Protein 4ZOS (pdb70)

Sequence (403 aa):
NAMQKIKSEERHIICELRCEPENRERVKELVLKFVEPARLETTGGCLYYDLYQKIDEPDTFYIIDGWVNQEAVTSHAENPHVAEVMSDLQPLLTFGPSISLITRVSDSEERHIICELRCEPENRERVKELVLKFVEPARLETTGCLYYDLYQKIDEPDTFYIIDGWVNQEAVTSHAENPHVAEVMSDLQPLLTFGPSISLITRVSMQKIKSEERHIICELRCEPENRERVKELVLKFVEPARLETGCLYYDLYQKIDEPDTFYIIDGWVNQEAVTSHAENPHVAEVMSDLQPLLTFGPSISLITRVSDSEERHIICELRCEPENRERVKELVLKFVEPARLETGCLYYDLYQKIDEEPDTFYIIDGWVNQEAVTSHAENPHVAEVMSDLQPLLTFGPSISLITRRVSD

InterPro domains:
  IPR007138 Antibiotic biosynthesis monooxygenase domain [PF03992] (14-84)
  IPR007138 Antibiotic biosynthesis monooxygenase domain [PS51725] (12-101)
  IPR011008 Dimeric alpha-beta barrel [SSF54909] (13-104)
  IPR050744 AI-2 Signaling Cycle Isomerase LsrG [PTHR33336] (8-97)

Nearest PDB structures (foldseek):
  4zos-assembly2_B  TM=1.010E+00  e=2.234E-21  Yersinia enterocolitica subsp. enterocolitica 8081
  4zos-assembly1_C  TM=1.005E+00  e=1.214E-19  Yersinia enterocolitica subsp. enterocolitica 8081
  4dpo-assembly1_B  TM=9.412E-01  e=1.265E-08  Methanosarcina mazei Go1
  2omo-assembly4_E  TM=9.179E-01  e=8.164E-08  Nitrosomonas europaea
  2gff-assembly1_A  TM=8.968E-01  e=8.164E-08  Yersinia pestis

Organism: Yersinia enterocolitica serotype O:8 / biotype 1B (strain NCTC 13174 / 8081) (NCBI:txid393305)

Secondary structure (DSSP, 8-state):
-HHHHHHHH-EEEEEEEEE-GGGHHHHHHHHHHHHHHHHHSTTEEEEEEEEESS-TTEEEEEEEESSHHHHHHHHT-HHHHHHHHHHGGGEEEEEEEEEEEE---/---EEEEEEEEE-GGGHHHHHHHHHHHHHHHHHSTTEEEEEEEEESS-TTEEEEEEEESSHHHHHHHHT-HHHHHHHHHHGGGEEEEEEEEEEEE--/-HHHHHH-EEEEEEEEE-GGGHHHHHHHHHHHHHHHHHSTTEEEEEEEEESS-TTEEEEEEEESSHHHHHHHHT-HHHHHHHHHHGGGEEEEEEEEEEEE---/---EEEEEEEEE-GGGHHHHHHHHHHHHHHHHTSTTEEEEEEEEESS-TTEEEEEEEESSHHHHHHHHT-HHHHHHHHHHGGGEEEEEEEEEEEEE--

Structure (mmCIF, N/CA/C/O backbone):
data_4ZOS
#
_entry.id   4ZOS
#
_cell.length_a   35.675
_cell.length_b   37.135
_cell.length_c   82.583
_cell.angle_alpha   87.66
_cell.angle_beta   88.25
_cell.angle_gamma   61.17
#
_symmetry.space_group_name_H-M   'P 1'
#
loop_
_entity.id
_entity.type
_entity.pdbx_description
1 polymer 'protein YE0340 from Yersinia enterocolitica subsp. enterocolitica 8081'
2 non-polymer 'PHOSPHATE ION'
3 water water
#
loop_
_atom_site.group_PDB
_atom_site.id
_atom_site.type_symbol
_atom_site.label_atom_id
_atom_site.label_alt_id
_atom_site.label_comp_id
_atom_site.label_asym_id
_atom_site.label_entity_id
_atom_site.label_seq_id
_atom_site.pdbx_PDB_ins_code
_atom_site.Cartn_x
_atom_site.Cartn_y
_atom_site.Cartn_z
_atom_site.occupancy
_atom_site.B_iso_or_equiv
_atom_site.auth_seq_id
_atom_site.auth_comp_id
_atom_site.auth_asym_id
_atom_site.auth_atom_id
_atom_site.pdbx_PDB_model_num
ATOM 1 N N . ASN A 1 2 ? 10.692 -19.737 67.302 1.00 55.49 -1 ASN A N 1
ATOM 2 C CA . ASN A 1 2 ? 10.266 -20.844 68.188 1.00 61.70 -1 ASN A CA 1
ATOM 3 C C . ASN A 1 2 ? 11.343 -21.129 69.250 1.00 62.14 -1 ASN A C 1
ATOM 4 O O . ASN A 1 2 ? 11.035 -21.252 70.438 1.00 51.95 -1 ASN A O 1
ATOM 9 N N . ALA A 1 3 ? 12.598 -21.220 68.802 1.00 53.39 0 ALA A N 1
ATOM 10 C CA . ALA A 1 3 ? 13.755 -21.451 69.666 1.00 52.57 0 ALA A CA 1
ATOM 11 C C . ALA A 1 3 ? 14.010 -20.280 70.635 1.00 55.29 0 ALA A C 1
ATOM 12 O O . ALA A 1 3 ? 14.239 -20.483 71.823 1.00 43.71 0 ALA A O 1
ATOM 14 N N . MET A 1 4 ? 14.000 -19.055 70.119 1.00 59.50 1 MET A N 1
ATOM 15 C CA . MET A 1 4 ? 14.203 -17.876 70.961 1.00 70.43 1 MET A CA 1
ATOM 16 C C . MET A 1 4 ? 12.982 -17.660 71.863 1.00 69.75 1 MET A C 1
ATOM 17 O O . MET A 1 4 ? 13.077 -16.978 72.864 1.00 79.07 1 MET A O 1
ATOM 22 N N . GLN A 1 5 ? 11.847 -18.258 71.501 1.00 72.86 2 GLN A N 1
ATOM 23 C CA . GLN A 1 5 ? 10.602 -18.166 72.265 1.00 67.94 2 GLN A CA 1
ATOM 24 C C . GLN A 1 5 ? 10.619 -19.193 73.408 1.00 69.98 2 GLN A C 1
ATOM 25 O O . GLN A 1 5 ? 10.068 -18.946 74.493 1.00 56.26 2 GLN A O 1
ATOM 31 N N . LYS A 1 6 ? 11.216 -20.358 73.144 1.00 56.77 3 LYS A N 1
ATOM 32 C CA . LYS A 1 6 ? 11.373 -21.382 74.170 1.00 61.17 3 LYS A CA 1
ATOM 33 C C . LYS A 1 6 ? 12.404 -20.892 75.177 1.00 57.42 3 LYS A C 1
ATOM 34 O O . LYS A 1 6 ? 12.358 -21.268 76.347 1.00 52.27 3 LYS A O 1
ATOM 40 N N . ILE A 1 7 ? 13.350 -20.081 74.703 1.00 42.21 4 ILE A N 1
ATOM 41 C CA . ILE A 1 7 ? 14.358 -19.497 75.565 1.00 51.56 4 ILE A CA 1
ATOM 42 C C . ILE A 1 7 ? 13.666 -18.493 76.481 1.00 53.03 4 ILE A C 1
ATOM 43 O O . ILE A 1 7 ? 13.754 -18.601 77.704 1.00 40.17 4 ILE A O 1
ATOM 48 N N . LYS A 1 8 ? 12.952 -17.544 75.871 1.00 48.08 5 LYS A N 1
ATOM 49 C CA . LYS A 1 8 ? 12.222 -16.509 76.596 1.00 47.90 5 LYS A CA 1
ATOM 50 C C . LYS A 1 8 ? 11.363 -17.124 77.699 1.00 49.33 5 LYS A C 1
ATOM 51 O O . LYS A 1 8 ? 11.580 -16.827 78.869 1.00 54.90 5 LYS A O 1
ATOM 57 N N . SER A 1 9 ? 10.420 -17.996 77.321 1.00 46.39 6 SER A N 1
ATOM 58 C CA . SER A 1 9 ? 9.497 -18.648 78.269 1.00 38.81 6 SER A CA 1
ATOM 59 C C . SER A 1 9 ? 10.200 -19.474 79.333 1.00 49.76 6 SER A C 1
ATOM 60 O O . SER A 1 9 ? 9.619 -19.727 80.394 1.00 44.16 6 SER A O 1
ATOM 63 N N . GLU A 1 10 ? 11.443 -19.879 79.059 1.00 45.14 7 GLU A N 1
ATOM 64 C CA . GLU A 1 10 ? 12.232 -20.637 80.025 1.00 42.13 7 GLU A CA 1
ATOM 65 C C . GLU A 1 10 ? 12.707 -19.755 81.177 1.00 40.08 7 GLU A C 1
ATOM 66 O O . GLU A 1 10 ? 12.760 -20.192 82.324 1.00 33.11 7 GLU A O 1
ATOM 72 N N . GLU A 1 11 ? 13.025 -18.506 80.876 1.00 32.32 8 GLU A N 1
ATOM 73 C CA . GLU A 1 11 ? 13.499 -17.594 81.901 1.00 34.07 8 GLU A CA 1
ATOM 74 C C . GLU A 1 11 ? 12.529 -17.370 83.047 1.00 29.11 8 GLU A C 1
ATOM 75 O O . GLU A 1 11 ? 11.316 -17.493 82.911 1.00 31.98 8 GLU A O 1
ATOM 81 N N . ARG A 1 12 ? 13.095 -17.045 84.195 1.00 25.48 9 ARG A N 1
ATOM 82 C CA . ARG A 1 12 ? 12.303 -16.763 85.381 1.00 22.40 9 ARG A CA 1
ATOM 83 C C . ARG A 1 12 ? 12.927 -15.538 86.000 1.00 19.63 9 ARG A C 1
ATOM 84 O O . ARG A 1 12 ? 14.120 -15.515 86.251 1.00 18.78 9 ARG A O 1
ATOM 92 N N . HIS A 1 13 ? 12.119 -14.525 86.236 1.00 17.88 10 HIS A N 1
ATOM 93 C CA . HIS A 1 13 ? 12.615 -13.331 86.826 1.00 19.58 10 HIS A CA 1
ATOM 94 C C . HIS A 1 13 ? 11.909 -13.157 88.144 1.00 18.69 10 HIS A C 1
ATOM 95 O O . HIS A 1 13 ? 10.831 -13.698 88.361 1.00 21.16 10 HIS A O 1
ATOM 102 N N . ILE A 1 14 ? 12.539 -12.435 89.050 1.00 17.58 11 ILE A N 1
ATOM 103 C CA . ILE A 1 14 ? 11.955 -12.210 90.356 1.00 15.79 11 ILE A CA 1
ATOM 104 C C . ILE A 1 14 ? 12.004 -10.779 90.803 1.00 15.19 11 ILE A C 1
ATOM 105 O O . ILE A 1 14 ? 13.029 -10.130 90.688 1.00 16.27 11 ILE A O 1
ATOM 110 N N . ILE A 1 15 ? 10.872 -10.281 91.268 1.00 20.20 12 ILE A N 1
ATOM 111 C CA . ILE A 1 15 ? 10.809 -8.966 91.885 1.00 21.99 12 ILE A CA 1
ATOM 112 C C . ILE A 1 15 ? 10.570 -9.338 93.338 1.00 24.25 12 ILE A C 1
ATOM 113 O O . ILE A 1 15 ? 9.606 -10.048 93.648 1.00 21.15 12 ILE A O 1
ATOM 118 N N . CYS A 1 16 ? 11.435 -8.846 94.217 1.00 25.04 13 CYS A N 1
ATOM 119 C CA . CYS A 1 16 ? 11.333 -9.111 95.639 1.00 29.59 13 CYS A CA 1
ATOM 120 C C . CYS A 1 16 ? 11.334 -7.782 96.389 1.00 30.89 13 CYS A C 1
ATOM 121 O O . CYS A 1 16 ? 12.339 -7.073 96.374 1.00 32.85 13 CYS A O 1
ATOM 124 N N . GLU A 1 17 ? 10.200 -7.428 97.000 1.00 27.57 14 GLU A N 1
ATOM 125 C CA . GLU A 1 17 ? 10.072 -6.175 97.749 1.00 26.99 14 GLU A CA 1
ATOM 126 C C . GLU A 1 17 ? 10.289 -6.377 99.267 1.00 28.74 14 GLU A C 1
ATOM 127 O O . GLU A 1 17 ? 9.774 -7.316 99.846 1.00 24.62 14 GLU A O 1
ATOM 133 N N . LEU A 1 18 ? 11.081 -5.485 99.865 1.00 35.24 15 LEU A N 1
ATOM 134 C CA . LEU A 1 18 ? 11.451 -5.532 101.281 1.00 36.67 15 LEU A CA 1
ATOM 135 C C . LEU A 1 18 ? 11.299 -4.133 101.859 1.00 36.20 15 LEU A C 1
ATOM 136 O O . LEU A 1 18 ? 11.699 -3.170 101.219 1.00 35.55 15 LEU A O 1
ATOM 141 N N . ARG A 1 19 ? 10.734 -4.024 103.052 1.00 31.60 16 ARG A N 1
ATOM 142 C CA . ARG A 1 19 ? 10.600 -2.734 103.712 1.00 36.88 16 ARG A CA 1
ATOM 143 C C . ARG A 1 19 ? 11.052 -2.874 105.153 1.00 34.49 16 ARG A C 1
ATOM 144 O O . ARG A 1 19 ? 10.899 -3.922 105.754 1.00 36.30 16 ARG A O 1
ATOM 152 N N . CYS A 1 20 ? 11.600 -1.802 105.699 1.00 45.58 17 CYS A N 1
ATOM 153 C CA . CYS A 1 20 ? 12.073 -1.803 107.075 1.00 41.76 17 CYS A CA 1
ATOM 154 C C . CYS A 1 20 ? 11.761 -0.469 107.731 1.00 42.64 17 CYS A C 1
ATOM 155 O O . CYS A 1 20 ? 11.227 0.445 107.087 1.00 30.68 17 CYS A O 1
ATOM 158 N N . GLU A 1 21 ? 12.054 -0.389 109.028 1.00 38.42 18 GLU A N 1
ATOM 159 C CA . GLU A 1 21 ? 11.880 0.834 109.772 1.00 38.63 18 GLU A CA 1
ATOM 160 C C . GLU A 1 21 ? 13.095 1.694 109.453 1.00 48.89 18 GLU A C 1
ATOM 161 O O . GLU A 1 21 ? 14.189 1.166 109.209 1.00 50.07 18 GLU A O 1
ATOM 167 N N . PRO A 1 22 ? 12.909 3.023 109.411 1.00 41.74 19 PRO A N 1
ATOM 168 C CA . PRO A 1 22 ? 13.964 3.979 109.097 1.00 46.75 19 PRO A CA 1
ATOM 169 C C . PRO A 1 22 ? 15.284 3.688 109.794 1.00 45.46 19 PRO A C 1
ATOM 170 O O . PRO A 1 22 ? 16.334 3.733 109.175 1.00 41.94 19 PRO A O 1
ATOM 174 N N . GLU A 1 23 ? 15.198 3.338 111.070 1.00 49.53 20 GLU A N 1
ATOM 175 C CA . GLU A 1 23 ? 16.353 3.048 111.900 1.00 47.16 20 GLU A CA 1
ATOM 176 C C . GLU A 1 23 ? 17.203 1.862 111.452 1.00 52.12 20 GLU A C 1
ATOM 177 O O . GLU A 1 23 ? 18.404 1.809 111.742 1.00 52.70 20 GLU A O 1
ATOM 183 N N . ASN A 1 24 ? 16.597 0.915 110.744 1.00 50.96 21 ASN A N 1
ATOM 184 C CA . ASN A 1 24 ? 17.322 -0.270 110.273 1.00 52.54 21 ASN A CA 1
ATOM 185 C C . ASN A 1 24 ? 17.662 -0.206 108.795 1.00 48.73 21 ASN A C 1
ATOM 186 O O . ASN A 1 24 ? 18.128 -1.191 108.224 1.00 56.08 21 ASN A O 1
ATOM 191 N N . ARG A 1 25 ? 17.447 0.960 108.192 1.00 46.36 22 ARG A N 1
ATOM 192 C CA . ARG A 1 25 ? 17.659 1.159 106.769 1.00 50.98 22 ARG A CA 1
ATOM 193 C C . ARG A 1 25 ? 19.079 0.805 106.357 1.00 65.58 22 ARG A C 1
ATOM 194 O O . ARG A 1 25 ? 19.281 0.085 105.377 1.00 83.18 22 ARG A O 1
ATOM 202 N N . GLU A 1 26 ? 20.068 1.276 107.110 1.00 59.37 23 GLU A N 1
ATOM 203 C CA . GLU A 1 26 ? 21.442 0.999 106.732 1.00 50.42 23 GLU A CA 1
ATOM 204 C C . GLU A 1 26 ? 21.777 -0.464 106.981 1.00 57.91 23 GLU A C 1
ATOM 205 O O . GLU A 1 26 ? 22.432 -1.086 106.161 1.00 58.88 23 GLU A O 1
ATOM 211 N N . ARG A 1 27 ? 21.332 -1.017 108.105 1.00 55.71 24 ARG A N 1
ATOM 212 C CA . ARG A 1 27 ? 21.613 -2.415 108.405 1.00 52.88 24 ARG A CA 1
ATOM 213 C C . ARG A 1 27 ? 20.974 -3.359 107.373 1.00 51.94 24 ARG A C 1
ATOM 214 O O . ARG A 1 27 ? 21.608 -4.302 106.931 1.00 35.67 24 ARG A O 1
ATOM 222 N N . VAL A 1 28 ? 19.729 -3.088 106.990 1.00 55.32 25 VAL A N 1
ATOM 223 C CA . VAL A 1 28 ? 19.037 -3.904 105.994 1.00 47.97 25 VAL A CA 1
ATOM 224 C C . VAL A 1 28 ? 19.748 -3.853 104.656 1.00 40.22 25 VAL A C 1
ATOM 225 O O . VAL A 1 28 ? 19.903 -4.873 103.999 1.00 41.29 25 VAL A O 1
ATOM 229 N N . LYS A 1 29 ? 20.191 -2.668 104.261 1.00 47.36 26 LYS A N 1
ATOM 230 C CA . LYS A 1 29 ? 20.923 -2.478 103.007 1.00 46.56 26 LYS A CA 1
ATOM 231 C C . LYS A 1 29 ? 22.210 -3.318 103.000 1.00 50.91 26 LYS A C 1
ATOM 232 O O . LYS A 1 29 ? 22.549 -3.962 102.001 1.00 48.68 26 LYS A O 1
ATOM 238 N N . GLU A 1 30 ? 22.941 -3.277 104.113 1.00 51.05 27 GLU A N 1
ATOM 239 C CA . GLU A 1 30 ? 24.186 -4.004 104.242 1.00 55.12 27 GLU A CA 1
ATOM 240 C C . GLU A 1 30 ? 23.968 -5.494 104.055 1.00 51.03 27 GLU A C 1
ATOM 241 O O . GLU A 1 30 ? 24.728 -6.127 103.349 1.00 56.72 27 GLU A O 1
ATOM 247 N N . LEU A 1 31 ? 22.970 -6.057 104.733 1.00 39.16 28 LEU A N 1
ATOM 248 C CA . LEU A 1 31 ? 22.694 -7.489 104.625 1.00 45.06 28 LEU A CA 1
ATOM 249 C C . LEU A 1 31 ? 22.292 -7.921 103.226 1.00 46.55 28 LEU A C 1
ATOM 250 O O . LEU A 1 31 ? 22.837 -8.879 102.699 1.00 45.95 28 LEU A O 1
ATOM 255 N N . VAL A 1 32 ? 21.339 -7.210 102.636 1.00 45.86 29 VAL A N 1
ATOM 256 C CA . VAL A 1 32 ? 20.851 -7.558 101.309 1.00 45.12 29 VAL A CA 1
ATOM 257 C C . VAL A 1 32 ? 21.979 -7.536 100.285 1.00 39.22 29 VAL A C 1
ATOM 258 O O . VAL A 1 32 ? 21.999 -8.363 99.387 1.00 42.35 29 VAL A O 1
ATOM 262 N N . LEU A 1 33 ? 22.912 -6.591 100.404 1.00 38.55 30 LEU A N 1
ATOM 263 C CA . LEU A 1 33 ? 24.045 -6.547 99.492 1.00 39.65 30 LEU A CA 1
ATOM 264 C C . LEU A 1 33 ? 24.819 -7.849 99.476 1.00 38.40 30 LEU A C 1
ATOM 265 O O . LEU A 1 33 ? 25.414 -8.201 98.469 1.00 42.82 30 LEU A O 1
ATOM 270 N N . LYS A 1 34 ? 24.797 -8.569 100.590 1.00 45.61 31 LYS A N 1
ATOM 271 C CA . LYS A 1 34 ? 25.510 -9.831 100.692 1.00 39.39 31 LYS A CA 1
ATOM 272 C C . LYS A 1 34 ? 24.971 -10.852 99.719 1.00 34.79 31 LYS A C 1
ATOM 273 O O . LYS A 1 34 ? 25.711 -11.722 99.286 1.00 36.33 31 LYS A O 1
ATOM 279 N N . PHE A 1 35 ? 23.680 -10.790 99.397 1.00 33.21 32 PHE A N 1
ATOM 280 C CA . PHE A 1 35 ? 23.117 -11.723 98.414 1.00 35.99 32 PHE A CA 1
ATOM 281 C C . PHE A 1 35 ? 23.685 -11.470 97.019 1.00 31.52 32 PHE A C 1
ATOM 282 O O . PHE A 1 35 ? 23.706 -12.372 96.211 1.00 34.84 32 PHE A O 1
ATOM 290 N N . VAL A 1 36 ? 24.132 -10.249 96.745 1.00 32.35 33 VAL A N 1
ATOM 291 C CA . VAL A 1 36 ? 24.525 -9.840 95.372 1.00 34.23 33 VAL A CA 1
ATOM 292 C C . VAL A 1 36 ? 25.604 -10.599 94.617 1.00 36.30 33 VAL A C 1
ATOM 293 O O . VAL A 1 36 ? 25.309 -11.259 93.629 1.00 34.92 33 VAL A O 1
ATOM 297 N N . GLU A 1 37 ? 26.850 -10.494 95.048 1.00 33.94 34 GLU A N 1
ATOM 298 C CA . GLU A 1 37 ? 27.932 -11.159 94.345 1.00 36.48 34 GLU A CA 1
ATOM 299 C C . GLU A 1 37 ? 27.804 -12.672 94.330 1.00 32.69 34 GLU A C 1
ATOM 300 O O . GLU A 1 37 ? 28.029 -13.273 93.293 1.00 38.29 34 GLU A O 1
ATOM 306 N N . PRO A 1 38 ? 27.413 -13.293 95.457 1.00 31.79 35 PRO A N 1
ATOM 307 C CA . PRO A 1 38 ? 27.275 -14.747 95.432 1.00 30.20 35 PRO A CA 1
ATOM 308 C C . PRO A 1 38 ? 26.172 -15.199 94.493 1.00 29.56 35 PRO A C 1
ATOM 309 O O . PRO A 1 38 ? 26.303 -16.259 93.882 1.00 28.62 35 PRO A O 1
ATOM 313 N N . ALA A 1 39 ? 25.103 -14.404 94.381 1.00 29.80 36 ALA A N 1
ATOM 314 C CA . ALA A 1 39 ? 23.981 -14.738 93.502 1.00 37.04 36 ALA A CA 1
ATOM 315 C C . ALA A 1 39 ? 24.425 -14.663 92.032 1.00 31.89 36 ALA A C 1
ATOM 316 O O . ALA A 1 39 ? 24.180 -15.584 91.273 1.00 32.18 36 ALA A O 1
ATOM 318 N N . ARG A 1 40 ? 25.139 -13.605 91.678 1.00 25.07 37 ARG A N 1
ATOM 319 C CA . ARG A 1 40 ? 25.645 -13.441 90.321 1.00 35.14 37 ARG A CA 1
ATOM 320 C C . ARG A 1 40 ? 26.598 -14.561 89.895 1.00 42.95 37 ARG A C 1
ATOM 321 O O . ARG A 1 40 ? 26.717 -14.846 88.703 1.00 43.89 37 ARG A O 1
ATOM 329 N N . LEU A 1 41 ? 27.241 -15.208 90.869 1.00 40.51 38 LEU A N 1
ATOM 330 C CA . LEU A 1 41 ? 28.180 -16.274 90.593 1.00 38.62 38 LEU A CA 1
ATOM 331 C C . LEU A 1 41 ? 27.418 -17.598 90.421 1.00 35.89 38 LEU A C 1
ATOM 332 O O . LEU A 1 41 ? 27.956 -18.552 89.873 1.00 44.66 38 LEU A O 1
ATOM 337 N N . GLU A 1 42 ? 26.175 -17.664 90.892 1.00 37.00 39 GLU A N 1
ATOM 338 C CA . GLU A 1 42 ? 25.396 -18.883 90.763 1.00 41.52 39 GLU A CA 1
ATOM 339 C C . GLU A 1 42 ? 25.271 -19.084 89.265 1.00 46.03 39 GLU A C 1
ATOM 340 O O . GLU A 1 42 ? 24.985 -18.163 88.526 1.00 37.10 39 GLU A O 1
ATOM 346 N N A THR A 1 43 ? 25.602 -20.262 88.763 0.50 40.25 40 THR A N 1
ATOM 347 N N B THR A 1 43 ? 25.376 -20.357 88.895 0.50 53.10 40 THR A N 1
ATOM 348 C CA A THR A 1 43 ? 25.712 -20.436 87.270 0.50 36.32 40 THR A CA 1
ATOM 349 C CA B THR A 1 43 ? 25.156 -20.797 87.556 0.50 52.59 40 THR A CA 1
ATOM 350 C C A THR A 1 43 ? 24.588 -19.981 86.254 0.50 27.45 40 THR A C 1
ATOM 351 C C B THR A 1 43 ? 23.653 -20.639 87.261 0.50 40.73 40 THR A C 1
ATOM 352 O O A THR A 1 43 ? 24.929 -19.481 85.177 0.50 18.39 40 THR A O 1
ATOM 353 O O B THR A 1 43 ? 22.732 -20.989 88.045 0.50 32.70 40 THR A O 1
ATOM 360 N N A GLY A 1 44 ? 23.304 -20.187 86.583 0.50 24.34 41 GLY A N 1
ATOM 361 N N B GLY A 1 44 ? 23.420 -20.013 86.133 0.50 30.79 41 GLY A N 1
ATOM 362 C CA A GLY A 1 44 ? 22.127 -19.803 85.758 0.50 24.85 41 GLY A CA 1
ATOM 363 C CA B GLY A 1 44 ? 22.088 -19.774 85.696 0.50 30.41 41 GLY A CA 1
ATOM 364 C C A GLY A 1 44 ? 21.572 -18.409 86.066 0.50 25.22 41 GLY A C 1
ATOM 365 C C B GLY A 1 44 ? 21.566 -18.391 86.042 0.50 28.24 41 GLY A C 1
ATOM 366 O O A GLY A 1 44 ? 20.478 -18.050 85.639 0.50 25.59 41 GLY A O 1
ATOM 367 O O B GLY A 1 44 ? 20.472 -18.041 85.637 0.50 28.52 41 GLY A O 1
ATOM 368 N N . CYS A 1 45 ? 22.313 -17.624 86.827 1.00 25.64 42 CYS A N 1
ATOM 369 C CA . CYS A 1 45 ? 21.908 -16.258 87.142 1.00 26.12 42 CYS A CA 1
ATOM 370 C C . CYS A 1 45 ? 22.166 -15.363 85.930 1.00 22.14 42 CYS A C 1
ATOM 371 O O . CYS A 1 45 ? 23.282 -15.306 85.433 1.00 29.20 42 CYS A O 1
ATOM 374 N N . LEU A 1 46 ? 21.127 -14.696 85.432 1.00 22.59 43 LEU A N 1
ATOM 375 C CA . LEU A 1 46 ? 21.292 -13.767 84.316 1.00 21.72 43 LEU A CA 1
ATOM 376 C C . LEU A 1 46 ? 21.742 -12.421 84.854 1.00 21.31 43 LEU A C 1
ATOM 377 O O . LEU A 1 46 ? 22.639 -11.789 84.300 1.00 23.31 43 LEU A O 1
ATOM 382 N N . TYR A 1 47 ? 21.089 -11.965 85.912 1.00 23.16 44 TYR A N 1
ATOM 383 C CA . TYR A 1 47 ? 21.421 -10.688 86.544 1.00 23.83 44 TYR A CA 1
ATOM 384 C C . TYR A 1 47 ? 20.840 -10.665 87.964 1.00 20.99 44 TYR A C 1
ATOM 385 O O . TYR A 1 47 ? 19.991 -11.480 88.305 1.00 25.98 44 TYR A O 1
ATOM 394 N N . TYR A 1 48 ? 21.315 -9.748 88.793 1.00 24.14 45 TYR A N 1
ATOM 395 C CA . TYR A 1 48 ? 20.852 -9.639 90.188 1.00 23.30 45 TYR A CA 1
ATOM 396 C C . TYR A 1 48 ? 21.282 -8.276 90.710 1.00 23.67 45 TYR A C 1
ATOM 397 O O . TYR A 1 48 ? 22.469 -7.976 90.764 1.00 25.40 45 TYR A O 1
ATOM 406 N N . ASP A 1 49 ? 20.310 -7.448 91.070 1.00 21.73 46 ASP A N 1
ATOM 407 C CA . ASP A 1 49 ? 20.592 -6.109 91.539 1.00 26.00 46 ASP A CA 1
ATOM 408 C C . ASP A 1 49 ? 19.644 -5.694 92.645 1.00 25.31 46 ASP A C 1
ATOM 409 O O . ASP A 1 49 ? 18.483 -6.104 92.673 1.00 28.82 46 ASP A O 1
ATOM 414 N N . LEU A 1 50 ? 20.157 -4.870 93.547 1.00 25.28 47 LEU A N 1
ATOM 415 C CA . LEU A 1 50 ? 19.412 -4.351 94.656 1.00 23.91 47 LEU A CA 1
ATOM 416 C C . LEU A 1 50 ? 19.073 -2.900 94.333 1.00 26.48 47 LEU A C 1
ATOM 417 O O . LEU A 1 50 ? 19.935 -2.139 93.867 1.00 25.70 47 LEU A O 1
ATOM 422 N N . TYR A 1 51 ? 17.839 -2.508 94.619 1.00 21.56 48 TYR A N 1
ATOM 423 C CA . TYR A 1 51 ? 17.410 -1.149 94.394 1.00 27.21 48 TYR A CA 1
ATOM 424 C C . TYR A 1 51 ? 16.760 -0.607 95.649 1.00 29.48 48 TYR A C 1
ATOM 425 O O . TYR A 1 51 ? 16.336 -1.357 96.527 1.00 24.09 48 TYR A O 1
ATOM 434 N N . GLN A 1 52 ? 16.649 0.718 95.689 1.00 34.48 49 GLN A N 1
ATOM 435 C CA . GLN A 1 52 ? 16.029 1.432 96.781 1.00 37.61 49 GLN A CA 1
ATOM 436 C C . GLN A 1 52 ? 15.014 2.400 96.168 1.00 32.78 49 GLN A C 1
ATOM 437 O O . GLN A 1 52 ? 15.292 3.044 95.163 1.00 23.66 49 GLN A O 1
ATOM 443 N N . LYS A 1 53 ? 13.832 2.492 96.754 1.00 31.33 50 LYS A N 1
ATOM 444 C CA . LYS A 1 53 ? 12.831 3.400 96.221 1.00 34.08 50 LYS A CA 1
ATOM 445 C C . LYS A 1 53 ? 13.235 4.846 96.584 1.00 34.56 50 LYS A C 1
ATOM 446 O O . LYS A 1 53 ? 13.468 5.168 97.757 1.00 38.41 50 LYS A O 1
ATOM 452 N N . ILE A 1 54 ? 13.340 5.698 95.568 1.00 35.39 51 ILE A N 1
ATOM 453 C CA . ILE A 1 54 ? 13.790 7.084 95.748 1.00 38.18 51 ILE A CA 1
ATOM 454 C C . ILE A 1 54 ? 12.998 7.928 96.740 1.00 38.73 51 ILE A C 1
ATOM 455 O O . ILE A 1 54 ? 13.603 8.569 97.593 1.00 50.77 51 ILE A O 1
ATOM 460 N N . ASP A 1 55 ? 11.669 7.910 96.656 1.00 45.76 52 ASP A N 1
ATOM 461 C CA . ASP A 1 55 ? 10.834 8.688 97.590 1.00 58.75 52 ASP A CA 1
ATOM 462 C C . ASP A 1 55 ? 10.522 7.969 98.913 1.00 56.69 52 ASP A C 1
ATOM 463 O O . ASP A 1 55 ? 9.941 8.569 99.811 1.00 48.98 52 ASP A O 1
ATOM 468 N N . GLU A 1 56 ? 10.837 6.675 99.000 1.00 50.91 53 GLU A N 1
ATOM 469 C CA . GLU A 1 56 ? 10.623 5.896 100.214 1.00 37.90 53 GLU A CA 1
ATOM 470 C C . GLU A 1 56 ? 11.843 5.023 100.447 1.00 41.47 53 GLU A C 1
ATOM 471 O O . GLU A 1 56 ? 11.796 3.820 100.263 1.00 38.92 53 GLU A O 1
ATOM 477 N N . PRO A 1 57 ? 12.945 5.629 100.885 1.00 43.93 54 PRO A N 1
ATOM 478 C CA . PRO A 1 57 ? 14.175 4.881 101.112 1.00 37.00 54 PRO A CA 1
ATOM 479 C C . PRO A 1 57 ? 14.093 3.673 102.074 1.00 38.51 54 PRO A C 1
ATOM 480 O O . PRO A 1 57 ? 15.059 2.918 102.190 1.00 34.46 54 PRO A O 1
ATOM 484 N N . ASP A 1 58 ? 12.967 3.485 102.757 1.00 42.61 55 ASP A N 1
ATOM 485 C CA . ASP A 1 58 ? 12.784 2.313 103.629 1.00 42.97 55 ASP A CA 1
ATOM 486 C C . ASP A 1 58 ? 12.293 1.097 102.844 1.00 39.81 55 ASP A C 1
ATOM 487 O O . ASP A 1 58 ? 12.022 0.046 103.437 1.00 26.48 55 ASP A O 1
ATOM 492 N N . THR A 1 59 ? 12.179 1.258 101.522 1.00 35.67 56 THR A N 1
ATOM 493 C CA . THR A 1 59 ? 11.689 0.208 100.635 1.00 31.09 56 THR A CA 1
ATOM 494 C C . THR A 1 59 ? 12.756 -0.196 99.649 1.00 28.49 56 THR A C 1
ATOM 495 O O . THR A 1 59 ? 13.317 0.641 98.936 1.00 32.51 56 THR A O 1
ATOM 499 N N . PHE A 1 60 ? 13.035 -1.494 99.622 1.00 26.73 57 PHE A N 1
ATOM 500 C CA . PHE A 1 60 ? 14.022 -2.045 98.732 1.00 26.14 57 PHE A CA 1
ATOM 501 C C . PHE A 1 60 ? 13.380 -3.053 97.797 1.00 25.04 57 PHE A C 1
ATOM 502 O O . PHE A 1 60 ? 12.307 -3.607 98.064 1.00 24.38 57 PHE A O 1
ATOM 510 N N . TYR A 1 61 ? 14.018 -3.218 96.656 1.00 25.79 58 TYR A N 1
ATOM 511 C CA . TYR A 1 61 ? 13.588 -4.174 95.668 1.00 23.47 58 TYR A CA 1
ATOM 512 C C . TYR A 1 61 ? 14.788 -4.868 95.177 1.00 22.57 58 TYR A C 1
ATOM 513 O O . TYR A 1 61 ? 15.814 -4.237 94.973 1.00 21.47 58 TYR A O 1
ATOM 522 N N . ILE A 1 62 ? 14.658 -6.182 95.027 1.00 27.07 59 ILE A N 1
ATOM 523 C CA . ILE A 1 62 ? 15.694 -7.008 94.454 1.00 25.94 59 ILE A CA 1
ATOM 524 C C . ILE A 1 62 ? 15.068 -7.471 93.159 1.00 25.04 59 ILE A C 1
ATOM 525 O O . ILE A 1 62 ? 13.941 -7.971 93.150 1.00 25.64 59 ILE A O 1
ATOM 530 N N . ILE A 1 63 ? 15.771 -7.259 92.061 1.00 25.02 60 ILE A N 1
ATOM 531 C CA . ILE A 1 63 ? 15.307 -7.697 90.760 1.00 24.03 60 ILE A CA 1
ATOM 532 C C . ILE A 1 63 ? 16.403 -8.590 90.232 1.00 22.05 60 ILE A C 1
ATOM 533 O O . ILE A 1 63 ? 17.551 -8.172 90.101 1.00 26.41 60 ILE A O 1
ATOM 538 N N . ASP A 1 64 ? 16.059 -9.842 89.967 1.00 24.91 61 ASP A N 1
ATOM 539 C CA . ASP A 1 64 ? 17.029 -10.828 89.455 1.00 26.44 61 ASP A CA 1
ATOM 540 C C . ASP A 1 64 ? 16.416 -11.765 88.408 1.00 21.61 61 ASP A C 1
ATOM 541 O O . ASP A 1 64 ? 15.225 -12.055 88.450 1.00 22.68 61 ASP A O 1
ATOM 546 N N . GLY A 1 65 ? 17.235 -12.228 87.469 1.00 18.67 62 GLY A N 1
ATOM 547 C CA . GLY A 1 65 ? 16.753 -13.108 86.402 1.00 18.30 62 GLY A CA 1
ATOM 548 C C . GLY A 1 65 ? 17.525 -14.400 86.308 1.00 19.75 62 GLY A C 1
ATOM 549 O O . GLY A 1 65 ? 18.725 -14.436 86.556 1.00 23.26 62 GLY A O 1
ATOM 550 N N . TRP A 1 66 ? 16.827 -15.475 85.970 1.00 18.29 63 TRP A N 1
ATOM 551 C CA . TRP A 1 66 ? 17.437 -16.798 85.956 1.00 23.09 63 TRP A CA 1
ATOM 552 C C . TRP A 1 66 ? 17.178 -17.544 84.645 1.00 20.21 63 TRP A C 1
ATOM 553 O O . TRP A 1 66 ? 16.131 -17.386 84.042 1.00 23.31 63 TRP A O 1
ATOM 564 N N . VAL A 1 67 ? 18.123 -18.365 84.216 1.00 26.45 64 VAL A N 1
ATOM 565 C CA . VAL A 1 67 ? 17.978 -19.097 82.940 1.00 30.93 64 VAL A CA 1
ATOM 566 C C . VAL A 1 67 ? 16.763 -20.011 82.924 1.00 28.93 64 VAL A C 1
ATOM 567 O O . VAL A 1 67 ? 16.155 -20.203 81.878 1.00 26.25 64 VAL A O 1
ATOM 571 N N . ASN A 1 68 ? 16.407 -20.567 84.081 1.00 28.36 65 ASN A N 1
ATOM 572 C CA . ASN A 1 68 ? 15.264 -21.472 84.168 1.00 29.42 65 ASN A CA 1
ATOM 573 C C . ASN A 1 68 ? 14.815 -21.731 85.592 1.00 30.38 65 ASN A C 1
ATOM 574 O O . ASN A 1 68 ? 15.456 -21.268 86.531 1.00 34.28 65 ASN A O 1
ATOM 579 N N . GLN A 1 69 ? 13.687 -22.445 85.712 1.00 35.24 66 GLN A N 1
ATOM 580 C CA . GLN A 1 69 ? 13.071 -22.808 86.982 1.00 41.27 66 GLN A CA 1
ATOM 581 C C . GLN A 1 69 ? 14.042 -23.476 87.943 1.00 45.90 66 GLN A C 1
ATOM 582 O O . GLN A 1 69 ? 14.011 -23.250 89.144 1.00 50.64 66 GLN A O 1
ATOM 588 N N . GLU A 1 70 ? 14.883 -24.336 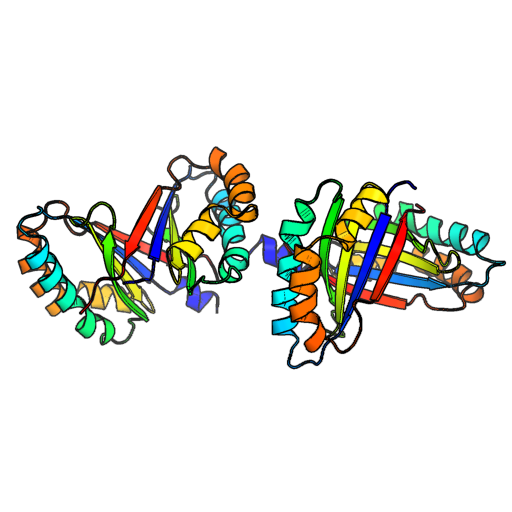87.397 1.00 46.90 67 GLU A N 1
ATOM 589 C CA . GLU A 1 70 ? 15.827 -25.107 88.183 1.00 40.11 67 GLU A CA 1
ATOM 590 C C . GLU A 1 70 ? 16.885 -24.176 88.803 1.00 36.65 67 GLU A C 1
ATOM 591 O O . GLU A 1 70 ? 17.228 -24.314 89.965 1.00 25.35 67 GLU A O 1
ATOM 597 N N . ALA A 1 71 ? 17.351 -23.193 88.044 1.00 30.53 68 ALA A N 1
ATOM 598 C CA . ALA A 1 71 ? 18.333 -22.238 88.552 1.00 34.23 68 ALA A CA 1
ATOM 599 C C . ALA A 1 71 ? 17.742 -21.365 89.656 1.00 40.16 68 ALA A C 1
ATOM 600 O O . ALA A 1 71 ? 18.396 -21.118 90.667 1.00 30.34 68 ALA A O 1
ATOM 602 N N . VAL A 1 72 ? 16.522 -20.882 89.465 1.00 41.26 69 VAL A N 1
ATOM 603 C CA . VAL A 1 72 ? 15.912 -20.045 90.491 1.00 52.48 69 VAL A CA 1
ATOM 604 C C . VAL A 1 72 ? 15.549 -20.891 91.729 1.00 50.05 69 VAL A C 1
ATOM 605 O O . VAL A 1 72 ? 15.639 -20.415 92.856 1.00 47.06 69 VAL A O 1
ATOM 609 N N . THR A 1 73 ? 15.129 -22.138 91.521 1.00 52.23 70 THR A N 1
ATOM 610 C CA . THR A 1 73 ? 14.802 -23.037 92.645 1.00 64.80 70 THR A CA 1
ATOM 611 C C . THR A 1 73 ? 16.070 -23.393 93.425 1.00 57.26 70 THR A C 1
ATOM 612 O O . THR A 1 73 ? 16.095 -23.305 94.646 1.00 50.96 70 THR A O 1
ATOM 616 N N . SER A 1 74 ? 17.136 -23.738 92.710 1.00 59.01 71 SER A N 1
ATOM 617 C CA . SER A 1 74 ? 18.417 -24.038 93.327 1.00 50.78 71 SER A CA 1
ATOM 618 C C . SER A 1 74 ? 18.897 -22.817 94.101 1.00 54.05 71 SER A C 1
ATOM 619 O O . SER A 1 74 ? 19.557 -22.964 95.130 1.00 42.25 71 SER A O 1
ATOM 622 N N . HIS A 1 75 ? 18.562 -21.622 93.597 1.00 48.50 72 HIS A N 1
ATOM 623 C CA . HIS A 1 75 ? 18.912 -20.378 94.251 1.00 43.64 72 HIS A CA 1
ATOM 624 C C . HIS A 1 75 ? 18.129 -20.213 95.534 1.00 50.93 72 HIS A C 1
ATOM 625 O O . HIS A 1 75 ? 18.687 -19.816 96.525 1.00 45.64 72 HIS A O 1
ATOM 632 N N . ALA A 1 76 ? 16.824 -20.464 95.503 1.00 61.07 73 ALA A N 1
ATOM 633 C CA . ALA A 1 76 ? 15.995 -20.316 96.695 1.00 64.46 73 ALA A CA 1
ATOM 634 C C . ALA A 1 76 ? 16.432 -21.287 97.793 1.00 61.84 73 ALA A C 1
ATOM 635 O O . ALA A 1 76 ? 16.327 -20.977 98.974 1.00 63.27 73 ALA A O 1
ATOM 637 N N . GLU A 1 77 ? 16.946 -22.446 97.394 1.00 65.85 74 GLU A N 1
ATOM 638 C CA . GLU A 1 77 ? 17.391 -23.470 98.342 1.00 61.24 74 GLU A CA 1
ATOM 639 C C . GLU A 1 77 ? 18.845 -23.305 98.795 1.00 60.15 74 GLU A C 1
ATOM 640 O O . GLU A 1 77 ? 19.323 -24.072 99.628 1.00 47.19 74 GLU A O 1
ATOM 646 N N . ASN A 1 78 ? 19.545 -22.309 98.255 1.00 68.60 75 ASN A N 1
ATOM 647 C CA . ASN A 1 78 ? 20.950 -22.069 98.595 1.00 62.64 75 ASN A CA 1
ATOM 648 C C . ASN A 1 78 ? 21.124 -21.737 100.098 1.00 58.75 75 ASN A C 1
ATOM 649 O O . ASN A 1 78 ? 20.368 -20.934 100.642 1.00 43.28 75 ASN A O 1
ATOM 654 N N . PRO A 1 79 ? 22.099 -22.377 100.772 1.00 52.38 76 PRO A N 1
ATOM 655 C CA . PRO A 1 79 ? 22.357 -22.133 102.194 1.00 57.87 76 PRO A CA 1
ATOM 656 C C . PRO A 1 79 ? 22.754 -20.693 102.507 1.00 61.51 76 PRO A C 1
ATOM 657 O O . PRO A 1 79 ? 22.375 -20.154 103.543 1.00 56.74 76 PRO A O 1
ATOM 661 N N . HIS A 1 80 ? 23.529 -20.074 101.628 1.00 66.83 77 HIS A N 1
ATOM 662 C CA . HIS A 1 80 ? 23.917 -18.694 101.846 1.00 67.48 77 HIS A CA 1
ATOM 663 C C . HIS A 1 80 ? 22.668 -17.818 101.820 1.00 67.30 77 HIS A C 1
ATOM 664 O O . HIS A 1 80 ? 22.536 -16.897 102.621 1.00 77.69 77 HIS A O 1
ATOM 671 N N . VAL A 1 81 ? 21.752 -18.097 100.899 1.00 54.89 78 VAL A N 1
ATOM 672 C CA . VAL A 1 81 ? 20.535 -17.295 100.801 1.00 60.19 78 VAL A CA 1
ATOM 673 C C . VAL A 1 81 ? 19.732 -17.424 102.090 1.00 59.46 78 VAL A C 1
ATOM 674 O O . VAL A 1 81 ? 19.274 -16.426 102.646 1.00 54.07 78 VAL A O 1
ATOM 678 N N . ALA A 1 82 ? 19.577 -18.655 102.565 1.00 67.70 79 ALA A N 1
ATOM 679 C CA . ALA A 1 82 ? 18.823 -18.914 103.788 1.00 77.31 79 ALA A CA 1
ATOM 680 C C . ALA A 1 82 ? 19.474 -18.262 105.008 1.00 74.55 79 ALA A C 1
ATOM 681 O O . ALA A 1 82 ? 18.781 -17.712 105.855 1.00 70.07 79 ALA A O 1
ATOM 683 N N . GLU A 1 83 ? 20.803 -18.292 105.061 1.00 63.95 80 GLU A N 1
ATOM 684 C CA . GLU A 1 83 ? 21.570 -17.716 106.159 1.00 63.68 80 GLU A CA 1
ATOM 685 C C . GLU A 1 83 ? 21.351 -16.195 106.260 1.00 53.65 80 GLU A C 1
ATOM 686 O O . GLU A 1 83 ? 21.087 -15.669 107.339 1.00 47.29 80 GLU A O 1
ATOM 692 N N . VAL A 1 84 ? 21.443 -15.500 105.130 1.00 56.92 81 VAL A N 1
ATOM 693 C CA . VAL A 1 84 ? 21.214 -14.051 105.071 1.00 53.26 81 VAL A CA 1
ATOM 694 C C . VAL A 1 84 ? 19.735 -13.756 105.348 1.00 59.25 81 VAL A C 1
ATOM 695 O O . VAL A 1 84 ? 19.395 -12.769 106.003 1.00 71.86 81 VAL A O 1
ATOM 699 N N . MET A 1 85 ? 18.851 -14.621 104.859 1.00 60.82 82 MET A N 1
ATOM 700 C CA . MET A 1 85 ? 17.422 -14.428 105.059 1.00 60.35 82 MET A CA 1
ATOM 701 C C . MET A 1 85 ? 17.079 -14.507 106.539 1.00 64.95 82 MET A C 1
ATOM 702 O O . MET A 1 85 ? 16.207 -13.786 107.019 1.00 75.09 82 MET A O 1
ATOM 707 N N . SER A 1 86 ? 17.799 -15.358 107.265 1.00 66.39 83 SER A N 1
ATOM 708 C CA . SER A 1 86 ? 17.576 -15.531 108.694 1.00 68.85 83 SER A CA 1
ATOM 709 C C . SER A 1 86 ? 17.862 -14.252 109.471 1.00 69.12 83 SER A C 1
ATOM 710 O O . SER A 1 86 ? 17.123 -13.898 110.393 1.00 77.06 83 SER A O 1
ATOM 713 N N . ASP A 1 87 ? 18.939 -13.567 109.098 1.00 70.61 84 ASP A N 1
ATOM 714 C CA . ASP A 1 87 ? 19.339 -12.325 109.760 1.00 73.50 84 ASP A CA 1
ATOM 715 C C . ASP A 1 87 ? 18.418 -11.166 109.389 1.00 72.27 84 ASP A C 1
ATOM 716 O O . ASP A 1 87 ? 18.140 -10.303 110.220 1.00 74.52 84 ASP A O 1
ATOM 721 N N . LEU A 1 88 ? 17.975 -11.156 108.132 1.00 58.80 85 LEU A N 1
ATOM 722 C CA . LEU A 1 88 ? 17.082 -10.123 107.600 1.00 57.04 85 LEU A CA 1
ATOM 723 C C . LEU A 1 88 ? 15.660 -10.082 108.188 1.00 61.39 85 LEU A C 1
ATOM 724 O O . LEU A 1 88 ? 15.171 -9.015 108.598 1.00 86.44 85 LEU A O 1
ATOM 729 N N . GLN A 1 89 ? 15.020 -11.245 108.267 1.00 46.04 86 GLN A N 1
ATOM 730 C CA . GLN A 1 89 ? 13.644 -11.350 108.765 1.00 51.16 86 GLN A CA 1
ATOM 731 C C . GLN A 1 89 ? 13.254 -10.471 109.960 1.00 48.80 86 GLN A C 1
ATOM 732 O O . GLN A 1 89 ? 12.209 -9.834 109.925 1.00 59.67 86 GLN A O 1
ATOM 738 N N . PRO A 1 90 ? 14.071 -10.455 111.027 1.00 47.96 87 PRO A N 1
ATOM 739 C CA . PRO A 1 90 ? 13.727 -9.621 112.184 1.00 53.10 87 PRO A CA 1
ATOM 740 C C . PRO A 1 90 ? 13.824 -8.109 111.943 1.00 49.47 87 PRO A C 1
ATOM 741 O O . PRO A 1 90 ? 13.298 -7.333 112.728 1.00 48.37 87 PRO A O 1
ATOM 745 N N . LEU A 1 91 ? 14.519 -7.694 110.894 1.00 47.81 88 LEU A N 1
ATOM 746 C CA . LEU A 1 91 ? 14.655 -6.279 110.608 1.00 47.00 88 LEU A CA 1
ATOM 747 C C . LEU A 1 91 ? 13.555 -5.773 109.688 1.00 42.69 88 LEU A C 1
ATOM 748 O O . LEU A 1 91 ? 13.380 -4.578 109.533 1.00 37.53 88 LEU A O 1
ATOM 753 N N . LEU A 1 92 ? 12.787 -6.683 109.117 1.00 39.40 89 LEU A N 1
ATOM 754 C CA . LEU A 1 92 ? 11.770 -6.312 108.124 1.00 47.73 89 LEU A CA 1
ATOM 755 C C . LEU A 1 92 ? 10.365 -6.112 108.654 1.00 40.33 89 LEU A C 1
ATOM 756 O O . LEU A 1 92 ? 9.915 -6.852 109.524 1.00 42.29 89 LEU A O 1
ATOM 761 N N . THR A 1 93 ? 9.692 -5.107 108.104 1.00 39.35 90 THR A N 1
ATOM 762 C CA . THR A 1 93 ? 8.290 -4.808 108.422 1.00 43.36 90 THR A CA 1
ATOM 763 C C . THR A 1 93 ? 7.363 -5.298 107.291 1.00 37.63 90 THR A C 1
ATOM 764 O O . THR A 1 93 ? 6.152 -5.402 107.476 1.00 38.74 90 THR A O 1
ATOM 768 N N . PHE A 1 94 ? 7.947 -5.582 106.126 1.00 45.48 91 PHE A N 1
ATOM 769 C CA . PHE A 1 94 ? 7.201 -6.082 104.957 1.00 37.51 91 PHE A CA 1
ATOM 770 C C . PHE A 1 94 ? 8.064 -6.995 104.113 1.00 30.58 91 PHE A C 1
ATOM 771 O O . PHE A 1 94 ? 9.249 -6.737 103.921 1.00 27.13 91 PHE A O 1
ATOM 779 N N . GLY A 1 95 ? 7.482 -8.101 103.663 1.00 32.84 92 GLY A N 1
ATOM 780 C CA . GLY A 1 95 ? 8.194 -9.056 102.806 1.00 36.85 92 GLY A CA 1
ATOM 781 C C . GLY A 1 95 ? 9.252 -9.907 103.490 1.00 38.27 92 GLY A C 1
ATOM 782 O O . GLY A 1 95 ? 9.331 -9.922 104.717 1.00 38.91 92 GLY A O 1
ATOM 783 N N . PRO A 1 96 ? 10.181 -10.491 102.709 1.00 38.37 93 PRO A N 1
ATOM 784 C CA . PRO A 1 96 ? 10.362 -10.389 101.244 1.00 43.65 93 PRO A CA 1
ATOM 785 C C . PRO A 1 96 ? 9.153 -10.836 100.468 1.00 37.01 93 PRO A C 1
ATOM 786 O O . PRO A 1 96 ? 8.747 -11.993 100.596 1.00 30.16 93 PRO A O 1
ATOM 790 N N . SER A 1 97 ? 8.544 -9.888 99.746 1.00 32.78 94 SER A N 1
ATOM 791 C CA . SER A 1 97 ? 7.365 -10.164 98.933 1.00 35.91 94 SER A CA 1
ATOM 792 C C . SER A 1 97 ? 7.907 -10.483 97.552 1.00 32.69 94 SER A C 1
ATOM 793 O O . SER A 1 97 ? 8.371 -9.588 96.853 1.00 25.99 94 SER A O 1
ATOM 796 N N . ILE A 1 98 ? 7.801 -11.748 97.170 1.00 25.31 95 ILE A N 1
ATOM 797 C CA . ILE A 1 98 ? 8.337 -12.248 95.916 1.00 34.49 95 ILE A CA 1
ATOM 798 C C . ILE A 1 98 ? 7.307 -12.441 94.825 1.00 36.19 95 ILE A C 1
ATOM 799 O O . ILE A 1 98 ? 6.266 -13.056 95.054 1.00 40.86 95 ILE A O 1
ATOM 804 N N . SER A 1 99 ? 7.613 -11.915 93.644 1.00 23.86 96 SER A N 1
ATOM 805 C CA . SER A 1 99 ? 6.774 -12.125 92.476 1.00 28.84 96 SER A CA 1
ATOM 806 C C . SER A 1 99 ? 7.621 -12.853 91.438 1.00 26.61 96 SER A C 1
ATOM 807 O O . SER A 1 99 ? 8.647 -12.321 90.987 1.00 25.59 96 SER A O 1
ATOM 810 N N . LEU A 1 100 ? 7.237 -14.084 91.115 1.00 25.78 97 LEU A N 1
ATOM 811 C CA . LEU A 1 100 ? 7.957 -14.857 90.122 1.00 27.63 97 LEU A CA 1
ATOM 812 C C . LEU A 1 100 ? 7.254 -14.542 88.809 1.00 27.56 97 LEU A C 1
ATOM 813 O O . LEU A 1 100 ? 6.052 -14.744 88.682 1.00 25.98 97 LEU A O 1
ATOM 818 N N . ILE A 1 101 ? 8.012 -14.053 87.836 1.00 25.06 98 ILE A N 1
ATOM 819 C CA . ILE A 1 101 ? 7.447 -13.637 86.579 1.00 24.16 98 ILE A CA 1
ATOM 820 C C . ILE A 1 101 ? 8.199 -14.154 85.390 1.00 23.60 98 ILE A C 1
ATOM 821 O O . ILE A 1 101 ? 9.351 -14.558 85.488 1.00 28.08 98 ILE A O 1
ATOM 826 N N . THR A 1 102 ? 7.538 -14.095 84.240 1.00 24.11 99 THR A N 1
ATOM 827 C CA . THR A 1 102 ? 8.120 -14.533 82.990 1.00 22.23 99 THR A CA 1
ATOM 828 C C . THR A 1 102 ? 8.050 -13.403 81.999 1.00 23.65 99 THR A C 1
ATOM 829 O O . THR A 1 102 ? 7.102 -12.617 82.021 1.00 25.92 99 THR A O 1
ATOM 833 N N . ARG A 1 103 ? 9.041 -13.330 81.123 1.00 24.25 100 ARG A N 1
ATOM 834 C CA . ARG A 1 103 ? 9.103 -12.268 80.128 1.00 33.45 100 ARG A CA 1
ATOM 835 C C . ARG A 1 103 ? 8.166 -12.533 78.953 1.00 33.13 100 ARG A C 1
ATOM 836 O O . ARG A 1 103 ? 8.245 -13.583 78.309 1.00 27.72 100 ARG A O 1
ATOM 844 N N . VAL A 1 104 ? 7.239 -11.596 78.752 1.00 31.13 101 VAL A N 1
ATOM 845 C CA . VAL A 1 104 ? 6.272 -11.649 77.665 1.00 33.14 101 VAL A CA 1
ATOM 846 C C . VAL A 1 104 ? 6.902 -11.067 76.399 1.00 31.44 101 VAL A C 1
ATOM 847 O O . VAL A 1 104 ? 6.733 -11.624 75.312 1.00 35.14 101 VAL A O 1
ATOM 851 N N . SER A 1 105 ? 7.652 -9.970 76.554 1.00 34.74 102 SER A N 1
ATOM 852 C CA . SER A 1 105 ? 8.307 -9.291 75.432 1.00 35.57 102 SER A CA 1
ATOM 853 C C . SER A 1 105 ? 9.598 -9.950 74.930 1.00 37.43 102 SER A C 1
ATOM 854 O O . SER A 1 105 ? 10.298 -10.626 75.674 1.00 40.57 102 SER A O 1
ATOM 857 N N . ASP A 1 106 ? 9.927 -9.705 73.665 1.00 43.41 103 ASP A N 1
ATOM 858 C CA . ASP A 1 106 ? 11.139 -10.261 73.043 1.00 51.19 103 ASP A CA 1
ATOM 859 C C . ASP A 1 106 ? 12.266 -9.218 72.943 1.00 47.71 103 ASP A C 1
ATOM 860 O O . ASP A 1 106 ? 12.033 -8.003 72.879 1.00 40.73 103 ASP A O 1
ATOM 866 N N . SER B 1 9 ? 24.011 5.447 90.510 1.00 44.67 6 SER B N 1
ATOM 867 C CA . SER B 1 9 ? 23.076 6.426 91.156 1.00 52.82 6 SER B CA 1
ATOM 868 C C . SER B 1 9 ? 22.355 7.420 90.220 1.00 44.77 6 SER B C 1
ATOM 869 O O . SER B 1 9 ? 21.323 7.976 90.614 1.00 41.21 6 SER B O 1
ATOM 872 N N . GLU B 1 10 ? 22.898 7.707 89.033 1.00 40.16 7 GLU B N 1
ATOM 873 C CA . GLU B 1 10 ? 22.216 8.625 88.097 1.00 45.25 7 GLU B CA 1
ATOM 874 C C . GLU B 1 10 ? 21.040 7.944 87.406 1.00 40.01 7 GLU B C 1
ATOM 875 O O . GLU B 1 10 ? 20.042 8.573 87.023 1.00 39.43 7 GLU B O 1
ATOM 881 N N . GLU B 1 11 ? 21.187 6.650 87.213 1.00 34.84 8 GLU B N 1
ATOM 882 C CA . GLU B 1 11 ? 20.150 5.858 86.596 1.00 31.92 8 GLU B CA 1
ATOM 883 C C . GLU B 1 11 ? 18.849 5.925 87.348 1.00 28.32 8 GLU B C 1
ATOM 884 O O . GLU B 1 11 ? 18.803 6.166 88.554 1.00 30.70 8 GLU B O 1
ATOM 890 N N . ARG B 1 12 ? 17.777 5.677 86.616 1.00 26.32 9 ARG B N 1
ATOM 891 C CA . ARG B 1 12 ? 16.453 5.653 87.193 1.00 23.73 9 ARG B CA 1
ATOM 892 C C . ARG B 1 12 ? 15.757 4.450 86.612 1.00 22.32 9 ARG B C 1
ATOM 893 O O . ARG B 1 12 ? 15.678 4.303 85.399 1.00 23.96 9 ARG B O 1
ATOM 901 N N . HIS B 1 13 ? 15.278 3.572 87.465 1.00 19.21 10 HIS B N 1
ATOM 902 C CA . HIS B 1 13 ? 14.597 2.372 86.982 1.00 23.05 10 HIS B CA 1
ATOM 903 C C . HIS B 1 13 ? 13.173 2.445 87.428 1.00 21.00 10 HIS B C 1
ATOM 904 O O . HIS B 1 13 ? 12.848 3.140 88.384 1.00 25.66 10 HIS B O 1
ATOM 911 N N . ILE B 1 14 ? 12.301 1.741 86.732 1.00 24.78 11 ILE B N 1
ATOM 912 C CA . ILE B 1 14 ? 10.899 1.756 87.079 1.00 22.16 11 ILE B CA 1
ATOM 913 C C . ILE B 1 14 ? 10.273 0.398 87.082 1.00 21.77 11 ILE B C 1
ATOM 914 O O . ILE B 1 14 ? 10.452 -0.377 86.154 1.00 26.49 11 ILE B O 1
ATOM 919 N N . ILE B 1 15 ? 9.525 0.124 88.134 1.00 22.92 12 ILE B N 1
ATOM 920 C CA . ILE B 1 15 ? 8.715 -1.078 88.204 1.00 22.67 12 ILE B CA 1
ATOM 921 C C . ILE B 1 15 ? 7.309 -0.510 88.112 1.00 21.96 12 ILE B C 1
ATOM 922 O O . ILE B 1 15 ? 6.925 0.376 88.891 1.00 29.37 12 ILE B O 1
ATOM 927 N N . CYS B 1 16 ? 6.560 -0.967 87.127 1.00 26.57 13 CYS B N 1
ATOM 928 C CA . CYS B 1 16 ? 5.200 -0.536 86.915 1.00 26.80 13 CYS B CA 1
ATOM 929 C C . CYS B 1 16 ? 4.298 -1.755 86.929 1.00 24.54 13 CYS B C 1
ATOM 930 O O . CYS B 1 16 ? 4.399 -2.624 86.056 1.00 22.95 13 CYS B O 1
ATOM 933 N N . GLU B 1 17 ? 3.411 -1.822 87.910 1.00 29.32 14 GLU B N 1
ATOM 934 C CA . GLU B 1 17 ? 2.478 -2.947 88.041 1.00 35.62 14 GLU B CA 1
ATOM 935 C C . GLU B 1 17 ? 1.090 -2.627 87.465 1.00 32.63 14 GLU B C 1
ATOM 936 O O . GLU B 1 17 ? 0.527 -1.568 87.757 1.00 28.29 14 GLU B O 1
ATOM 942 N N . LEU B 1 18 ? 0.518 -3.603 86.754 1.00 25.32 15 LEU B N 1
ATOM 943 C CA . LEU B 1 18 ? -0.784 -3.484 86.134 1.00 24.02 15 LEU B CA 1
ATOM 944 C C . LEU B 1 18 ? -1.558 -4.751 86.392 1.00 23.11 15 LEU B C 1
ATOM 945 O O . LEU B 1 18 ? -1.000 -5.832 86.233 1.00 22.47 15 LEU B O 1
ATOM 950 N N . ARG B 1 19 ? -2.850 -4.633 86.698 1.00 21.20 16 ARG B N 1
ATOM 951 C CA . ARG B 1 19 ? -3.696 -5.798 86.920 1.00 27.30 16 ARG B CA 1
ATOM 952 C C . ARG B 1 19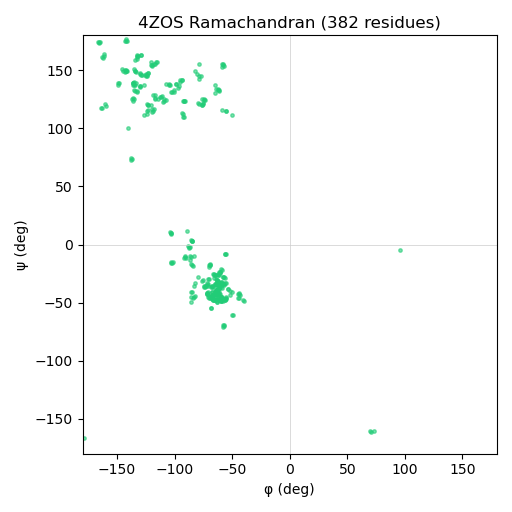 ? -4.999 -5.601 86.174 1.00 23.29 16 ARG B C 1
ATOM 953 O O . ARG B 1 19 ? -5.466 -4.487 86.007 1.00 22.23 16 ARG B O 1
ATOM 961 N N . CYS B 1 20 ? -5.593 -6.699 85.737 1.00 24.78 17 CYS B N 1
ATOM 962 C CA . CYS B 1 20 ? -6.825 -6.636 84.996 1.00 27.89 17 CYS B CA 1
ATOM 963 C C . CYS B 1 20 ? -7.719 -7.786 85.405 1.00 31.13 17 CYS B C 1
ATOM 964 O O . CYS B 1 20 ? -7.339 -8.633 86.193 1.00 30.54 17 CYS B O 1
ATOM 967 N N . GLU B 1 21 ? -8.925 -7.790 84.869 1.00 30.54 18 GLU B N 1
ATOM 968 C CA . GLU B 1 21 ? -9.822 -8.880 85.085 1.00 30.82 18 GLU B CA 1
ATOM 969 C C . GLU B 1 21 ? -9.321 -10.000 84.169 1.00 27.53 18 GLU B C 1
ATOM 970 O O . GLU B 1 21 ? -8.884 -9.737 83.041 1.00 24.62 18 GLU B O 1
ATOM 976 N N . PRO B 1 22 ? -9.443 -11.253 84.626 1.00 27.48 19 PRO B N 1
ATOM 977 C CA . PRO B 1 22 ? -9.055 -12.404 83.825 1.00 26.79 19 PRO B CA 1
ATOM 978 C C . PRO B 1 22 ? -9.488 -12.319 82.352 1.00 26.20 19 PRO B C 1
ATOM 979 O O . PRO B 1 22 ? -8.726 -12.641 81.471 1.00 28.87 19 PRO B O 1
ATOM 983 N N . GLU B 1 23 ? -10.709 -11.881 82.112 1.00 29.35 20 GLU B N 1
ATOM 984 C CA . GLU B 1 23 ? -11.278 -11.798 80.763 1.00 35.72 20 GLU B CA 1
ATOM 985 C C . GLU B 1 23 ? -10.546 -10.875 79.808 1.00 33.65 20 GLU B C 1
ATOM 986 O O . GLU B 1 23 ? -10.660 -11.039 78.605 1.00 41.65 20 GLU B O 1
ATOM 992 N N . ASN B 1 24 ? -9.866 -9.866 80.340 1.00 38.86 21 ASN B N 1
ATOM 993 C CA . ASN B 1 24 ? -9.152 -8.884 79.524 1.00 30.18 21 ASN B CA 1
ATOM 994 C C . ASN B 1 24 ? -7.667 -9.119 79.504 1.00 37.89 21 ASN B C 1
ATOM 995 O O . ASN B 1 24 ? -6.894 -8.285 78.988 1.00 32.90 21 ASN B O 1
ATOM 1000 N N . ARG B 1 25 ? -7.267 -10.267 80.043 1.00 32.12 22 ARG B N 1
ATOM 1001 C CA . ARG B 1 25 ? -5.871 -10.617 80.129 1.00 27.93 22 ARG B CA 1
ATOM 1002 C C . ARG B 1 25 ? -5.171 -10.576 78.769 1.00 29.60 22 ARG B C 1
ATOM 1003 O O . ARG B 1 25 ? -4.072 -10.010 78.634 1.00 23.91 22 ARG B O 1
ATOM 1011 N N . GLU B 1 26 ? -5.801 -11.142 77.740 1.00 23.70 23 GLU B N 1
ATOM 1012 C CA . GLU B 1 26 ? -5.151 -11.152 76.430 1.00 29.05 23 GLU B CA 1
ATOM 1013 C C . GLU B 1 26 ? -5.122 -9.760 75.808 1.00 27.33 23 GLU B C 1
ATOM 1014 O O . GLU B 1 26 ? -4.105 -9.327 75.249 1.00 28.54 23 GLU B O 1
ATOM 1020 N N . ARG B 1 27 ? -6.215 -9.028 75.938 1.00 24.80 24 ARG B N 1
ATOM 1021 C CA . ARG B 1 27 ? -6.274 -7.689 75.376 1.00 29.61 24 ARG B CA 1
ATOM 1022 C C . ARG B 1 27 ? -5.263 -6.743 76.043 1.00 24.52 24 ARG B C 1
ATOM 1023 O O . ARG B 1 27 ? -4.602 -5.960 75.367 1.00 26.76 24 ARG B O 1
ATOM 1031 N N . VAL B 1 28 ? -5.131 -6.842 77.364 1.00 28.01 25 VAL B N 1
ATOM 1032 C CA . VAL B 1 28 ? -4.192 -5.999 78.109 1.00 23.37 25 VAL B CA 1
ATOM 1033 C C . VAL B 1 28 ? -2.768 -6.281 77.701 1.00 19.24 25 VAL B C 1
ATOM 1034 O O . VAL B 1 28 ? -1.980 -5.361 77.502 1.00 17.02 25 VAL B O 1
ATOM 1038 N N . LYS B 1 29 ? -2.451 -7.553 77.525 1.00 22.76 26 LYS B N 1
ATOM 1039 C CA . LYS B 1 29 ? -1.122 -7.960 77.067 1.00 24.71 26 LYS B CA 1
ATOM 1040 C C . LYS B 1 29 ? -0.777 -7.336 75.669 1.00 34.04 26 LYS B C 1
ATOM 1041 O O . LYS B 1 29 ? 0.336 -6.815 75.443 1.00 27.51 26 LYS B O 1
ATOM 1047 N N . GLU B 1 30 ? -1.726 -7.395 74.744 1.00 29.21 27 GLU B N 1
ATOM 1048 C CA . GLU B 1 30 ? -1.525 -6.822 73.402 1.00 39.49 27 GLU B CA 1
ATOM 1049 C C . GLU B 1 30 ? -1.235 -5.326 73.439 1.00 31.97 27 GLU B C 1
ATOM 1050 O O . GLU B 1 30 ? -0.313 -4.859 72.778 1.00 38.37 27 GLU B O 1
ATOM 1056 N N . LEU B 1 31 ? -1.997 -4.578 74.227 1.00 28.06 28 LEU B N 1
ATOM 1057 C CA . LEU B 1 31 ? -1.766 -3.131 74.316 1.00 31.76 28 LEU B CA 1
ATOM 1058 C C . LEU B 1 31 ? -0.441 -2.757 74.921 1.00 33.43 28 LEU B C 1
ATOM 1059 O O . LEU B 1 31 ? 0.279 -1.900 74.383 1.00 38.45 28 LEU B O 1
ATOM 1064 N N . VAL B 1 32 ? -0.116 -3.383 76.050 1.00 39.19 29 VAL B N 1
ATOM 1065 C CA . VAL B 1 32 ? 1.125 -3.052 76.758 1.00 43.88 29 VAL B CA 1
ATOM 1066 C C . VAL B 1 32 ? 2.335 -3.316 75.874 1.00 43.44 29 VAL B C 1
ATOM 1067 O O . VAL B 1 32 ? 3.311 -2.568 75.924 1.00 56.99 29 VAL B O 1
ATOM 1071 N N . LEU B 1 33 ? 2.271 -4.354 75.048 1.00 43.95 30 LEU B N 1
ATOM 1072 C CA . LEU B 1 33 ? 3.376 -4.632 74.134 1.00 40.57 30 LEU B CA 1
ATOM 1073 C C . LEU B 1 33 ? 3.679 -3.442 73.235 1.00 51.65 30 LEU B C 1
ATOM 1074 O O . LEU B 1 33 ? 4.809 -3.270 72.795 1.00 59.22 30 LEU B O 1
ATOM 1079 N N . LYS B 1 34 ? 2.670 -2.621 72.964 1.00 57.67 31 LYS B N 1
ATOM 1080 C CA . LYS B 1 34 ? 2.848 -1.455 72.097 1.00 50.31 31 LYS B CA 1
ATOM 1081 C C . LYS B 1 34 ? 3.812 -0.441 72.698 1.00 49.56 31 LYS B C 1
ATOM 1082 O O . LYS B 1 34 ? 4.463 0.288 71.966 1.00 51.24 31 LYS B O 1
ATOM 1088 N N . PHE B 1 35 ? 3.890 -0.370 74.026 1.00 53.77 32 PHE B N 1
ATOM 1089 C CA . PHE B 1 35 ? 4.846 0.534 74.662 1.00 53.64 32 PHE B CA 1
ATOM 1090 C C . PHE B 1 35 ? 6.274 0.116 74.389 1.00 44.37 32 PHE B C 1
ATOM 1091 O O . PHE B 1 35 ? 7.169 0.951 74.433 1.00 52.68 32 PHE B O 1
ATOM 1099 N N . VAL B 1 36 ? 6.483 -1.175 74.124 1.00 45.37 33 VAL B N 1
ATOM 1100 C CA . VAL B 1 36 ? 7.838 -1.737 74.048 1.00 33.93 33 VAL B CA 1
ATOM 1101 C C . VAL B 1 36 ? 8.833 -1.143 73.058 1.00 32.24 33 VAL B C 1
ATOM 1102 O O . VAL B 1 36 ? 9.815 -0.543 73.468 1.00 38.04 33 VAL B O 1
ATOM 1106 N N . GLU B 1 37 ? 8.610 -1.333 71.766 1.00 42.15 34 GLU B N 1
ATOM 1107 C CA . GLU B 1 37 ? 9.560 -0.824 70.780 1.00 41.84 34 GLU B CA 1
ATOM 1108 C C . GLU B 1 37 ? 9.742 0.672 70.805 1.00 34.88 34 GLU B C 1
ATOM 1109 O O . GLU B 1 37 ? 10.851 1.137 70.688 1.00 31.59 34 GLU B O 1
ATOM 1115 N N . PRO B 1 38 ? 8.643 1.425 70.840 1.00 39.10 35 PRO B N 1
ATOM 1116 C CA . PRO B 1 38 ? 8.776 2.876 70.872 1.00 34.44 35 PRO B CA 1
ATOM 1117 C C . PRO B 1 38 ? 9.540 3.366 72.105 1.00 35.84 35 PRO B C 1
ATOM 1118 O O . PRO B 1 38 ? 10.274 4.346 72.011 1.00 37.91 35 PRO B O 1
ATOM 1122 N N . ALA B 1 39 ? 9.392 2.677 73.239 1.00 34.80 36 ALA B N 1
ATOM 1123 C CA . ALA B 1 39 ? 10.100 3.064 74.461 1.00 37.70 36 ALA B CA 1
ATOM 1124 C C . ALA B 1 39 ? 11.591 2.816 74.284 1.00 34.08 36 ALA B C 1
ATOM 1125 O O . ALA B 1 39 ? 12.426 3.668 74.625 1.00 29.38 36 ALA B O 1
ATOM 1127 N N . ARG B 1 40 ? 11.936 1.655 73.730 1.00 33.23 37 ARG B N 1
ATOM 1128 C CA . ARG B 1 40 ? 13.344 1.322 73.525 1.00 28.00 37 ARG B CA 1
ATOM 1129 C C . ARG B 1 40 ? 14.045 2.297 72.598 1.00 32.51 37 ARG B C 1
ATOM 1130 O O . ARG B 1 40 ? 15.268 2.445 72.668 1.00 31.00 37 ARG B O 1
ATOM 1138 N N . LEU B 1 41 ? 13.283 2.980 71.741 1.00 33.27 38 LEU B N 1
ATOM 1139 C CA . LEU B 1 41 ? 13.875 3.935 70.810 1.00 34.18 38 LEU B CA 1
ATOM 1140 C C . LEU B 1 41 ? 14.039 5.281 71.454 1.00 31.63 38 LEU B C 1
ATOM 1141 O O . LEU B 1 41 ? 14.762 6.131 70.940 1.00 35.30 38 LEU B O 1
ATOM 1146 N N . GLU B 1 42 ? 13.353 5.503 72.568 1.00 41.09 39 GLU B N 1
ATOM 1147 C CA . GLU B 1 42 ? 13.478 6.778 73.249 1.00 39.41 39 GLU B CA 1
ATOM 1148 C C . GLU B 1 42 ? 14.907 6.935 73.684 1.00 35.87 39 GLU B C 1
ATOM 1149 O O . GLU B 1 42 ? 15.561 5.954 74.084 1.00 33.59 39 GLU B O 1
ATOM 1155 N N A THR B 1 43 ? 15.430 8.142 73.509 0.50 37.33 40 THR B N 1
ATOM 1156 N N B THR B 1 43 ? 15.433 8.143 73.505 0.50 40.60 40 THR B N 1
ATOM 1157 C CA A THR B 1 43 ? 16.773 8.473 73.921 0.50 35.50 40 THR B CA 1
ATOM 1158 C CA B THR B 1 43 ? 16.786 8.467 73.915 0.50 41.44 40 THR B CA 1
ATOM 1159 C C A THR B 1 43 ? 16.894 8.334 75.424 0.50 34.97 40 THR B C 1
ATOM 1160 C C B THR B 1 43 ? 16.901 8.343 75.428 0.50 37.84 40 THR B C 1
ATOM 1161 O O A THR B 1 43 ? 16.065 8.839 76.163 0.50 32.20 40 THR B O 1
ATOM 1162 O O B THR B 1 43 ? 16.066 8.840 76.175 0.50 34.40 40 THR B O 1
ATOM 1169 N N . GLY B 1 44 ? 17.920 7.620 75.859 1.00 31.56 41 GLY B N 1
ATOM 1170 C CA . GLY B 1 44 ? 18.180 7.420 77.258 1.00 35.68 41 GLY B CA 1
ATOM 1171 C C . GLY B 1 44 ? 17.591 6.143 77.831 1.00 31.77 41 GLY B C 1
ATOM 1172 O O . GLY B 1 44 ? 17.754 5.893 79.009 1.00 22.76 41 GLY B O 1
ATOM 1173 N N . CYS B 1 45 ? 16.834 5.391 77.032 1.00 26.58 42 CYS B N 1
ATOM 1174 C CA . CYS B 1 45 ? 16.271 4.139 77.503 1.00 28.64 42 CYS B CA 1
ATOM 1175 C C . CYS B 1 45 ? 17.360 3.071 77.561 1.00 31.99 42 CYS B C 1
ATOM 1176 O O . CYS B 1 45 ? 18.011 2.804 76.560 1.00 35.92 42 CYS B O 1
ATOM 1179 N N . LEU B 1 46 ? 17.593 2.503 78.740 1.00 28.84 43 LEU B N 1
ATOM 1180 C CA . LEU B 1 46 ? 18.583 1.428 78.901 1.00 28.94 43 LEU B CA 1
ATOM 1181 C C . LEU B 1 46 ? 17.958 0.089 78.512 1.00 24.00 43 LEU B C 1
ATOM 1182 O O . LEU B 1 46 ? 18.588 -0.724 77.852 1.00 27.62 43 LEU B O 1
ATOM 1187 N N . TYR B 1 47 ? 16.736 -0.142 78.970 1.00 27.19 44 TYR B N 1
ATOM 1188 C CA . TYR B 1 47 ? 16.019 -1.372 78.661 1.00 27.13 44 TYR B CA 1
ATOM 1189 C C . TYR B 1 47 ? 14.543 -1.150 78.961 1.00 26.93 44 TYR B C 1
ATOM 1190 O O . TYR B 1 47 ? 14.171 -0.205 79.675 1.00 23.31 44 TYR B O 1
ATOM 1199 N N . TYR B 1 48 ? 13.692 -2.000 78.403 1.00 22.15 45 TYR B N 1
ATOM 1200 C CA . TYR B 1 48 ? 12.259 -1.909 78.638 1.00 24.68 45 TYR B CA 1
ATOM 1201 C C . TYR B 1 48 ? 11.652 -3.268 78.287 1.00 28.68 45 TYR B C 1
ATOM 1202 O O . TYR B 1 48 ? 11.760 -3.709 77.135 1.00 26.31 45 TYR B O 1
ATOM 1211 N N . ASP B 1 49 ? 10.987 -3.906 79.252 1.00 22.21 46 ASP B N 1
ATOM 1212 C CA . ASP B 1 49 ? 10.400 -5.230 79.033 1.00 20.39 46 ASP B CA 1
ATOM 1213 C C . ASP B 1 49 ? 9.113 -5.419 79.793 1.00 19.34 46 ASP B C 1
ATOM 1214 O O . ASP B 1 49 ? 8.942 -4.874 80.886 1.00 21.86 46 ASP B O 1
ATOM 1219 N N . LEU B 1 50 ? 8.243 -6.257 79.246 1.00 18.16 47 LEU B N 1
ATOM 1220 C CA . LEU B 1 50 ? 6.977 -6.596 79.844 1.00 19.98 47 LEU B CA 1
ATOM 1221 C C . LEU B 1 50 ? 7.028 -8.026 80.395 1.00 20.13 47 LEU B C 1
ATOM 1222 O O . LEU B 1 50 ? 7.560 -8.913 79.747 1.00 18.72 47 LEU B O 1
ATOM 1227 N N . TYR B 1 51 ? 6.459 -8.224 81.591 1.00 23.05 48 TYR B N 1
ATOM 1228 C CA . TYR B 1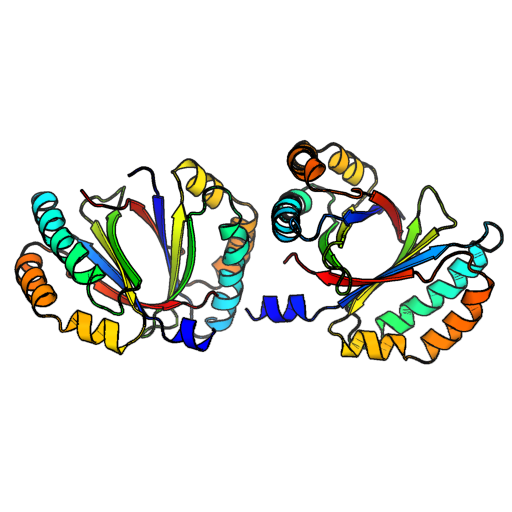 51 ? 6.419 -9.514 82.258 1.00 17.41 48 TYR B CA 1
ATOM 1229 C C . TYR B 1 51 ? 5.005 -9.806 82.753 1.00 17.28 48 TYR B C 1
ATOM 1230 O O . TYR B 1 51 ? 4.193 -8.890 82.906 1.00 17.26 48 TYR B O 1
ATOM 1239 N N . GLN B 1 52 ? 4.743 -11.080 83.041 1.00 17.67 49 GLN B N 1
ATOM 1240 C CA . GLN B 1 52 ? 3.449 -11.554 83.539 1.00 16.49 49 GLN B CA 1
ATOM 1241 C C . GLN B 1 52 ? 3.714 -12.407 84.773 1.00 16.18 49 GLN B C 1
ATOM 1242 O O . GLN B 1 52 ? 4.685 -13.147 84.793 1.00 13.07 49 GLN B O 1
ATOM 1248 N N . LYS B 1 53 ? 2.933 -12.218 85.841 1.00 15.90 50 LYS B N 1
ATOM 1249 C CA . LYS B 1 53 ? 3.183 -12.967 87.074 1.00 17.97 50 LYS B CA 1
ATOM 1250 C C . LYS B 1 53 ? 2.686 -14.409 86.854 1.00 23.70 50 LYS B C 1
ATOM 1251 O O . LYS B 1 53 ? 1.533 -14.624 86.490 1.00 24.30 50 LYS B O 1
ATOM 1257 N N . ILE B 1 54 ? 3.589 -15.370 87.008 1.00 20.26 51 ILE B N 1
ATOM 1258 C CA . ILE B 1 54 ? 3.286 -16.755 86.714 1.00 22.84 51 ILE B CA 1
ATOM 1259 C C . ILE B 1 54 ? 2.098 -17.337 87.467 1.00 24.84 51 ILE B C 1
ATOM 1260 O O . ILE B 1 54 ? 1.246 -17.969 86.833 1.00 21.71 51 ILE B O 1
ATOM 1265 N N . ASP B 1 55 ? 2.029 -17.133 88.795 1.00 21.60 52 ASP B N 1
ATOM 1266 C CA . ASP B 1 55 ? 0.891 -17.646 89.590 1.00 23.32 52 ASP B CA 1
ATOM 1267 C C . ASP B 1 55 ? -0.351 -16.760 89.591 1.00 23.42 52 ASP B C 1
ATOM 1268 O O . ASP B 1 55 ? -1.392 -17.164 90.101 1.00 21.28 52 ASP B O 1
ATOM 1273 N N . GLU B 1 56 ? -0.242 -15.538 89.066 1.00 28.56 53 GLU B N 1
ATOM 1274 C CA . GLU B 1 56 ? -1.380 -14.617 88.952 1.00 29.38 53 GLU B CA 1
ATOM 1275 C C . GLU B 1 56 ? -1.323 -13.946 87.596 1.00 24.82 53 GLU B C 1
ATOM 1276 O O . GLU B 1 56 ? -0.991 -12.790 87.476 1.00 27.67 53 GLU B O 1
ATOM 1282 N N . PRO B 1 57 ? -1.642 -14.688 86.555 1.00 30.85 54 PRO B N 1
ATOM 1283 C CA . PRO B 1 57 ? -1.547 -14.150 85.194 1.00 24.51 54 PRO B CA 1
ATOM 1284 C C . PRO B 1 57 ? -2.329 -12.857 84.906 1.00 22.86 54 PRO B C 1
ATOM 1285 O O . PRO B 1 57 ? -2.186 -12.301 83.803 1.00 22.70 54 PRO B O 1
ATOM 1289 N N . ASP B 1 58 ? -3.158 -12.403 85.847 1.00 20.58 55 ASP B N 1
ATOM 1290 C CA . ASP B 1 58 ? -3.923 -11.169 85.668 1.00 22.81 55 ASP B CA 1
ATOM 1291 C C . ASP B 1 58 ? -3.099 -9.962 86.081 1.00 23.74 55 ASP B C 1
ATOM 1292 O O . ASP B 1 58 ? -3.576 -8.818 86.009 1.00 26.29 55 ASP B O 1
ATOM 1297 N N . THR B 1 59 ? -1.833 -10.219 86.438 1.00 22.36 56 THR B N 1
ATOM 1298 C CA . THR B 1 59 ? -0.909 -9.208 86.880 1.00 21.79 56 THR B CA 1
ATOM 1299 C C . THR B 1 59 ? 0.290 -9.109 85.971 1.00 22.62 56 THR B C 1
ATOM 1300 O O . THR B 1 59 ? 0.959 -10.101 85.691 1.00 19.84 56 THR B O 1
ATOM 1304 N N . PHE B 1 60 ? 0.578 -7.898 85.539 1.00 17.97 57 PHE B N 1
ATOM 1305 C CA . PHE B 1 60 ? 1.713 -7.641 84.699 1.00 20.17 57 PHE B CA 1
ATOM 1306 C C . PHE B 1 60 ? 2.658 -6.655 85.355 1.00 20.19 57 PHE B C 1
ATOM 1307 O O . PHE B 1 60 ? 2.259 -5.854 86.204 1.00 26.68 57 PHE B O 1
ATOM 1315 N N . TYR B 1 61 ? 3.907 -6.710 84.918 1.00 21.83 58 TYR B N 1
ATOM 1316 C CA . TYR B 1 61 ? 4.896 -5.768 85.339 1.00 20.17 58 TYR B CA 1
ATOM 1317 C C . TYR B 1 61 ? 5.667 -5.326 84.157 1.00 21.74 58 TYR B C 1
ATOM 1318 O O . TYR B 1 61 ? 5.991 -6.127 83.296 1.00 26.68 58 TYR B O 1
ATOM 1327 N N . ILE B 1 62 ? 5.969 -4.039 84.138 1.00 25.72 59 ILE B N 1
ATOM 1328 C CA . ILE B 1 62 ? 6.838 -3.437 83.157 1.00 23.15 59 ILE B CA 1
ATOM 1329 C C . ILE B 1 62 ? 8.061 -3.030 83.966 1.00 23.02 59 ILE B C 1
ATOM 1330 O O . ILE B 1 62 ? 7.941 -2.355 85.001 1.00 27.40 59 ILE B O 1
ATOM 1335 N N . ILE B 1 63 ? 9.231 -3.454 83.520 1.00 25.03 60 ILE B N 1
ATOM 1336 C CA . ILE B 1 63 ? 10.490 -3.089 84.173 1.00 27.02 60 ILE B CA 1
ATOM 1337 C C . ILE B 1 63 ? 11.337 -2.414 83.105 1.00 26.24 60 ILE B C 1
ATOM 1338 O O . ILE B 1 63 ? 11.584 -2.985 82.046 1.00 23.48 60 ILE B O 1
ATOM 1343 N N . ASP B 1 64 ? 11.692 -1.159 83.359 1.00 35.62 61 ASP B N 1
ATOM 1344 C CA . ASP B 1 64 ? 12.466 -0.354 82.420 1.00 34.53 61 ASP B CA 1
ATOM 1345 C C . ASP B 1 64 ? 13.479 0.535 83.123 1.00 34.69 61 ASP B C 1
ATOM 1346 O O . ASP B 1 64 ? 13.272 0.962 84.252 1.00 42.89 61 ASP B O 1
ATOM 1351 N N . GLY B 1 65 ? 14.589 0.798 82.451 1.00 31.39 62 GLY B N 1
ATOM 1352 C CA . GLY B 1 65 ? 15.648 1.611 83.015 1.00 35.98 62 GLY B CA 1
ATOM 1353 C C . GLY B 1 65 ? 15.991 2.797 82.147 1.00 30.46 62 GLY B C 1
ATOM 1354 O O . GLY B 1 65 ? 16.020 2.689 80.919 1.00 31.06 62 GLY B O 1
ATOM 1355 N N . TRP B 1 66 ? 16.346 3.912 82.785 1.00 28.26 63 TRP B N 1
ATOM 1356 C CA . TRP B 1 66 ? 16.686 5.124 82.067 1.00 22.89 63 TRP B CA 1
ATOM 1357 C C . TRP B 1 66 ? 18.052 5.717 82.502 1.00 24.52 63 TRP B C 1
ATOM 1358 O O . TRP B 1 66 ? 18.456 5.611 83.668 1.00 28.02 63 TRP B O 1
ATOM 1369 N N . VAL B 1 67 ? 18.779 6.322 81.569 1.00 23.27 64 VAL B N 1
ATOM 1370 C CA . VAL B 1 67 ? 20.105 6.899 81.878 1.00 30.44 64 VAL B CA 1
ATOM 1371 C C . VAL B 1 67 ? 20.071 7.940 82.998 1.00 38.32 64 VAL B C 1
ATOM 1372 O O . VAL B 1 67 ? 21.025 8.065 83.768 1.00 36.53 64 VAL B O 1
ATOM 1376 N N . ASN B 1 68 ? 18.985 8.707 83.065 1.00 39.48 65 ASN B N 1
ATOM 1377 C CA . ASN B 1 68 ? 18.859 9.739 84.079 1.00 36.21 65 ASN B CA 1
ATOM 1378 C C . ASN B 1 68 ? 17.436 10.241 84.217 1.00 34.39 65 ASN B C 1
ATOM 1379 O O . ASN B 1 68 ? 16.542 9.840 83.460 1.00 30.01 65 ASN B O 1
ATOM 1384 N N . GLN B 1 69 ? 17.245 11.095 85.216 1.00 36.40 66 GLN B N 1
ATOM 1385 C CA . GLN B 1 69 ? 15.943 11.672 85.535 1.00 33.72 66 GLN B CA 1
ATOM 1386 C C . GLN B 1 69 ? 15.274 12.355 84.340 1.00 24.98 66 GLN B C 1
ATOM 1387 O O . GLN B 1 69 ? 14.063 12.292 84.197 1.00 25.90 66 GLN B O 1
ATOM 1393 N N . GLU B 1 70 ? 16.065 13.034 83.521 1.00 26.71 67 GLU B N 1
ATOM 1394 C CA . GLU B 1 70 ? 15.526 13.734 82.354 1.00 29.75 67 GLU B CA 1
ATOM 1395 C C . GLU B 1 70 ? 14.920 12.759 81.365 1.00 24.52 67 GLU B C 1
ATOM 1396 O O . GLU B 1 70 ? 13.868 13.020 80.786 1.00 30.52 67 GLU B O 1
ATOM 1402 N N . ALA B 1 71 ? 15.618 11.659 81.127 1.00 26.37 68 ALA B N 1
ATOM 1403 C CA . ALA B 1 71 ? 15.143 10.644 80.180 1.00 23.40 68 ALA B CA 1
ATOM 1404 C C . ALA B 1 71 ? 13.863 9.991 80.642 1.00 25.06 68 ALA B C 1
ATOM 1405 O O . ALA B 1 71 ? 12.934 9.788 79.860 1.00 23.39 68 ALA B O 1
ATOM 1407 N N . VAL B 1 72 ? 13.794 9.656 81.924 1.00 26.58 69 VAL B N 1
ATOM 1408 C CA . VAL B 1 72 ? 12.579 9.019 82.422 1.00 25.47 69 VAL B CA 1
ATOM 1409 C C . VAL B 1 72 ? 11.423 10.024 82.480 1.00 22.73 69 VAL B C 1
ATOM 1410 O O . VAL B 1 72 ? 10.246 9.674 82.244 1.00 20.00 69 VAL B O 1
ATOM 1414 N N . THR B 1 73 ? 11.736 11.273 82.775 1.00 17.11 70 THR B N 1
ATOM 1415 C CA . THR B 1 73 ? 10.683 12.285 82.797 1.00 19.46 70 THR B CA 1
ATOM 1416 C C . THR B 1 73 ? 10.131 12.508 81.412 1.00 18.37 70 THR B C 1
ATOM 1417 O O . THR B 1 73 ? 8.918 12.610 81.234 1.00 18.96 70 THR B O 1
ATOM 1421 N N . SER B 1 74 ? 11.036 12.681 80.452 1.00 23.41 71 SER B N 1
ATOM 1422 C CA . SER B 1 74 ? 10.661 12.865 79.069 1.00 27.59 71 SER B CA 1
ATOM 1423 C C . SER B 1 74 ? 9.793 11.682 78.644 1.00 31.98 71 SER B C 1
ATOM 1424 O O . SER B 1 74 ? 8.889 11.836 77.817 1.00 30.90 71 SER B O 1
ATOM 1427 N N . HIS B 1 75 ? 10.086 10.505 79.208 1.00 26.92 72 HIS B N 1
ATOM 1428 C CA . HIS B 1 75 ? 9.319 9.296 78.903 1.00 25.78 72 HIS B CA 1
ATOM 1429 C C . HIS B 1 75 ? 7.933 9.329 79.469 1.00 20.86 72 HIS B C 1
ATOM 1430 O O . HIS B 1 75 ? 6.971 8.926 78.794 1.00 23.50 72 HIS B O 1
ATOM 1437 N N . ALA B 1 76 ? 7.819 9.762 80.726 1.00 18.85 73 ALA B N 1
ATOM 1438 C CA . ALA B 1 76 ? 6.527 9.824 81.361 1.00 17.66 73 ALA B CA 1
ATOM 1439 C C . ALA B 1 76 ? 5.614 10.805 80.623 1.00 20.50 73 ALA B C 1
ATOM 1440 O O . ALA B 1 76 ? 4.400 10.614 80.589 1.00 21.68 73 ALA B O 1
ATOM 1442 N N . GLU B 1 77 ? 6.207 11.856 80.055 1.00 23.87 74 GLU B N 1
ATOM 1443 C CA . GLU B 1 77 ? 5.453 12.890 79.334 1.00 31.20 74 GLU B CA 1
ATOM 1444 C C . GLU B 1 77 ? 5.198 12.569 77.849 1.00 29.92 74 GLU B C 1
ATOM 1445 O O . GLU B 1 77 ? 4.532 13.336 77.148 1.00 31.35 74 GLU B O 1
ATOM 1451 N N . ASN B 1 78 ? 5.711 11.440 77.371 1.00 38.81 75 ASN B N 1
ATOM 1452 C CA . ASN B 1 78 ? 5.597 11.062 75.948 1.00 39.16 75 ASN B CA 1
ATOM 1453 C C . ASN B 1 78 ? 4.158 10.851 75.452 1.00 33.19 75 ASN B C 1
ATOM 1454 O O . ASN B 1 78 ? 3.360 10.213 76.130 1.00 32.23 75 ASN B O 1
ATOM 1459 N N . PRO B 1 79 ? 3.820 11.411 74.276 1.00 32.83 76 PRO B N 1
ATOM 1460 C CA . PRO B 1 79 ? 2.477 11.282 73.709 1.00 36.27 76 PRO B CA 1
ATOM 1461 C C . PRO B 1 79 ? 2.101 9.845 73.386 1.00 32.89 76 PRO B C 1
ATOM 1462 O O . PRO B 1 79 ? 0.943 9.461 73.525 1.00 33.63 76 PRO B O 1
ATOM 1466 N N . HIS B 1 80 ? 3.059 9.060 72.925 1.00 35.21 77 HIS B N 1
ATOM 1467 C CA . HIS B 1 80 ? 2.767 7.669 72.612 1.00 40.33 77 HIS B CA 1
ATOM 1468 C C . HIS B 1 80 ? 2.382 6.928 73.887 1.00 37.55 77 HIS B C 1
ATOM 1469 O O . HIS B 1 80 ? 1.447 6.121 73.886 1.00 32.71 77 HIS B O 1
ATOM 1476 N N . VAL B 1 81 ? 3.084 7.238 74.978 1.00 39.44 78 VAL B N 1
ATOM 1477 C CA . VAL B 1 81 ? 2.804 6.602 76.262 1.00 35.53 78 VAL B CA 1
ATOM 1478 C C . VAL B 1 81 ? 1.394 6.954 76.705 1.00 36.31 78 VAL B C 1
ATOM 1479 O O . VAL B 1 81 ? 0.612 6.084 77.059 1.00 34.28 78 VAL B O 1
ATOM 1483 N N . ALA B 1 82 ? 1.049 8.233 76.617 1.00 43.87 79 ALA B N 1
ATOM 1484 C CA . ALA B 1 82 ? -0.295 8.682 76.987 1.00 38.34 79 ALA B CA 1
ATOM 1485 C C . ALA B 1 82 ? -1.398 8.066 76.103 1.00 33.37 79 ALA B C 1
ATOM 1486 O O . ALA B 1 82 ? -2.465 7.708 76.601 1.00 43.69 79 ALA B O 1
ATOM 1488 N N . GLU B 1 83 ? -1.134 7.926 74.809 1.00 29.30 80 GLU B N 1
ATOM 1489 C CA . GLU B 1 83 ? -2.124 7.348 73.884 1.00 39.13 80 GLU B CA 1
ATOM 1490 C C . GLU B 1 83 ? -2.465 5.903 74.237 1.00 42.86 80 GLU B C 1
ATOM 1491 O O . GLU B 1 83 ? -3.628 5.501 74.216 1.00 49.35 80 GLU B O 1
ATOM 1497 N N . VAL B 1 84 ? -1.428 5.107 74.473 1.00 51.27 81 VAL B N 1
ATOM 1498 C CA . VAL B 1 84 ? -1.616 3.707 74.837 1.00 51.27 81 VAL B CA 1
ATOM 1499 C C . VAL B 1 84 ? -2.255 3.638 76.215 1.00 52.72 81 VAL B C 1
ATOM 1500 O O . VAL B 1 84 ? -3.093 2.777 76.479 1.00 52.65 81 VAL B O 1
ATOM 1504 N N . MET B 1 85 ? -1.879 4.567 77.086 1.00 44.20 82 MET B N 1
ATOM 1505 C CA . MET B 1 85 ? -2.423 4.574 78.428 1.00 39.36 82 MET B CA 1
ATOM 1506 C C . MET B 1 85 ? -3.917 4.842 78.383 1.00 37.21 82 MET B C 1
ATOM 1507 O O . MET B 1 85 ? -4.672 4.312 79.176 1.00 39.04 82 MET B O 1
ATOM 1512 N N . SER B 1 86 ? -4.341 5.656 77.428 1.00 44.20 83 SER B N 1
ATOM 1513 C CA . SER B 1 86 ? -5.752 5.979 77.257 1.00 44.07 83 SER B CA 1
ATOM 1514 C C . SER B 1 86 ? -6.592 4.726 76.934 1.00 41.65 83 SER B C 1
ATOM 1515 O O . SER B 1 86 ? -7.708 4.581 77.428 1.00 46.33 83 SER B O 1
ATOM 1518 N N . ASP B 1 87 ? -6.065 3.846 76.089 1.00 38.38 84 ASP B N 1
ATOM 1519 C CA . ASP B 1 87 ? -6.777 2.617 75.705 1.00 38.89 84 ASP B CA 1
ATOM 1520 C C . ASP B 1 87 ? -6.766 1.594 76.818 1.00 36.02 84 ASP B C 1
ATOM 1521 O O . ASP B 1 87 ? -7.727 0.852 77.038 1.00 39.82 84 ASP B O 1
ATOM 1526 N N . LEU B 1 88 ? -5.655 1.568 77.529 1.00 34.04 85 LEU B N 1
ATOM 1527 C CA . LEU B 1 88 ? -5.444 0.627 78.613 1.00 36.92 85 LEU B CA 1
ATOM 1528 C C . LEU B 1 88 ? -6.243 0.879 79.873 1.00 33.17 85 LEU B C 1
ATOM 1529 O O . LEU B 1 88 ? -6.809 -0.048 80.448 1.00 41.00 85 LEU B O 1
ATOM 1534 N N . GLN B 1 89 ? -6.339 2.139 80.265 1.00 41.67 86 GLN B N 1
ATOM 1535 C CA . GLN B 1 89 ? -7.001 2.544 81.495 1.00 37.61 86 GLN B CA 1
ATOM 1536 C C . GLN B 1 89 ? -8.340 1.872 81.763 1.00 37.46 86 GLN B C 1
ATOM 1537 O O . GLN B 1 89 ? -8.566 1.427 82.880 1.00 40.87 86 GLN B O 1
ATOM 1543 N N . PRO B 1 90 ? -9.235 1.796 80.759 1.00 32.34 87 PRO B N 1
ATOM 1544 C CA . PRO B 1 90 ? -10.523 1.133 81.003 1.00 37.65 87 PRO B CA 1
ATOM 1545 C C . PRO B 1 90 ? -10.443 -0.391 81.204 1.00 40.86 87 PRO B C 1
ATOM 1546 O O . PRO B 1 90 ? -11.401 -0.991 81.691 1.00 42.15 87 PRO B O 1
ATOM 1550 N N . LEU B 1 91 ? -9.336 -1.012 80.812 1.00 30.71 88 LEU B N 1
ATOM 1551 C CA . LEU B 1 91 ? -9.197 -2.459 80.979 1.00 35.45 88 LEU B CA 1
ATOM 1552 C C . LEU B 1 91 ? -8.541 -2.823 82.307 1.00 31.61 88 LEU B C 1
ATOM 1553 O O . LEU B 1 91 ? -8.596 -3.961 82.720 1.00 31.55 88 LEU B O 1
ATOM 1558 N N . LEU B 1 92 ? -7.990 -1.839 83.003 1.00 29.92 89 LEU B N 1
ATOM 1559 C CA . LEU B 1 92 ? -7.275 -2.096 84.249 1.00 31.42 89 LEU B CA 1
ATOM 1560 C C . LEU B 1 92 ? -8.094 -1.967 85.513 1.00 31.15 89 LEU B C 1
ATOM 1561 O O . LEU B 1 92 ? -8.934 -1.076 85.636 1.00 37.75 89 LEU B O 1
ATOM 1566 N N . THR B 1 93 ? -7.830 -2.866 86.455 1.00 36.32 90 THR B N 1
ATOM 1567 C CA . THR B 1 93 ? -8.459 -2.840 87.790 1.00 34.94 90 THR B CA 1
ATOM 1568 C C . THR B 1 93 ? -7.486 -2.286 88.828 1.00 38.48 90 THR B C 1
ATOM 1569 O O . THR B 1 93 ? -7.884 -1.931 89.943 1.00 31.14 90 THR B O 1
ATOM 1573 N N . PHE B 1 94 ? -6.199 -2.243 88.466 1.00 39.64 91 PHE B N 1
ATOM 1574 C CA . PHE B 1 94 ? -5.146 -1.730 89.342 1.00 37.42 91 PHE B CA 1
ATOM 1575 C C . PHE B 1 94 ? -4.036 -1.095 88.535 1.00 36.84 91 PHE B C 1
ATOM 1576 O O . PHE B 1 94 ? -3.615 -1.634 87.510 1.00 31.41 91 PHE B O 1
ATOM 1584 N N . GLY B 1 95 ? -3.546 0.033 89.024 1.00 31.50 92 GLY B N 1
ATOM 1585 C CA . GLY B 1 95 ? -2.444 0.721 88.395 1.00 37.61 92 GLY B CA 1
ATOM 1586 C C . GLY B 1 95 ? -2.789 1.363 87.074 1.00 41.31 92 GLY B C 1
ATOM 1587 O O . GLY B 1 95 ? -3.962 1.521 86.740 1.00 46.92 92 GLY B O 1
ATOM 1588 N N . PRO B 1 96 ? -1.761 1.668 86.269 1.00 48.22 93 PRO B N 1
ATOM 1589 C CA . PRO B 1 96 ? -0.318 1.444 86.472 1.00 48.14 93 PRO B CA 1
ATOM 1590 C C . PRO B 1 96 ? 0.258 2.024 87.757 1.00 44.36 93 PRO B C 1
ATOM 1591 O O . PRO B 1 96 ? 0.263 3.236 87.941 1.00 44.63 93 PRO B O 1
ATOM 1595 N N . SER B 1 97 ? 0.712 1.139 88.639 1.00 40.21 94 SER B N 1
ATOM 1596 C CA . SER B 1 97 ? 1.323 1.528 89.890 1.00 35.42 94 SER B CA 1
ATOM 1597 C C . SER B 1 97 ? 2.811 1.596 89.611 1.00 36.90 94 SER B C 1
ATOM 1598 O O . SER B 1 97 ? 3.455 0.573 89.409 1.00 34.20 94 SER B O 1
ATOM 1601 N N . ILE B 1 98 ? 3.362 2.806 89.657 1.00 32.70 95 ILE B N 1
ATOM 1602 C CA . ILE B 1 98 ? 4.770 3.047 89.351 1.00 31.67 95 ILE B CA 1
ATOM 1603 C C . ILE B 1 98 ? 5.668 3.274 90.559 1.00 31.62 95 ILE B C 1
ATOM 1604 O O . ILE B 1 98 ? 5.335 4.048 91.440 1.00 29.34 95 ILE B O 1
ATOM 1609 N N . SER B 1 99 ? 6.790 2.559 90.586 1.00 30.12 96 SER B N 1
ATOM 1610 C CA . SER B 1 99 ? 7.804 2.728 91.609 1.00 25.70 96 SER B CA 1
ATOM 1611 C C . SER B 1 99 ? 9.075 3.179 90.912 1.00 25.95 96 SER B C 1
ATOM 1612 O O . SER B 1 99 ? 9.659 2.435 90.114 1.00 32.15 96 SER B O 1
ATOM 1615 N N . LEU B 1 100 ? 9.521 4.386 91.228 1.00 27.90 97 LEU B N 1
ATOM 1616 C CA . LEU B 1 100 ? 10.758 4.908 90.673 1.00 24.81 97 LEU B CA 1
ATOM 1617 C C . LEU B 1 100 ? 11.863 4.527 91.652 1.00 27.04 97 LEU B C 1
ATOM 1618 O O . LEU B 1 100 ? 11.780 4.853 92.832 1.00 29.90 97 LEU B O 1
ATOM 1623 N N . ILE B 1 101 ? 12.885 3.812 91.166 1.00 23.47 98 ILE B N 1
ATOM 1624 C CA . ILE B 1 101 ? 13.936 3.314 92.023 1.00 20.76 98 ILE B CA 1
ATOM 1625 C C . ILE B 1 101 ? 15.329 3.570 91.473 1.00 21.85 98 ILE B C 1
ATOM 1626 O O . ILE B 1 101 ? 15.519 3.837 90.289 1.00 26.04 98 ILE B 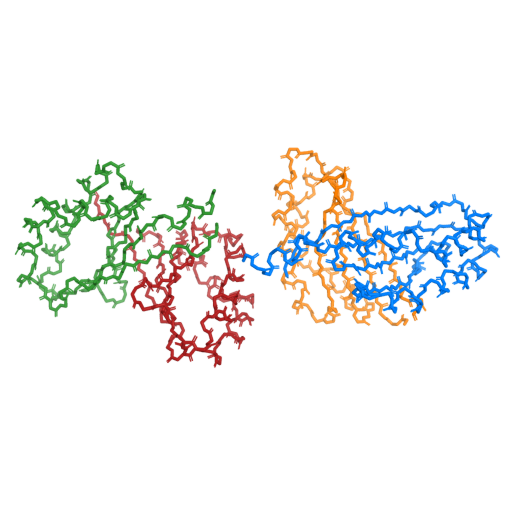O 1
ATOM 1631 N N . THR B 1 102 ? 16.301 3.496 92.353 1.00 23.54 99 THR B N 1
ATOM 1632 C CA . THR B 1 102 ? 17.702 3.701 91.972 1.00 32.81 99 THR B CA 1
ATOM 1633 C C . THR B 1 102 ? 18.491 2.466 92.362 1.00 26.28 99 THR B C 1
ATOM 1634 O O . THR B 1 102 ? 18.162 1.814 93.345 1.00 29.97 99 THR B O 1
ATOM 1638 N N . ARG B 1 103 ? 19.519 2.152 91.581 1.00 35.89 100 ARG B N 1
ATOM 1639 C CA . ARG B 1 103 ? 20.356 0.982 91.836 1.00 39.04 100 ARG B CA 1
ATOM 1640 C C . ARG B 1 103 ? 21.338 1.209 92.993 1.00 40.99 100 ARG B C 1
ATOM 1641 O O . ARG B 1 103 ? 22.152 2.139 92.944 1.00 43.76 100 ARG B O 1
ATOM 1649 N N . VAL B 1 104 ? 21.215 0.380 94.031 1.00 38.30 101 VAL B N 1
ATOM 1650 C CA . VAL B 1 104 ? 22.060 0.438 95.235 1.00 41.42 101 VAL B CA 1
ATOM 1651 C C . VAL B 1 104 ? 23.335 -0.353 95.041 1.00 40.44 101 VAL B C 1
ATOM 1652 O O . VAL B 1 104 ? 24.432 0.128 95.344 1.00 52.34 101 VAL B O 1
ATOM 1656 N N . SER B 1 105 ? 23.187 -1.588 94.571 1.00 52.98 102 SER B N 1
ATOM 1657 C CA . SER B 1 105 ? 24.334 -2.466 94.320 1.00 52.29 102 SER B CA 1
ATOM 1658 C C . SER B 1 105 ? 25.073 -2.021 93.056 1.00 57.16 102 SER B C 1
ATOM 1659 O O . SER B 1 105 ? 26.122 -1.379 93.127 1.00 49.39 102 SER B O 1
ATOM 1662 N N . MET C 1 4 ? 0.238 -30.079 67.213 1.00 39.06 1 MET C N 1
ATOM 1663 C CA . MET C 1 4 ? 0.056 -28.710 66.626 1.00 49.71 1 MET C CA 1
ATOM 1664 C C . MET C 1 4 ? 1.251 -28.368 65.713 1.00 51.12 1 MET C C 1
ATOM 1665 O O . MET C 1 4 ? 1.117 -27.644 64.706 1.00 49.85 1 MET C O 1
ATOM 1670 N N . GLN C 1 5 ? 2.416 -28.896 66.076 1.00 49.48 2 GLN C N 1
ATOM 1671 C CA . GLN C 1 5 ? 3.639 -28.739 65.290 1.00 54.37 2 GLN C CA 1
ATOM 1672 C C . GLN C 1 5 ? 3.634 -29.786 64.177 1.00 58.51 2 GLN C C 1
ATOM 1673 O O . GLN C 1 5 ? 4.172 -29.547 63.090 1.00 51.43 2 GLN C O 1
ATOM 1679 N N . LYS C 1 6 ? 3.050 -30.956 64.454 1.00 59.33 3 LYS C N 1
ATOM 1680 C CA . LYS C 1 6 ? 2.909 -31.996 63.428 1.00 63.06 3 LYS C CA 1
ATOM 1681 C C . LYS C 1 6 ? 1.862 -31.533 62.411 1.00 42.70 3 LYS C C 1
ATOM 1682 O O . LYS C 1 6 ? 1.915 -31.911 61.252 1.00 39.75 3 LYS C O 1
ATOM 1688 N N . ILE C 1 7 ? 0.905 -30.737 62.873 1.00 40.09 4 ILE C N 1
ATOM 1689 C CA . ILE C 1 7 ? -0.120 -30.157 61.994 1.00 43.22 4 ILE C CA 1
ATOM 1690 C C . ILE C 1 7 ? 0.557 -29.138 61.064 1.00 47.46 4 ILE C C 1
ATOM 1691 O O . ILE C 1 7 ? 0.460 -29.248 59.832 1.00 40.21 4 ILE C O 1
ATOM 1696 N N . LYS C 1 8 ? 1.263 -28.181 61.667 1.00 38.02 5 LYS C N 1
ATOM 1697 C CA . LYS C 1 8 ? 1.986 -27.166 60.916 1.00 45.40 5 LYS C CA 1
ATOM 1698 C C . LYS C 1 8 ? 2.857 -27.780 59.829 1.00 48.21 5 LYS C C 1
ATOM 1699 O O . LYS C 1 8 ? 2.650 -27.533 58.640 1.00 41.69 5 LYS C O 1
ATOM 1705 N N . SER C 1 9 ? 3.810 -28.612 60.244 1.00 55.64 6 SER C N 1
ATOM 1706 C CA . SER C 1 9 ? 4.765 -29.226 59.321 1.00 56.24 6 SER C CA 1
ATOM 1707 C C . SER C 1 9 ? 4.111 -30.066 58.236 1.00 48.32 6 SER C C 1
ATOM 1708 O O . SER C 1 9 ? 4.742 -30.293 57.194 1.00 41.97 6 SER C O 1
ATOM 1711 N N . GLU C 1 10 ? 2.871 -30.527 58.459 1.00 46.30 7 GLU C N 1
ATOM 1712 C CA . GLU C 1 10 ? 2.220 -31.372 57.459 1.00 47.01 7 GLU C CA 1
ATOM 1713 C C . GLU C 1 10 ? 1.654 -30.509 56.335 1.00 42.10 7 GLU C C 1
ATOM 1714 O O . GLU C 1 10 ? 1.552 -30.973 55.212 1.00 32.25 7 GLU C O 1
ATOM 1720 N N . GLU C 1 11 ? 1.302 -29.258 56.628 1.00 38.87 8 GLU C N 1
ATOM 1721 C CA . GLU C 1 11 ? 0.790 -28.379 55.587 1.00 39.67 8 GLU C CA 1
ATOM 1722 C C . GLU C 1 11 ? 1.758 -28.185 54.428 1.00 31.61 8 GLU C C 1
ATOM 1723 O O . GLU C 1 11 ? 2.971 -28.300 54.566 1.00 37.56 8 GLU C O 1
ATOM 1729 N N . ARG C 1 12 ? 1.193 -27.877 53.277 1.00 28.58 9 ARG C N 1
ATOM 1730 C CA . ARG C 1 12 ? 1.972 -27.621 52.069 1.00 24.39 9 ARG C CA 1
ATOM 1731 C C . ARG C 1 12 ? 1.357 -26.428 51.403 1.00 18.05 9 ARG C C 1
ATOM 1732 O O . ARG C 1 12 ? 0.162 -26.404 51.174 1.00 15.48 9 ARG C O 1
ATOM 1740 N N . HIS C 1 13 ? 2.166 -25.413 51.140 1.00 16.40 10 HIS C N 1
ATOM 1741 C CA . HIS C 1 13 ? 1.651 -24.207 50.519 1.00 16.34 10 HIS C CA 1
ATOM 1742 C C . HIS C 1 13 ? 2.331 -24.065 49.197 1.00 17.62 10 HIS C C 1
ATOM 1743 O O . HIS C 1 13 ? 3.396 -24.607 48.9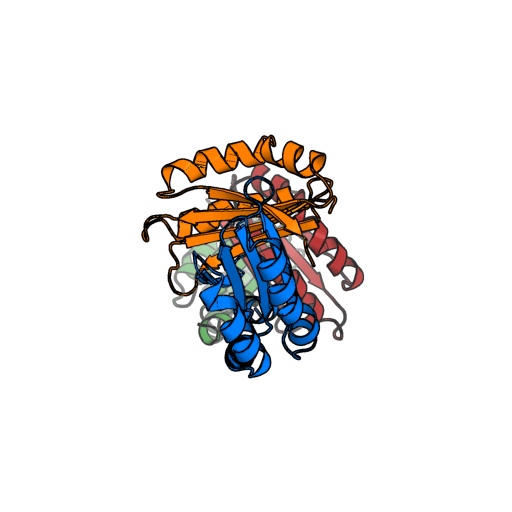85 1.00 27.33 10 HIS C O 1
ATOM 1750 N N . ILE C 1 14 ? 1.695 -23.368 48.278 1.00 19.72 11 ILE C N 1
ATOM 1751 C CA . ILE C 1 14 ? 2.265 -23.168 46.979 1.00 19.29 11 ILE C CA 1
ATOM 1752 C C . ILE C 1 14 ? 2.209 -21.734 46.492 1.00 21.77 11 ILE C C 1
ATOM 1753 O O . ILE C 1 14 ? 1.171 -21.099 46.573 1.00 16.51 11 ILE C O 1
ATOM 1758 N N . ILE C 1 15 ? 3.346 -21.242 46.002 1.00 19.74 12 ILE C N 1
ATOM 1759 C CA . ILE C 1 15 ? 3.388 -19.974 45.322 1.00 22.24 12 ILE C CA 1
ATOM 1760 C C . ILE C 1 15 ? 3.585 -20.398 43.847 1.00 27.21 12 ILE C C 1
ATOM 1761 O O . ILE C 1 15 ? 4.539 -21.096 43.525 1.00 30.52 12 ILE C O 1
ATOM 1766 N N . CYS C 1 16 ? 2.693 -19.946 42.977 1.00 24.17 13 CYS C N 1
ATOM 1767 C CA . CYS C 1 16 ? 2.775 -20.220 41.548 1.00 25.52 13 CYS C CA 1
ATOM 1768 C C . CYS C 1 16 ? 2.770 -18.889 40.766 1.00 24.67 13 CYS C C 1
ATOM 1769 O O . CYS C 1 16 ? 1.781 -18.171 40.792 1.00 25.88 13 CYS C O 1
ATOM 1772 N N . GLU C 1 17 ? 3.893 -18.546 40.123 1.00 23.21 14 GLU C N 1
ATOM 1773 C CA . GLU C 1 17 ? 4.004 -17.315 39.341 1.00 26.98 14 GLU C CA 1
ATOM 1774 C C . GLU C 1 17 ? 3.738 -17.542 37.837 1.00 27.84 14 GLU C C 1
ATOM 1775 O O . GLU C 1 17 ? 4.258 -18.489 37.244 1.00 20.03 14 GLU C O 1
ATOM 1781 N N . LEU C 1 18 ? 2.967 -16.630 37.244 1.00 29.83 15 LEU C N 1
ATOM 1782 C CA . LEU C 1 18 ? 2.572 -16.685 35.832 1.00 31.31 15 LEU C CA 1
ATOM 1783 C C . LEU C 1 18 ? 2.722 -15.290 35.232 1.00 32.52 15 LEU C C 1
ATOM 1784 O O . LEU C 1 18 ? 2.315 -14.310 35.858 1.00 29.21 15 LEU C O 1
ATOM 1789 N N . ARG C 1 19 ? 3.236 -15.198 34.012 1.00 31.92 16 ARG C N 1
ATOM 1790 C CA . ARG C 1 19 ? 3.346 -13.912 33.330 1.00 34.35 16 ARG C CA 1
ATOM 1791 C C . ARG C 1 19 ? 2.855 -14.069 31.902 1.00 33.09 16 ARG C C 1
ATOM 1792 O O . ARG C 1 19 ? 2.990 -15.125 31.315 1.00 33.19 16 ARG C O 1
ATOM 1800 N N . CYS C 1 20 ? 2.304 -12.999 31.352 1.00 40.51 17 CYS C N 1
ATOM 1801 C CA . CYS C 1 20 ? 1.787 -13.014 29.999 1.00 39.83 17 CYS C CA 1
ATOM 1802 C C . CYS C 1 20 ? 2.058 -11.686 29.334 1.00 40.94 17 CYS C C 1
ATOM 1803 O O . CYS C 1 20 ? 2.621 -10.769 29.935 1.00 37.42 17 CYS C O 1
ATOM 1806 N N . GLU C 1 21 ? 1.714 -11.614 28.056 1.00 38.48 18 GLU C N 1
ATOM 1807 C CA . GLU C 1 21 ? 1.862 -10.385 27.310 1.00 32.75 18 GLU C CA 1
ATOM 1808 C C . GLU C 1 21 ? 0.661 -9.529 27.604 1.00 30.93 18 GLU C C 1
ATOM 1809 O O . GLU C 1 21 ? -0.400 -10.064 27.868 1.00 27.55 18 GLU C O 1
ATOM 1815 N N . PRO C 1 22 ? 0.830 -8.202 27.568 1.00 30.83 19 PRO C N 1
ATOM 1816 C CA . PRO C 1 22 ? -0.208 -7.245 27.857 1.00 41.97 19 PRO C CA 1
ATOM 1817 C C . PRO C 1 22 ? -1.530 -7.568 27.194 1.00 51.67 19 PRO C C 1
ATOM 1818 O O . PRO C 1 22 ? -2.568 -7.514 27.846 1.00 72.49 19 PRO C O 1
ATOM 1822 N N . GLU C 1 23 ? -1.464 -7.976 25.933 1.00 56.38 20 GLU C N 1
ATOM 1823 C CA . GLU C 1 23 ? -2.648 -8.286 25.142 1.00 55.40 20 GLU C CA 1
ATOM 1824 C C . GLU C 1 23 ? -3.470 -9.451 25.651 1.00 53.82 20 GLU C C 1
ATOM 1825 O O . GLU C 1 23 ? -4.662 -9.522 25.381 1.00 44.62 20 GLU C O 1
ATOM 1831 N N . ASN C 1 24 ? -2.833 -10.376 26.357 1.00 55.87 21 ASN C N 1
ATOM 1832 C CA . ASN C 1 24 ? -3.530 -11.539 26.876 1.00 51.73 21 ASN C CA 1
ATOM 1833 C C . ASN C 1 24 ? -3.831 -11.440 28.361 1.00 50.15 21 ASN C C 1
ATOM 1834 O O . ASN C 1 24 ? -4.286 -12.411 28.963 1.00 57.31 21 ASN C O 1
ATOM 1839 N N . ARG C 1 25 ? -3.592 -10.266 28.941 1.00 52.38 22 ARG C N 1
ATOM 1840 C CA . ARG C 1 25 ? -3.773 -10.043 30.373 1.00 51.61 22 ARG C CA 1
ATOM 1841 C C . ARG C 1 25 ? -5.189 -10.399 30.815 1.00 61.02 22 ARG C C 1
ATOM 1842 O O . ARG C 1 25 ? -5.366 -11.083 31.817 1.00 70.33 22 ARG C O 1
ATOM 1850 N N . GLU C 1 26 ? -6.192 -9.950 30.066 1.00 50.06 23 GLU C N 1
ATOM 1851 C CA . GLU C 1 26 ? -7.572 -10.195 30.452 1.00 46.69 23 GLU C CA 1
ATOM 1852 C C . GLU C 1 26 ? -7.936 -11.657 30.245 1.00 47.73 23 GLU C C 1
ATOM 1853 O O . GLU C 1 26 ? -8.535 -12.279 31.120 1.00 44.37 23 GLU C O 1
ATOM 1859 N N . ARG C 1 27 ? -7.512 -12.231 29.129 1.00 43.11 24 ARG C N 1
ATOM 1860 C CA . ARG C 1 27 ? -7.795 -13.626 28.868 1.00 42.23 24 ARG C CA 1
ATOM 1861 C C . ARG C 1 27 ? -7.127 -14.550 29.901 1.00 44.38 24 ARG C C 1
ATOM 1862 O O . ARG C 1 27 ? -7.749 -15.500 30.375 1.00 41.79 24 ARG C O 1
ATOM 1870 N N . VAL C 1 28 ? -5.877 -14.267 30.261 1.00 40.06 25 VAL C N 1
ATOM 1871 C CA . VAL C 1 28 ? -5.163 -15.073 31.260 1.00 41.79 25 VAL C CA 1
ATOM 1872 C C . VAL C 1 28 ? -5.852 -15.007 32.614 1.00 37.06 25 VAL C C 1
ATOM 1873 O O . VAL C 1 28 ? -5.972 -16.008 33.290 1.00 36.49 25 VAL C O 1
ATOM 1877 N N . LYS C 1 29 ? -6.283 -13.817 33.001 1.00 38.11 26 LYS C N 1
ATOM 1878 C CA . LYS C 1 29 ? -6.972 -13.598 34.266 1.00 37.85 26 LYS C CA 1
ATOM 1879 C C . LYS C 1 29 ? -8.259 -14.433 34.321 1.00 37.83 26 LYS C C 1
ATOM 1880 O O . LYS C 1 29 ? -8.571 -15.053 35.332 1.00 31.13 26 LYS C O 1
ATOM 1886 N N . GLU C 1 30 ? -9.015 -14.407 33.233 1.00 35.20 27 GLU C N 1
ATOM 1887 C CA . GLU C 1 30 ? -10.265 -15.126 33.150 1.00 40.34 27 GLU C CA 1
ATOM 1888 C C . GLU C 1 30 ? -10.042 -16.607 33.355 1.00 38.44 27 GLU C C 1
ATOM 1889 O O . GLU C 1 30 ? -10.788 -17.226 34.080 1.00 46.71 27 GLU C O 1
ATOM 1895 N N . LEU C 1 31 ? -9.064 -17.187 32.661 1.00 37.47 28 LEU C N 1
ATOM 1896 C CA . LEU C 1 31 ? -8.796 -18.614 32.780 1.00 36.65 28 LEU C CA 1
ATOM 1897 C C . LEU C 1 31 ? -8.365 -19.014 34.179 1.00 41.22 28 LEU C C 1
ATOM 1898 O O . LEU C 1 31 ? -8.895 -19.970 34.732 1.00 28.08 28 LEU C O 1
ATOM 1903 N N . VAL C 1 32 ? -7.393 -18.294 34.733 1.00 40.21 29 VAL C N 1
ATOM 1904 C CA . VAL C 1 32 ? -6.867 -18.624 36.052 1.00 43.50 29 VAL C CA 1
ATOM 1905 C C . VAL C 1 32 ? -7.973 -18.575 37.109 1.00 42.21 29 VAL C C 1
ATOM 1906 O O . VAL C 1 32 ? -7.981 -19.389 38.017 1.00 41.30 29 VAL C O 1
ATOM 1910 N N . LEU C 1 33 ? -8.910 -17.638 36.986 1.00 41.90 30 LEU C N 1
ATOM 1911 C CA . LEU C 1 33 ? -10.021 -17.568 37.932 1.00 40.01 30 LEU C CA 1
ATOM 1912 C C . LEU C 1 33 ? -10.812 -18.864 37.976 1.00 48.13 30 LEU C C 1
ATOM 1913 O O . LEU C 1 33 ? -11.389 -19.196 39.002 1.00 55.59 30 LEU C O 1
ATOM 1918 N N . LYS C 1 34 ? -10.822 -19.600 36.871 1.00 47.75 31 LYS C N 1
ATOM 1919 C CA . LYS C 1 34 ? -11.539 -20.859 36.805 1.00 45.82 31 LYS C CA 1
ATOM 1920 C C . LYS C 1 34 ? -10.982 -21.859 37.791 1.00 36.74 31 LYS C C 1
ATOM 1921 O O . LYS C 1 34 ? -11.715 -22.717 38.251 1.00 51.05 31 LYS C O 1
ATOM 1927 N N . PHE C 1 35 ? -9.681 -21.810 38.067 1.00 40.10 32 PHE C N 1
ATOM 1928 C CA . PHE C 1 35 ? -9.096 -22.727 39.044 1.00 41.91 32 PHE C CA 1
ATOM 1929 C C . PHE C 1 35 ? -9.639 -22.475 40.443 1.00 39.73 32 PHE C C 1
ATOM 1930 O O . PHE C 1 35 ? -9.634 -23.372 41.254 1.00 41.06 32 PHE C O 1
ATOM 1938 N N . VAL C 1 36 ? -10.086 -21.250 40.716 1.00 32.77 33 VAL C N 1
ATOM 1939 C CA . VAL C 1 36 ? -10.442 -20.835 42.077 1.00 30.48 33 VAL C CA 1
ATOM 1940 C C . VAL C 1 36 ? -11.511 -21.588 42.863 1.00 27.85 33 VAL C C 1
ATOM 1941 O O . VAL C 1 36 ? -11.178 -22.251 43.835 1.00 29.02 33 VAL C O 1
ATOM 1945 N N . GLU C 1 37 ? -12.777 -21.466 42.484 1.00 29.25 34 GLU C N 1
ATOM 1946 C CA . GLU C 1 37 ? -13.825 -22.150 43.216 1.00 32.52 34 GLU C CA 1
ATOM 1947 C C . GLU C 1 37 ? -13.688 -23.665 43.228 1.00 32.72 34 GLU C C 1
ATOM 1948 O O . GLU C 1 37 ? -13.858 -24.270 44.281 1.00 42.12 34 GLU C O 1
ATOM 1954 N N . PRO C 1 38 ? -13.342 -24.288 42.088 1.00 34.28 35 PRO C N 1
ATOM 1955 C CA . PRO C 1 38 ? -13.169 -25.748 42.113 1.00 31.33 35 PRO C CA 1
ATOM 1956 C C . PRO C 1 38 ? -12.030 -26.200 43.029 1.00 30.70 35 PRO C C 1
ATOM 1957 O O . PRO C 1 38 ? -12.127 -27.262 43.649 1.00 31.56 35 PRO C O 1
ATOM 1961 N N . ALA C 1 39 ? -10.971 -25.397 43.119 1.00 28.60 36 ALA C N 1
ATOM 1962 C CA . ALA C 1 39 ? -9.821 -25.721 43.980 1.00 32.80 36 ALA C CA 1
ATOM 1963 C C . ALA C 1 39 ? -10.232 -25.632 45.443 1.00 30.60 36 ALA C C 1
ATOM 1964 O O . ALA C 1 39 ? -9.948 -26.533 46.231 1.00 24.65 36 ALA C O 1
ATOM 1966 N N . ARG C 1 40 ? -10.946 -24.566 45.797 1.00 28.67 37 ARG C N 1
ATOM 1967 C CA . ARG C 1 40 ? -11.422 -24.408 47.171 1.00 32.81 37 ARG C CA 1
ATOM 1968 C C . ARG C 1 40 ? -12.356 -25.545 47.611 1.00 36.04 37 ARG C C 1
ATOM 1969 O O . ARG C 1 40 ? -12.485 -25.809 48.808 1.00 36.74 37 ARG C O 1
ATOM 1977 N N . LEU C 1 41 ? -12.990 -26.212 46.648 1.00 32.71 38 LEU C N 1
ATOM 1978 C CA . LEU C 1 41 ? -13.935 -27.279 46.940 1.00 38.35 38 LEU C CA 1
ATOM 1979 C C . LEU C 1 41 ? -13.171 -28.589 47.126 1.00 38.23 38 LEU C C 1
ATOM 1980 O O . LEU C 1 41 ? -13.705 -29.539 47.688 1.00 60.72 38 LEU C O 1
ATOM 1985 N N . GLU C 1 42 ? -11.924 -28.643 46.663 1.00 35.74 39 GLU C N 1
ATOM 1986 C CA . GLU C 1 42 ? -11.135 -29.849 46.840 1.00 37.42 39 GLU C CA 1
ATOM 1987 C C . GLU C 1 42 ? -11.045 -29.990 48.358 1.00 40.43 39 GLU C C 1
ATOM 1988 O O . GLU C 1 42 ? -10.764 -29.043 49.055 1.00 51.51 39 GLU C O 1
ATOM 1994 N N . THR C 1 43 ? -11.290 -31.178 48.880 1.00 46.82 40 THR C N 1
ATOM 1995 C CA . THR C 1 43 ? -11.389 -31.343 50.370 1.00 47.82 40 THR C CA 1
ATOM 1996 C C . THR C 1 43 ? -10.311 -30.852 51.378 1.00 32.35 40 THR C C 1
ATOM 1997 O O . THR C 1 43 ? -10.679 -30.322 52.433 1.00 33.31 40 THR C O 1
ATOM 2001 N N . GLY C 1 44 ? -9.032 -31.085 51.073 1.00 30.56 41 GLY C N 1
ATOM 2002 C CA . GLY C 1 44 ? -7.864 -30.673 51.884 1.00 28.42 41 GLY C CA 1
ATOM 2003 C C . GLY C 1 44 ? -7.333 -29.285 51.548 1.00 31.17 41 GLY C C 1
ATOM 2004 O O . GLY C 1 44 ? -6.210 -28.924 51.931 1.00 32.25 41 GLY C O 1
ATOM 2005 N N . CYS C 1 45 ? -8.090 -28.519 50.774 1.00 26.74 42 CYS C N 1
ATOM 2006 C CA . CYS C 1 45 ? -7.682 -27.172 50.437 1.00 30.78 42 CYS C CA 1
ATOM 2007 C C . CYS C 1 45 ? -7.926 -26.260 51.624 1.00 22.41 42 CYS C C 1
ATOM 2008 O O . CYS C 1 45 ? -9.029 -26.209 52.135 1.00 27.95 42 CYS C O 1
ATOM 2011 N N . LEU C 1 46 ? -6.884 -25.558 52.071 1.00 23.62 43 LEU C N 1
ATOM 2012 C CA . LEU C 1 46 ? -7.019 -24.604 53.168 1.00 22.97 43 LEU C CA 1
ATOM 2013 C C . LEU C 1 46 ? -7.462 -23.256 52.597 1.00 26.72 43 LEU C C 1
ATOM 2014 O O . LEU C 1 46 ? -8.354 -22.602 53.140 1.00 26.10 43 LEU C O 1
ATOM 2019 N N . TYR C 1 47 ? -6.821 -22.840 51.511 1.00 25.44 44 TYR C N 1
ATOM 2020 C CA . TYR C 1 47 ? -7.144 -21.572 50.859 1.00 27.31 44 TYR C CA 1
ATOM 2021 C C . TYR C 1 47 ? -6.589 -21.581 49.429 1.00 24.29 44 TYR C C 1
ATOM 2022 O O . TYR C 1 47 ? -5.755 -22.415 49.096 1.00 28.50 44 TYR C O 1
ATOM 2031 N N . TYR C 1 48 ? -7.084 -20.681 48.580 1.00 26.63 45 TYR C N 1
ATOM 2032 C CA . TYR C 1 48 ? -6.643 -20.597 47.191 1.00 18.39 45 TYR C CA 1
ATOM 2033 C C . TYR C 1 48 ? -7.070 -19.241 46.651 1.00 23.09 45 TYR C C 1
ATOM 2034 O O . TYR C 1 48 ? -8.269 -18.940 46.592 1.00 21.51 45 TYR C O 1
ATOM 2043 N N . ASP C 1 49 ? -6.103 -18.417 46.265 1.00 25.05 46 ASP C N 1
ATOM 2044 C CA . ASP C 1 49 ? -6.383 -17.080 45.759 1.00 27.45 46 ASP C CA 1
ATOM 2045 C C . ASP C 1 49 ? -5.453 -16.686 44.624 1.00 26.91 46 ASP C C 1
ATOM 2046 O O . ASP C 1 49 ? -4.302 -17.100 44.580 1.00 32.25 46 ASP C O 1
ATOM 2051 N N . LEU C 1 50 ? -5.970 -15.850 43.732 1.00 23.80 47 LEU C N 1
ATOM 2052 C CA . LEU C 1 50 ? -5.237 -15.342 42.609 1.00 22.76 47 LEU C CA 1
ATOM 2053 C C . LEU C 1 50 ? -4.875 -13.894 42.903 1.00 22.21 47 LEU C C 1
ATOM 2054 O O . LEU C 1 50 ? -5.716 -13.132 43.381 1.00 18.61 47 LEU C O 1
ATOM 2059 N N . TYR C 1 51 ? -3.634 -13.514 42.587 1.00 18.05 48 TYR C N 1
ATOM 2060 C CA . TYR C 1 51 ? -3.192 -12.164 42.784 1.00 21.59 48 TYR C CA 1
ATOM 2061 C C . TYR C 1 51 ? -2.548 -11.630 41.510 1.00 23.06 48 TYR C C 1
ATOM 2062 O O . TYR C 1 51 ? -2.171 -12.389 40.620 1.00 23.95 48 TYR C O 1
ATOM 2071 N N . GLN C 1 52 ? -2.431 -10.311 41.459 1.00 27.07 49 GLN C N 1
ATOM 2072 C CA . GLN C 1 52 ? -1.844 -9.611 40.351 1.00 31.73 49 GLN C CA 1
ATOM 2073 C C . GLN C 1 52 ? -0.809 -8.642 40.933 1.00 26.67 49 GLN C C 1
ATOM 2074 O O . GLN C 1 52 ? -1.063 -7.965 41.916 1.00 21.71 49 GLN C O 1
ATOM 2080 N N . LYS C 1 53 ? 0.354 -8.570 40.316 1.00 27.00 50 LYS C N 1
ATOM 2081 C CA . LYS C 1 53 ? 1.369 -7.667 40.798 1.00 31.00 50 LYS C CA 1
ATOM 2082 C C . LYS C 1 53 ? 0.974 -6.224 40.431 1.00 29.54 50 LYS C C 1
ATOM 2083 O O . LYS C 1 53 ? 0.708 -5.901 39.262 1.00 31.06 50 LYS C O 1
ATOM 2089 N N . ILE C 1 54 ? 0.900 -5.374 41.444 1.00 32.22 51 ILE C N 1
ATOM 2090 C CA . ILE C 1 54 ? 0.470 -3.974 41.267 1.00 42.05 51 ILE C CA 1
ATOM 2091 C C . ILE C 1 54 ? 1.249 -3.151 40.239 1.00 31.55 51 ILE C C 1
ATOM 2092 O O . ILE C 1 54 ? 0.631 -2.510 39.407 1.00 32.73 51 ILE C O 1
ATOM 2097 N N . ASP C 1 55 ? 2.583 -3.199 40.270 1.00 36.21 52 ASP C N 1
ATOM 2098 C CA . ASP C 1 55 ? 3.396 -2.438 39.311 1.00 44.38 52 ASP C CA 1
ATOM 2099 C C . ASP C 1 55 ? 3.660 -3.170 37.986 1.00 51.61 52 ASP C C 1
ATOM 2100 O O . ASP C 1 55 ? 4.214 -2.582 37.060 1.00 44.40 52 ASP C O 1
ATOM 2105 N N . GLU C 1 56 ? 3.323 -4.454 37.919 1.00 53.37 53 GLU C N 1
ATOM 2106 C CA . GLU C 1 56 ? 3.492 -5.243 36.703 1.00 42.23 53 GLU C CA 1
ATOM 2107 C C . GLU C 1 56 ? 2.253 -6.109 36.511 1.00 40.19 53 GLU C C 1
ATOM 2108 O O . GLU C 1 56 ? 2.293 -7.304 36.728 1.00 32.17 53 GLU C O 1
ATOM 2114 N N . PRO C 1 57 ? 1.144 -5.501 36.090 1.00 40.75 54 PRO C N 1
ATOM 2115 C CA . PRO C 1 57 ? -0.096 -6.232 35.908 1.00 32.47 54 PRO C CA 1
ATOM 2116 C C . PRO C 1 57 ? -0.050 -7.442 34.956 1.00 32.54 54 PRO C C 1
ATOM 2117 O O . PRO C 1 57 ? -1.029 -8.200 34.872 1.00 34.30 54 PRO C O 1
ATOM 2121 N N . ASP C 1 58 ? 1.048 -7.639 34.242 1.00 30.38 55 ASP C N 1
ATOM 2122 C CA . ASP C 1 58 ? 1.182 -8.820 33.387 1.00 35.78 55 ASP C CA 1
ATOM 2123 C C . ASP C 1 58 ? 1.688 -10.034 34.193 1.00 34.74 55 ASP C C 1
ATOM 2124 O O . ASP C 1 58 ? 1.936 -11.105 33.607 1.00 26.74 55 ASP C O 1
ATOM 2129 N N . THR C 1 59 ? 1.853 -9.853 35.513 1.00 27.59 56 THR C N 1
ATOM 2130 C CA . THR C 1 59 ? 2.370 -10.900 36.405 1.00 28.62 56 THR C CA 1
ATOM 2131 C C . THR C 1 59 ? 1.346 -11.299 37.445 1.00 24.82 56 THR C C 1
ATOM 2132 O O . THR C 1 59 ? 0.798 -10.459 38.149 1.00 22.48 56 THR C O 1
ATOM 2136 N N . PHE C 1 60 ? 1.063 -12.595 37.492 1.00 24.10 57 PHE C N 1
ATOM 2137 C CA . PHE C 1 60 ? 0.096 -13.128 38.401 1.00 23.03 57 PHE C CA 1
ATOM 2138 C C . PHE C 1 60 ? 0.746 -14.133 39.335 1.00 21.41 57 PHE C C 1
ATOM 2139 O O . PHE C 1 60 ? 1.794 -14.700 39.043 1.00 17.95 57 PHE C O 1
ATOM 2147 N N . TYR C 1 61 ? 0.138 -14.265 40.502 1.00 22.05 58 TYR C N 1
ATOM 2148 C CA . TYR C 1 61 ? 0.574 -15.223 41.479 1.00 24.84 58 TYR C CA 1
ATOM 2149 C C . TYR C 1 61 ? -0.634 -15.908 42.000 1.00 19.39 58 TYR C C 1
ATOM 2150 O O . TYR C 1 61 ? -1.649 -15.272 42.200 1.00 18.28 58 TYR C O 1
ATOM 2159 N N . ILE C 1 62 ? -0.518 -17.221 42.143 1.00 21.60 59 ILE C N 1
ATOM 2160 C CA . ILE C 1 62 ? -1.547 -18.027 42.761 1.00 24.96 59 ILE C CA 1
ATOM 2161 C C . ILE C 1 62 ? -0.906 -18.478 44.069 1.00 28.75 59 ILE C C 1
ATOM 2162 O O . ILE C 1 62 ? 0.217 -18.997 44.072 1.00 32.12 59 ILE C O 1
ATOM 2167 N N . ILE C 1 63 ? -1.598 -18.254 45.174 1.00 30.93 60 ILE C N 1
ATOM 2168 C CA . ILE C 1 63 ? -1.106 -18.671 46.482 1.00 29.08 60 ILE C CA 1
ATOM 2169 C C . ILE C 1 63 ? -2.193 -19.547 47.059 1.00 28.02 60 ILE C C 1
ATOM 2170 O O . ILE C 1 63 ? -3.343 -19.119 47.185 1.00 27.06 60 ILE C O 1
ATOM 2175 N N . ASP C 1 64 ? -1.842 -20.794 47.360 1.00 25.01 61 ASP C N 1
ATOM 2176 C CA . ASP C 1 64 ? -2.807 -21.761 47.896 1.00 25.01 61 ASP C CA 1
ATOM 2177 C C . ASP C 1 64 ? -2.186 -22.676 48.941 1.00 28.19 61 ASP C C 1
ATOM 2178 O O . ASP C 1 64 ? -0.980 -22.946 48.900 1.00 28.94 61 ASP C O 1
ATOM 2183 N N . GLY C 1 65 ? -2.997 -23.140 49.894 1.00 28.32 62 GLY C N 1
ATOM 2184 C CA . GLY C 1 65 ? -2.496 -24.007 50.980 1.00 26.53 62 GLY C CA 1
ATOM 2185 C C . GLY C 1 65 ? -3.262 -25.304 51.104 1.00 23.83 62 GLY C C 1
ATOM 2186 O O . GLY C 1 65 ? -4.465 -25.340 50.921 1.00 21.04 62 GLY C O 1
ATOM 2187 N N . TRP C 1 66 ? -2.563 -26.364 51.478 1.00 26.03 63 TRP C N 1
ATOM 2188 C CA . TRP C 1 66 ? -3.170 -27.680 51.551 1.00 26.09 63 TRP C CA 1
ATOM 2189 C C . TRP C 1 66 ? -2.893 -28.397 52.892 1.00 26.33 63 TRP C C 1
ATOM 2190 O O . TRP C 1 66 ? -1.838 -28.222 53.470 1.00 22.81 63 TRP C O 1
ATOM 2201 N N . VAL C 1 67 ? -3.845 -29.198 53.372 1.00 26.93 64 VAL C N 1
ATOM 2202 C CA . VAL C 1 67 ? -3.686 -29.905 54.645 1.00 27.11 64 VAL C CA 1
ATOM 2203 C C . VAL C 1 67 ? -2.463 -30.828 54.669 1.00 28.06 64 VAL C C 1
ATOM 2204 O O . VAL C 1 67 ? -1.837 -30.986 55.705 1.00 28.41 64 VAL C O 1
ATOM 2208 N N . ASN C 1 68 ? -2.114 -31.406 53.526 1.00 23.06 65 ASN C N 1
ATOM 2209 C CA . ASN C 1 68 ? -0.970 -32.306 53.444 1.00 31.79 65 ASN C CA 1
ATOM 2210 C C . ASN C 1 68 ? -0.540 -32.602 52.018 1.00 31.55 65 ASN C C 1
ATOM 2211 O O . ASN C 1 68 ? -1.188 -32.151 51.070 1.00 29.23 65 ASN C O 1
ATOM 2216 N N . GLN C 1 69 ? 0.583 -33.320 51.900 1.00 39.41 66 GLN C N 1
ATOM 2217 C CA . GLN C 1 69 ? 1.168 -33.731 50.618 1.00 48.72 66 GLN C CA 1
ATOM 2218 C C . GLN C 1 69 ? 0.184 -34.393 49.683 1.00 47.78 66 GLN C C 1
ATOM 2219 O O . GLN C 1 69 ? 0.212 -34.186 48.483 1.00 41.14 66 GLN C O 1
ATOM 2225 N N . GLU C 1 70 ? -0.664 -35.230 50.256 1.00 59.27 67 GLU C N 1
ATOM 2226 C CA . GLU C 1 70 ? -1.625 -36.008 49.493 1.00 53.12 67 GLU C CA 1
ATOM 2227 C C . GLU C 1 70 ? -2.667 -35.105 48.870 1.00 51.06 67 GLU C C 1
ATOM 2228 O O . GLU C 1 70 ? -3.010 -35.262 47.701 1.00 53.65 67 GLU C O 1
ATOM 2234 N N . ALA C 1 71 ? -3.118 -34.107 49.622 1.00 46.58 68 ALA C N 1
ATOM 2235 C CA . ALA C 1 71 ? -4.097 -33.160 49.103 1.00 36.82 68 ALA C CA 1
ATOM 2236 C C . ALA C 1 71 ? -3.512 -32.307 47.970 1.00 37.84 68 ALA C C 1
ATOM 2237 O O . ALA C 1 71 ? -4.175 -32.067 46.966 1.00 29.38 68 ALA C O 1
ATOM 2239 N N . VAL C 1 72 ? -2.277 -31.834 48.134 1.00 40.58 69 VAL C N 1
ATOM 2240 C CA . VAL C 1 72 ? -1.675 -31.004 47.093 1.00 51.33 69 VAL C CA 1
ATOM 2241 C C . VAL C 1 72 ? -1.323 -31.855 45.861 1.00 47.05 69 VAL C C 1
ATOM 2242 O O . VAL C 1 72 ? -1.439 -31.393 44.723 1.00 38.29 69 VAL C O 1
ATOM 2246 N N . THR C 1 73 ? -0.908 -33.101 46.091 1.00 55.59 70 THR C N 1
ATOM 2247 C CA . THR C 1 73 ? -0.605 -34.013 44.981 1.00 69.43 70 THR C CA 1
ATOM 2248 C C . THR C 1 73 ? -1.895 -34.349 44.220 1.00 68.49 70 THR C C 1
ATOM 2249 O O . THR C 1 73 ? -1.925 -34.286 42.992 1.00 69.79 70 THR C O 1
ATOM 2253 N N . SER C 1 74 ? -2.959 -34.682 44.953 1.00 65.97 71 SER C N 1
ATOM 2254 C CA . SER C 1 74 ? -4.266 -34.967 44.358 1.00 64.76 71 SER C CA 1
ATOM 2255 C C . SER C 1 74 ? -4.719 -33.757 43.560 1.00 58.32 71 SER C C 1
ATOM 2256 O O . SER C 1 74 ? -5.390 -33.908 42.542 1.00 42.93 71 SER C O 1
ATOM 2259 N N . HIS C 1 75 ? -4.356 -32.560 44.039 1.00 52.85 72 HIS C N 1
ATOM 2260 C CA . HIS C 1 75 ? -4.698 -31.315 43.362 1.00 48.73 72 HIS C CA 1
ATOM 2261 C C . HIS C 1 75 ? -3.928 -31.150 42.062 1.00 51.76 72 HIS C C 1
ATOM 2262 O O . HIS C 1 75 ? -4.506 -30.778 41.065 1.00 44.02 72 HIS C O 1
ATOM 2269 N N . ALA C 1 76 ? -2.627 -31.407 42.086 1.00 48.71 73 ALA C N 1
ATOM 2270 C CA . ALA C 1 76 ? -1.816 -31.293 40.883 1.00 59.30 73 ALA C CA 1
ATOM 2271 C C . ALA C 1 76 ? -2.280 -32.286 39.810 1.00 61.70 73 ALA C C 1
ATOM 2272 O O . ALA C 1 76 ? -2.196 -31.996 38.614 1.00 42.63 73 ALA C O 1
ATOM 2274 N N . GLU C 1 77 ? -2.798 -33.440 40.239 1.00 70.53 74 GLU C N 1
ATOM 2275 C CA . GLU C 1 77 ? -3.272 -34.478 39.313 1.00 64.20 74 GLU C CA 1
ATOM 2276 C C . GLU C 1 77 ? -4.731 -34.311 38.882 1.00 65.37 74 GLU C C 1
ATOM 2277 O O . GLU C 1 77 ? -5.224 -35.081 38.062 1.00 62.80 74 GLU C O 1
ATOM 2283 N N . ASN C 1 78 ? -5.417 -33.307 39.420 1.00 71.33 75 ASN C N 1
ATOM 2284 C CA . ASN C 1 78 ? -6.821 -33.073 39.101 1.00 64.24 75 ASN C CA 1
ATOM 2285 C C . ASN C 1 78 ? -7.028 -32.769 37.607 1.00 70.32 75 ASN C C 1
ATOM 2286 O O . ASN C 1 78 ? -6.291 -31.972 37.028 1.00 72.80 75 ASN C O 1
ATOM 2291 N N . PRO C 1 79 ? -8.012 -33.435 36.971 1.00 69.48 76 PRO C N 1
ATOM 2292 C CA . PRO C 1 79 ? -8.298 -33.224 35.551 1.00 68.46 76 PRO C CA 1
ATOM 2293 C C . PRO C 1 79 ? -8.711 -31.801 35.204 1.00 63.12 76 PRO C C 1
ATOM 2294 O O . PRO C 1 79 ? -8.341 -31.290 34.150 1.00 61.69 76 PRO C O 1
ATOM 2298 N N . HIS C 1 80 ? -9.488 -31.167 36.069 1.00 62.79 77 HIS C N 1
ATOM 2299 C CA . HIS C 1 80 ? -9.920 -29.809 35.783 1.00 67.90 77 HIS C CA 1
ATOM 2300 C C . HIS C 1 80 ? -8.674 -28.884 35.828 1.00 61.82 77 HIS C C 1
ATOM 2301 O O . HIS C 1 80 ? -8.534 -28.003 34.985 1.00 63.08 77 HIS C O 1
ATOM 2308 N N . VAL C 1 81 ? -7.717 -29.156 36.717 1.00 52.79 78 VAL C N 1
ATOM 2309 C CA . VAL C 1 81 ? -6.491 -28.340 36.784 1.00 62.27 78 VAL C CA 1
ATOM 2310 C C . VAL C 1 81 ? -5.703 -28.489 35.498 1.00 62.88 78 VAL C C 1
ATOM 2311 O O . VAL C 1 81 ? -5.271 -27.504 34.901 1.00 60.08 78 VAL C O 1
ATOM 2315 N N . ALA C 1 82 ? -5.540 -29.729 35.058 1.00 65.82 79 ALA C N 1
ATOM 2316 C CA . ALA C 1 82 ? -4.804 -30.001 33.836 1.00 58.06 79 ALA C CA 1
ATOM 2317 C C . ALA C 1 82 ? -5.487 -29.381 32.620 1.00 44.89 79 ALA C C 1
ATOM 2318 O O . ALA C 1 82 ? -4.827 -28.871 31.726 1.00 49.16 79 ALA C O 1
ATOM 2320 N N . GLU C 1 83 ? -6.813 -29.433 32.588 1.00 48.88 80 GLU C N 1
ATOM 2321 C CA . GLU C 1 83 ? -7.612 -28.903 31.477 1.00 40.78 80 GLU C CA 1
ATOM 2322 C C . GLU C 1 83 ? -7.415 -27.380 31.329 1.00 59.06 80 GLU C C 1
ATOM 2323 O O . GLU C 1 83 ? -7.191 -26.880 30.227 1.00 61.24 80 GLU C O 1
ATOM 2329 N N . VAL C 1 84 ? -7.492 -26.656 32.444 1.00 61.82 81 VAL C N 1
ATOM 2330 C CA . VAL C 1 84 ? -7.285 -25.205 32.464 1.00 62.93 81 VAL C CA 1
ATOM 2331 C C . VAL C 1 84 ? -5.814 -24.896 32.158 1.00 61.56 81 VAL C C 1
ATOM 2332 O O . VAL C 1 84 ? -5.500 -23.931 31.454 1.00 45.73 81 VAL C O 1
ATOM 2336 N N . MET C 1 85 ? -4.916 -25.744 32.648 1.00 73.85 82 MET C N 1
ATOM 2337 C CA . MET C 1 85 ? -3.493 -25.556 32.401 1.00 79.99 82 MET C CA 1
ATOM 2338 C C . MET C 1 85 ? -3.185 -25.671 30.909 1.00 78.18 82 MET C C 1
ATOM 2339 O O . MET C 1 85 ? -2.332 -24.961 30.385 1.00 81.38 82 MET C O 1
ATOM 2344 N N . SER C 1 86 ? -3.916 -26.543 30.226 1.00 88.66 83 SER C N 1
ATOM 2345 C CA . SER C 1 86 ? -3.730 -26.749 28.797 1.00 100.32 83 SER C CA 1
ATOM 2346 C C . SER C 1 86 ? -4.050 -25.490 27.991 1.00 89.53 83 SER C C 1
ATOM 2347 O O . SER C 1 86 ? -3.347 -25.165 27.029 1.00 111.26 83 SER C O 1
ATOM 2350 N N . ASP C 1 87 ? -5.117 -24.796 28.377 1.00 80.91 84 ASP C N 1
ATOM 2351 C CA . ASP C 1 87 ? -5.537 -23.576 27.687 1.00 72.21 84 ASP C CA 1
ATOM 2352 C C . ASP C 1 87 ? -4.610 -22.410 27.996 1.00 60.28 84 ASP C C 1
ATOM 2353 O O . ASP C 1 87 ? -4.362 -21.562 27.143 1.00 56.22 84 ASP C O 1
ATOM 2358 N N . LEU C 1 88 ? -4.128 -22.376 29.235 1.00 58.21 85 LEU C N 1
ATOM 2359 C CA . LEU C 1 88 ? -3.227 -21.329 29.722 1.00 48.34 85 LEU C CA 1
ATOM 2360 C C . LEU C 1 88 ? -1.827 -21.301 29.100 1.00 48.72 85 LEU C C 1
ATOM 2361 O O . LEU C 1 88 ? -1.349 -20.244 28.659 1.00 47.52 85 LEU C O 1
ATOM 2366 N N . GLN C 1 89 ? -1.199 -22.467 29.021 1.00 45.39 86 GLN C N 1
ATOM 2367 C CA . GLN C 1 89 ? 0.170 -22.590 28.494 1.00 49.21 86 GLN C CA 1
ATOM 2368 C C . GLN C 1 89 ? 0.527 -21.745 27.269 1.00 48.87 86 GLN C C 1
ATOM 2369 O O . GLN C 1 89 ? 1.573 -21.106 27.263 1.00 44.68 86 GLN C O 1
ATOM 2375 N N . PRO C 1 90 ? -0.327 -21.747 26.231 1.00 53.54 87 PRO C N 1
ATOM 2376 C CA . PRO C 1 90 ? -0.008 -20.948 25.046 1.00 51.84 87 PRO C CA 1
ATOM 2377 C C . PRO C 1 90 ? -0.092 -19.432 25.258 1.00 50.04 87 PRO C C 1
ATOM 2378 O O . PRO C 1 90 ? 0.423 -18.673 24.435 1.00 36.45 87 PRO C O 1
ATOM 2382 N N . LEU C 1 91 ? -0.764 -18.993 26.320 1.00 43.44 88 LEU C N 1
ATOM 2383 C CA . LEU C 1 91 ? -0.887 -17.568 26.597 1.00 45.11 88 LEU C CA 1
ATOM 2384 C C . LEU C 1 91 ? 0.226 -17.048 27.489 1.00 36.55 88 LEU C C 1
ATOM 2385 O O . LEU C 1 91 ? 0.409 -15.841 27.612 1.00 47.25 88 LEU C O 1
ATOM 2390 N N . LEU C 1 92 ? 1.018 -17.949 28.054 1.00 36.67 89 LEU C N 1
ATOM 2391 C CA . LEU C 1 92 ? 2.054 -17.560 28.999 1.00 34.38 89 LEU C CA 1
ATOM 2392 C C . LEU C 1 92 ? 3.440 -17.371 28.428 1.00 36.61 89 LEU C C 1
ATOM 2393 O O . LEU C 1 92 ? 3.871 -18.138 27.568 1.00 30.44 89 LEU C O 1
ATOM 2398 N N . THR C 1 93 ? 4.127 -16.330 28.920 1.00 36.02 90 THR C N 1
ATOM 2399 C CA . THR C 1 93 ? 5.516 -16.019 28.545 1.00 34.14 90 THR C CA 1
ATOM 2400 C C . THR C 1 93 ? 6.482 -16.484 29.647 1.00 33.34 90 THR C C 1
ATOM 2401 O O . THR C 1 93 ? 7.689 -16.580 29.436 1.00 35.29 90 THR C O 1
ATOM 2405 N N . PHE C 1 94 ? 5.932 -16.774 30.821 1.00 31.67 91 PHE C N 1
ATOM 2406 C CA . PHE C 1 94 ? 6.692 -17.314 31.945 1.00 34.12 91 PHE C CA 1
ATOM 2407 C C . PHE C 1 94 ? 5.705 -18.340 32.533 1.00 35.24 91 PHE C C 1
ATOM 2408 O O . PHE C 1 94 ? 4.693 -17.952 33.130 1.00 42.81 91 PHE C O 1
ATOM 2416 N N . GLY C 1 95 ? 5.936 -19.624 32.188 1.00 49.44 92 GLY C N 1
ATOM 2417 C CA . GLY C 1 95 ? 5.086 -20.795 32.544 1.00 47.40 92 GLY C CA 1
ATOM 2418 C C . GLY C 1 95 ? 4.907 -20.947 34.031 1.00 48.11 92 GLY C C 1
ATOM 2419 O O . GLY C 1 95 ? 5.800 -20.547 34.776 1.00 44.94 92 GLY C O 1
ATOM 2420 N N . PRO C 1 96 ? 3.783 -21.564 34.477 1.00 44.61 93 PRO C N 1
ATOM 2421 C CA . PRO C 1 96 ? 3.651 -21.531 35.941 1.00 43.30 93 PRO C CA 1
ATOM 2422 C C . PRO C 1 96 ? 4.887 -21.990 36.686 1.00 39.63 93 PRO C C 1
ATOM 2423 O O . PRO C 1 96 ? 5.256 -23.153 36.609 1.00 43.06 93 PRO C O 1
ATOM 2427 N N . SER C 1 97 ? 5.531 -21.047 37.364 1.00 34.77 94 SER C N 1
ATOM 2428 C CA . SER C 1 97 ? 6.720 -21.326 38.159 1.00 37.96 94 SER C CA 1
ATOM 2429 C C . SER C 1 97 ? 6.224 -21.627 39.564 1.00 33.99 94 SER C C 1
ATOM 2430 O O . SER C 1 97 ? 5.756 -20.726 40.261 1.00 29.03 94 SER C O 1
ATOM 2433 N N . ILE C 1 98 ? 6.329 -22.890 39.964 1.00 32.51 95 ILE C N 1
ATOM 2434 C CA . ILE C 1 98 ? 5.796 -23.369 41.241 1.00 35.41 95 ILE C CA 1
ATOM 2435 C C . ILE C 1 98 ? 6.825 -23.516 42.359 1.00 31.79 95 ILE C C 1
ATOM 2436 O O . ILE C 1 98 ? 7.865 -24.135 42.163 1.00 32.73 95 ILE C O 1
ATOM 2441 N N . SER C 1 99 ? 6.518 -22.974 43.534 1.00 28.07 96 SER C N 1
ATOM 2442 C CA . SER C 1 99 ? 7.368 -23.162 44.719 1.00 29.73 96 SER C CA 1
ATOM 2443 C C . SER C 1 99 ? 6.541 -23.845 45.790 1.00 26.84 96 SER C C 1
ATOM 2444 O O . SER C 1 99 ? 5.537 -23.297 46.256 1.00 29.43 96 SER C O 1
ATOM 2447 N N . LEU C 1 100 ? 6.938 -25.056 46.164 1.00 25.76 97 LEU C N 1
ATOM 2448 C CA . LEU C 1 100 ? 6.238 -25.798 47.195 1.00 26.09 97 LEU C CA 1
ATOM 2449 C C . LEU C 1 100 ? 6.949 -25.459 48.484 1.00 26.18 97 LEU C C 1
ATOM 2450 O O . LEU C 1 100 ? 8.152 -25.685 48.607 1.00 32.39 97 LEU C O 1
ATOM 2455 N N . ILE C 1 101 ? 6.207 -24.941 49.460 1.00 30.22 98 ILE C N 1
ATOM 2456 C CA . ILE C 1 101 ? 6.803 -24.504 50.709 1.00 26.63 98 ILE C CA 1
ATOM 2457 C C . ILE C 1 101 ? 6.068 -25.000 51.932 1.00 24.11 98 ILE C C 1
ATOM 2458 O O . ILE C 1 101 ? 4.928 -25.398 51.857 1.00 26.70 98 ILE C O 1
ATOM 2463 N N . THR C 1 102 ? 6.753 -24.953 53.075 1.00 27.99 99 THR C N 1
ATOM 2464 C CA . THR C 1 102 ? 6.182 -25.375 54.347 1.00 29.16 99 THR C CA 1
ATOM 2465 C C . THR C 1 102 ? 6.260 -24.236 55.329 1.00 28.10 99 THR C C 1
ATOM 2466 O O . THR C 1 102 ? 7.206 -23.429 55.277 1.00 26.61 99 THR C O 1
ATOM 2470 N N . ARG C 1 103 ? 5.272 -24.161 56.217 1.00 24.23 100 ARG C N 1
ATOM 2471 C CA . ARG C 1 103 ? 5.224 -23.093 57.216 1.00 29.63 100 ARG C CA 1
ATOM 2472 C C . ARG C 1 103 ? 6.157 -23.359 58.402 1.00 36.65 100 ARG C C 1
ATOM 2473 O O . ARG C 1 103 ? 6.055 -24.395 59.074 1.00 28.25 100 ARG C O 1
ATOM 2481 N N . VAL C 1 104 ? 7.072 -22.414 58.623 1.00 32.06 101 VAL C N 1
ATOM 2482 C CA . VAL C 1 104 ? 8.024 -22.454 59.716 1.00 34.44 101 VAL C CA 1
ATOM 2483 C C . VAL C 1 104 ? 7.397 -21.852 60.977 1.00 34.28 101 VAL C C 1
ATOM 2484 O O . VAL C 1 104 ? 7.557 -22.387 62.071 1.00 25.28 101 VAL C O 1
ATOM 2488 N N . SER C 1 105 ? 6.648 -20.767 60.818 1.00 31.31 102 SER C N 1
ATOM 2489 C CA . SER C 1 105 ? 6.023 -20.076 61.956 1.00 30.31 102 SER C CA 1
ATOM 2490 C C . SER C 1 105 ? 4.749 -20.738 62.496 1.00 37.00 102 SER C C 1
ATOM 2491 O O . SER C 1 105 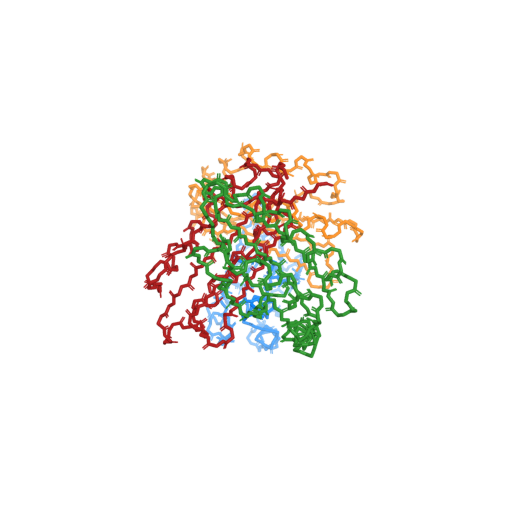? 3.989 -21.308 61.715 1.00 35.13 102 SER C O 1
ATOM 2494 N N . ASP C 1 106 ? 4.568 -20.720 63.828 1.00 29.18 103 ASP C N 1
ATOM 2495 C CA . ASP C 1 106 ? 3.345 -21.242 64.466 1.00 37.64 103 ASP C CA 1
ATOM 2496 C C . ASP C 1 106 ? 2.231 -20.164 64.406 1.00 36.66 103 ASP C C 1
ATOM 2497 O O . ASP C 1 106 ? 2.449 -18.967 64.175 1.00 37.52 103 ASP C O 1
ATOM 2503 N N . SER D 1 9 ? -8.734 -5.841 46.610 1.00 49.72 6 SER D N 1
ATOM 2504 C CA . SER D 1 9 ? -8.840 -4.470 46.018 1.00 52.40 6 SER D CA 1
ATOM 2505 C C . SER D 1 9 ? -8.062 -3.450 46.877 1.00 49.61 6 SER D C 1
ATOM 2506 O O . SER D 1 9 ? -7.005 -2.942 46.469 1.00 43.51 6 SER D O 1
ATOM 2509 N N . GLU D 1 10 ? -8.596 -3.127 48.052 1.00 47.58 7 GLU D N 1
ATOM 2510 C CA . GLU D 1 10 ? -7.891 -2.227 48.978 1.00 43.54 7 GLU D CA 1
ATOM 2511 C C . GLU D 1 10 ? -6.738 -2.938 49.670 1.00 41.82 7 GLU D C 1
ATOM 2512 O O . GLU D 1 10 ? -5.727 -2.320 50.073 1.00 38.43 7 GLU D O 1
ATOM 2518 N N . GLU D 1 11 ? -6.918 -4.234 49.866 1.00 32.95 8 GLU D N 1
ATOM 2519 C CA . GLU D 1 11 ? -5.893 -5.043 50.505 1.00 31.71 8 GLU D CA 1
ATOM 2520 C C . GLU D 1 11 ? -4.585 -5.000 49.764 1.00 22.88 8 GLU D C 1
ATOM 2521 O O . GLU D 1 11 ? -4.517 -4.755 48.557 1.00 26.03 8 GLU D O 1
ATOM 2527 N N . ARG D 1 12 ? -3.532 -5.263 50.500 1.00 20.76 9 ARG D N 1
ATOM 2528 C CA . ARG D 1 12 ? -2.200 -5.315 49.921 1.00 20.52 9 ARG D CA 1
ATOM 2529 C C . ARG D 1 12 ? -1.541 -6.535 50.502 1.00 18.63 9 ARG D C 1
ATOM 2530 O O . ARG D 1 12 ? -1.448 -6.663 51.720 1.00 19.34 9 ARG D O 1
ATOM 2538 N N . HIS D 1 13 ? -1.050 -7.413 49.646 1.00 16.43 10 HIS D N 1
ATOM 2539 C CA . HIS D 1 13 ? -0.372 -8.596 50.120 1.00 17.27 10 HIS D CA 1
ATOM 2540 C C . HIS D 1 13 ? 1.055 -8.529 49.669 1.00 19.47 10 HIS D C 1
ATOM 2541 O O . HIS D 1 13 ? 1.378 -7.828 48.731 1.00 21.44 10 HIS D O 1
ATOM 2548 N N . ILE D 1 14 ? 1.923 -9.238 50.371 1.00 23.99 11 ILE D N 1
ATOM 2549 C CA . ILE D 1 14 ? 3.316 -9.236 50.036 1.00 21.98 11 ILE D CA 1
ATOM 2550 C C . ILE D 1 14 ? 3.945 -10.597 50.035 1.00 23.71 11 ILE D C 1
ATOM 2551 O O . ILE D 1 14 ? 3.765 -11.367 50.970 1.00 29.10 11 ILE D O 1
ATOM 2556 N N . ILE D 1 15 ? 4.683 -10.879 48.971 1.00 23.73 12 ILE D N 1
ATOM 2557 C CA . ILE D 1 15 ? 5.500 -12.070 48.913 1.00 26.19 12 ILE D CA 1
ATOM 2558 C C . ILE D 1 15 ? 6.917 -11.500 49.002 1.00 25.44 12 ILE D C 1
ATOM 2559 O O . ILE D 1 15 ? 7.296 -10.618 48.220 1.00 26.65 12 ILE D O 1
ATOM 2564 N N . CYS D 1 16 ? 7.671 -11.963 49.993 1.00 26.88 13 CYS D N 1
ATOM 2565 C CA . CYS D 1 16 ? 9.030 -11.519 50.227 1.00 22.63 13 CYS D CA 1
ATOM 2566 C C . CYS D 1 16 ? 9.943 -12.734 50.230 1.00 25.27 13 CYS D C 1
ATOM 2567 O O . CYS D 1 16 ? 9.853 -13.585 51.120 1.00 32.23 13 CYS D O 1
ATOM 2570 N N . GLU D 1 17 ? 10.841 -12.797 49.258 1.00 25.89 14 GLU D N 1
ATOM 2571 C CA . GLU D 1 17 ? 11.776 -13.896 49.146 1.00 22.79 14 GLU D CA 1
ATOM 2572 C C . GLU D 1 17 ? 13.154 -13.562 49.722 1.00 23.57 14 GLU D C 1
ATOM 2573 O O . GLU D 1 17 ? 13.702 -12.488 49.457 1.00 18.99 14 GLU D O 1
ATOM 2579 N N . LEU D 1 18 ? 13.733 -14.534 50.438 1.00 23.65 15 LEU D N 1
ATOM 2580 C CA . LEU D 1 18 ? 15.037 -14.406 51.078 1.00 23.77 15 LEU D CA 1
ATOM 2581 C C . LEU D 1 18 ? 15.824 -15.666 50.833 1.00 22.63 15 LEU D C 1
ATOM 2582 O O . LEU D 1 18 ? 15.280 -16.750 50.974 1.00 20.72 15 LEU D O 1
ATOM 2587 N N . ARG D 1 19 ? 17.114 -15.537 50.554 1.00 22.13 16 ARG D N 1
ATOM 2588 C CA . ARG D 1 19 ? 17.953 -16.701 50.360 1.00 23.65 16 ARG D CA 1
ATOM 2589 C C . ARG D 1 19 ? 19.245 -16.501 51.110 1.00 23.73 16 ARG D C 1
ATOM 2590 O O . ARG D 1 19 ? 19.729 -15.378 51.230 1.00 21.13 16 ARG D O 1
ATOM 2598 N N . CYS D 1 20 ? 19.840 -17.605 51.547 1.00 21.24 17 CYS D N 1
ATOM 2599 C CA . CYS D 1 20 ? 21.090 -17.543 52.272 1.00 26.82 17 CYS D CA 1
ATOM 2600 C C . CYS D 1 20 ? 21.984 -18.695 51.883 1.00 25.46 17 CYS D C 1
ATOM 2601 O O . CYS D 1 20 ? 21.613 -19.551 51.083 1.00 29.98 17 CYS D O 1
ATOM 2604 N N . GLU D 1 21 ? 23.178 -18.695 52.444 1.00 26.49 18 GLU D N 1
ATOM 2605 C CA . GLU D 1 21 ? 24.103 -19.770 52.228 1.00 28.25 18 GLU D CA 1
ATOM 2606 C C . GLU D 1 21 ? 23.619 -20.883 53.139 1.00 32.02 18 GLU D C 1
ATOM 2607 O O . GLU D 1 21 ? 23.164 -20.613 54.253 1.00 29.42 18 GLU D O 1
ATOM 2613 N N . PRO D 1 22 ? 23.766 -22.136 52.699 1.00 35.30 19 PRO D N 1
ATOM 2614 C CA . PRO D 1 22 ? 23.386 -23.292 53.493 1.00 35.20 19 PRO D CA 1
ATOM 2615 C C . PRO D 1 22 ? 23.831 -23.195 54.963 1.00 29.66 19 PRO D C 1
ATOM 2616 O O . PRO D 1 22 ? 23.065 -23.501 55.857 1.00 31.09 19 PRO D O 1
ATOM 2620 N N . GLU D 1 23 ? 25.046 -22.727 55.187 1.00 33.10 20 GLU D N 1
ATOM 2621 C CA . GLU D 1 23 ? 25.624 -22.619 56.534 1.00 39.72 20 GLU D CA 1
ATOM 2622 C C . GLU D 1 23 ? 24.890 -21.677 57.477 1.00 39.86 20 GLU D C 1
ATOM 2623 O O . GLU D 1 23 ? 24.977 -21.835 58.687 1.00 39.76 20 GLU D O 1
ATOM 2629 N N . ASN D 1 24 ? 24.182 -20.696 56.927 1.00 37.66 21 ASN D N 1
ATOM 2630 C CA . ASN D 1 24 ? 23.440 -19.729 57.740 1.00 33.48 21 ASN D CA 1
ATOM 2631 C C . ASN D 1 24 ? 21.950 -19.986 57.764 1.00 34.00 21 ASN D C 1
ATOM 2632 O O . ASN D 1 24 ? 21.171 -19.155 58.256 1.00 32.86 21 ASN D O 1
ATOM 2637 N N . ARG D 1 25 ? 21.559 -21.142 57.245 1.00 29.27 22 ARG D N 1
ATOM 2638 C CA . ARG D 1 25 ? 20.156 -21.491 57.143 1.00 33.24 22 ARG D CA 1
ATOM 2639 C C . ARG D 1 25 ? 19.431 -21.442 58.489 1.00 36.16 22 ARG D C 1
ATOM 2640 O O . ARG D 1 25 ? 18.331 -20.869 58.610 1.00 27.45 22 ARG D O 1
ATOM 2648 N N . GLU D 1 26 ? 20.032 -22.035 59.514 1.00 32.90 23 GLU D N 1
ATOM 2649 C CA . GLU D 1 26 ? 19.358 -22.035 60.805 1.00 32.92 23 GLU D CA 1
ATOM 2650 C C . GLU D 1 26 ? 19.358 -20.632 61.405 1.00 27.48 23 GLU D C 1
ATOM 2651 O O . GLU D 1 26 ? 18.357 -20.213 61.975 1.00 24.88 23 GLU D O 1
ATOM 2657 N N . ARG D 1 27 ? 20.477 -19.922 61.315 1.00 23.20 24 ARG D N 1
ATOM 2658 C CA . ARG D 1 27 ? 20.541 -18.573 61.861 1.00 27.42 24 ARG D CA 1
ATOM 2659 C C . ARG D 1 27 ? 19.520 -17.633 61.178 1.00 29.60 24 ARG D C 1
ATOM 2660 O O . ARG D 1 27 ? 18.850 -16.848 61.848 1.00 27.43 24 ARG D O 1
ATOM 2668 N N . VAL D 1 28 ? 19.398 -17.725 59.851 1.00 27.50 25 VAL D N 1
ATOM 2669 C CA . VAL D 1 28 ? 18.450 -16.883 59.101 1.00 24.74 25 VAL D CA 1
ATOM 2670 C C . VAL D 1 28 ? 17.028 -17.162 59.499 1.00 22.85 25 VAL D C 1
ATOM 2671 O O . VAL D 1 28 ? 16.243 -16.240 59.677 1.00 20.76 25 VAL D O 1
ATOM 2675 N N . LYS D 1 29 ? 16.707 -18.439 59.690 1.00 24.96 26 LYS D N 1
ATOM 2676 C CA . LYS D 1 29 ? 15.382 -18.851 60.127 1.00 26.02 26 LYS D CA 1
ATOM 2677 C C . LYS D 1 29 ? 15.032 -18.227 61.504 1.00 31.60 26 LYS D C 1
ATOM 2678 O O . LYS D 1 29 ? 13.913 -17.715 61.718 1.00 28.31 26 LYS D O 1
ATOM 2684 N N . GLU D 1 30 ? 15.976 -18.296 62.439 1.00 28.80 27 GLU D N 1
ATOM 2685 C CA . GLU D 1 30 ? 15.767 -17.724 63.780 1.00 34.69 27 GLU D CA 1
ATOM 2686 C C . GLU D 1 30 ? 15.471 -16.240 63.729 1.00 27.33 27 GLU D C 1
ATOM 2687 O O . GLU D 1 30 ? 14.548 -15.779 64.380 1.00 35.99 27 GLU D O 1
ATOM 2693 N N . LEU D 1 31 ? 16.247 -15.488 62.964 1.00 29.83 28 LEU D N 1
ATOM 2694 C CA . LEU D 1 31 ? 16.015 -14.030 62.878 1.00 33.90 28 LEU D CA 1
ATOM 2695 C C . LEU D 1 31 ? 14.692 -13.646 62.246 1.00 33.82 28 LEU D C 1
ATOM 2696 O O . LEU D 1 31 ? 13.949 -12.828 62.801 1.00 29.31 28 LEU D O 1
ATOM 2701 N N . VAL D 1 32 ? 14.377 -14.263 61.106 1.00 23.44 29 VAL D N 1
ATOM 2702 C CA . VAL D 1 32 ? 13.129 -13.959 60.408 1.00 26.85 29 VAL D CA 1
ATOM 2703 C C . VAL D 1 32 ? 11.907 -14.245 61.270 1.00 22.40 29 VAL D C 1
ATOM 2704 O O . VAL D 1 32 ? 10.923 -13.495 61.229 1.00 26.49 29 VAL D O 1
ATOM 2708 N N . LEU D 1 33 ? 11.970 -15.279 62.094 1.00 27.16 30 LEU D N 1
ATOM 2709 C CA . LEU D 1 33 ? 10.852 -15.573 63.002 1.00 30.19 30 LEU D CA 1
ATOM 2710 C C . LEU D 1 33 ? 10.554 -14.394 63.898 1.00 24.31 30 LEU D C 1
ATOM 2711 O O . LEU D 1 33 ? 9.421 -14.226 64.348 1.00 29.85 30 LEU D O 1
ATOM 2716 N N . LYS D 1 34 ? 11.564 -13.579 64.172 1.00 23.63 31 LYS D N 1
ATOM 2717 C CA . LYS D 1 34 ? 11.383 -12.431 65.074 1.00 30.47 31 LYS D CA 1
ATOM 2718 C C . LYS D 1 34 ? 10.425 -11.402 64.484 1.00 33.72 31 LYS D C 1
ATOM 2719 O O . LYS D 1 34 ? 9.757 -10.690 65.230 1.00 39.32 31 LYS D O 1
ATOM 2725 N N . PHE D 1 35 ? 10.348 -11.318 63.157 1.00 30.31 32 PHE D N 1
ATOM 2726 C CA . PHE D 1 35 ? 9.381 -10.412 62.539 1.00 28.93 32 PHE D CA 1
ATOM 2727 C C . PHE D 1 35 ? 7.959 -10.831 62.813 1.00 24.73 32 PHE D C 1
ATOM 2728 O O . PHE D 1 35 ? 7.053 -10.012 62.749 1.00 29.61 32 PHE D O 1
ATOM 2736 N N . VAL D 1 36 ? 7.749 -12.126 63.044 1.00 28.12 33 VAL D N 1
ATOM 2737 C CA . VAL D 1 36 ? 6.394 -12.685 63.099 1.00 27.12 33 VAL D CA 1
ATOM 2738 C C . VAL D 1 36 ? 5.394 -12.122 64.091 1.00 29.89 33 VAL D C 1
ATOM 2739 O O . VAL D 1 36 ? 4.396 -11.531 63.681 1.00 28.55 33 VAL D O 1
ATOM 2743 N N . GLU D 1 37 ? 5.595 -12.362 65.381 1.00 31.36 34 GLU D N 1
ATOM 2744 C CA . GLU D 1 37 ? 4.626 -11.877 66.358 1.00 31.12 34 GLU D CA 1
ATOM 2745 C C . GLU D 1 37 ? 4.450 -10.360 66.394 1.00 18.34 34 GLU D C 1
ATOM 2746 O O . GLU D 1 37 ? 3.335 -9.893 66.475 1.00 22.66 34 GLU D O 1
ATOM 2752 N N . PRO D 1 38 ? 5.540 -9.591 66.336 1.00 20.63 35 PRO D N 1
ATOM 2753 C CA . PRO D 1 38 ? 5.392 -8.149 66.323 1.00 20.77 35 PRO D CA 1
ATOM 2754 C C . PRO D 1 38 ? 4.622 -7.643 65.083 1.00 31.18 35 PRO D C 1
ATOM 2755 O O . PRO D 1 38 ? 3.888 -6.657 65.188 1.00 34.88 35 PRO D O 1
ATOM 2759 N N . ALA D 1 39 ? 4.777 -8.316 63.935 1.00 23.21 36 ALA D N 1
ATOM 2760 C CA . ALA D 1 39 ? 4.076 -7.937 62.701 1.00 23.58 36 ALA D CA 1
ATOM 2761 C C . ALA D 1 39 ? 2.595 -8.194 62.856 1.00 23.43 36 ALA D C 1
ATOM 2762 O O . ALA D 1 39 ? 1.761 -7.333 62.548 1.00 19.95 36 ALA D O 1
ATOM 2764 N N . ARG D 1 40 ? 2.255 -9.352 63.409 1.00 23.14 37 ARG D N 1
ATOM 2765 C CA . ARG D 1 40 ? 0.856 -9.681 63.621 1.00 28.76 37 ARG D CA 1
ATOM 2766 C C . ARG D 1 40 ? 0.128 -8.696 64.556 1.00 32.58 37 ARG D C 1
ATOM 2767 O O . ARG D 1 40 ? -1.094 -8.573 64.478 1.00 25.73 37 ARG D O 1
ATOM 2775 N N . LEU D 1 41 ? 0.877 -8.002 65.413 1.00 30.38 38 LEU D N 1
ATOM 2776 C CA . LEU D 1 41 ? 0.290 -7.031 66.342 1.00 37.52 38 LEU D CA 1
ATOM 2777 C C . LEU D 1 41 ? 0.161 -5.660 65.695 1.00 36.19 38 LEU D C 1
ATOM 2778 O O . LEU D 1 41 ? -0.482 -4.759 66.233 1.00 26.35 38 LEU D O 1
ATOM 2783 N N . GLU D 1 42 ? 0.818 -5.474 64.565 1.00 31.39 39 GLU D N 1
ATOM 2784 C CA . GLU D 1 42 ? 0.699 -4.196 63.882 1.00 37.68 39 GLU D CA 1
ATOM 2785 C C . GLU D 1 42 ? -0.731 -4.055 63.434 1.00 29.85 39 GLU D C 1
ATOM 2786 O O . GLU D 1 42 ? -1.372 -5.048 63.070 1.00 25.49 39 GLU D O 1
ATOM 2792 N N . THR D 1 43 ? -1.271 -2.854 63.620 1.00 34.78 40 THR D N 1
ATOM 2793 C CA . THR D 1 43 ? -2.626 -2.554 63.224 1.00 38.25 40 THR D CA 1
ATOM 2794 C C . THR D 1 43 ? -2.714 -2.649 61.712 1.00 37.45 40 THR D C 1
ATOM 2795 O O . THR D 1 43 ? -1.856 -2.146 60.985 1.00 39.63 40 THR D O 1
ATOM 2799 N N . GLY D 1 44 ? -3.719 -3.374 61.263 1.00 35.09 41 GLY D N 1
ATOM 2800 C CA . GLY D 1 44 ? -3.963 -3.558 59.863 1.00 30.22 41 GLY D CA 1
ATOM 2801 C C . GLY D 1 44 ? -3.378 -4.835 59.291 1.00 26.96 41 GLY D C 1
ATOM 2802 O O . GLY D 1 44 ? -3.513 -5.062 58.096 1.00 25.58 41 GLY D O 1
ATOM 2803 N N . CYS D 1 45 ? -2.630 -5.596 60.089 1.00 20.29 42 CYS D N 1
ATOM 2804 C CA . CYS D 1 45 ? -2.057 -6.848 59.628 1.00 21.94 42 CYS D CA 1
ATOM 2805 C C . CYS D 1 45 ? -3.128 -7.905 59.574 1.00 25.55 42 CYS D C 1
ATOM 2806 O O . CYS D 1 45 ? -3.809 -8.138 60.567 1.00 26.59 42 CYS D O 1
ATOM 2809 N N . LEU D 1 46 ? -3.361 -8.466 58.387 1.00 31.32 43 LEU D N 1
ATOM 2810 C CA . LEU D 1 46 ? -4.365 -9.513 58.219 1.00 28.81 43 LEU D CA 1
ATOM 2811 C C . LEU D 1 46 ? -3.751 -10.852 58.595 1.00 25.60 43 LEU D C 1
ATOM 2812 O O . LEU D 1 46 ? -4.378 -11.653 59.267 1.00 27.34 43 LEU D O 1
ATOM 2817 N N . TYR D 1 47 ? -2.532 -11.097 58.120 1.00 26.58 44 TYR D N 1
ATOM 2818 C CA . TYR D 1 47 ? -1.819 -12.336 58.420 1.00 24.62 44 TYR D CA 1
ATOM 2819 C C . TYR D 1 47 ? -0.336 -12.138 58.126 1.00 23.30 44 TYR D C 1
ATOM 2820 O O . TYR D 1 47 ? 0.049 -11.179 57.452 1.00 29.73 44 TYR D O 1
ATOM 2829 N N . TYR D 1 48 ? 0.509 -12.984 58.704 1.00 25.78 45 TYR D N 1
ATOM 2830 C CA . TYR D 1 48 ? 1.958 -12.888 58.499 1.00 24.02 45 TYR D CA 1
ATOM 2831 C C . TYR D 1 48 ? 2.552 -14.245 58.852 1.00 27.92 45 TYR D C 1
ATOM 2832 O O . TYR D 1 48 ? 2.439 -14.692 59.999 1.00 34.81 45 TYR D O 1
ATOM 2841 N N . ASP D 1 49 ? 3.201 -14.890 57.885 1.00 30.28 46 ASP D N 1
ATOM 2842 C CA . ASP D 1 49 ? 3.781 -16.217 58.099 1.00 31.56 46 ASP D CA 1
ATOM 2843 C C . ASP D 1 49 ? 5.090 -16.398 57.330 1.00 26.35 46 ASP D C 1
ATOM 2844 O O . ASP D 1 49 ? 5.276 -15.833 56.258 1.00 26.97 46 ASP D O 1
ATOM 2849 N N . LEU D 1 50 ? 5.975 -17.211 57.893 1.00 24.77 47 LEU D N 1
ATOM 2850 C CA . LEU D 1 50 ? 7.260 -17.527 57.304 1.00 24.86 47 LEU D CA 1
ATOM 2851 C C . LEU D 1 50 ? 7.203 -18.947 56.731 1.00 26.19 47 LEU D C 1
ATOM 2852 O O . LEU D 1 50 ? 6.659 -19.844 57.368 1.00 27.03 47 LEU D O 1
ATOM 2857 N N . TYR D 1 51 ? 7.784 -19.131 55.544 1.00 26.65 48 TYR D N 1
ATOM 2858 C CA . TYR D 1 51 ? 7.835 -20.421 54.874 1.00 22.32 48 TYR D CA 1
ATOM 2859 C C . TYR D 1 51 ? 9.237 -20.702 54.372 1.00 18.42 48 TYR D C 1
ATOM 2860 O O . TYR D 1 51 ? 10.069 -19.804 54.249 1.00 22.79 48 TYR D O 1
ATOM 2869 N N . GLN D 1 52 ? 9.511 -21.976 54.125 1.00 19.89 49 GLN D N 1
ATOM 2870 C CA . GLN D 1 52 ? 10.809 -22.430 53.631 1.00 15.42 49 GLN D CA 1
ATOM 2871 C C . GLN D 1 52 ? 10.547 -23.257 52.387 1.00 16.26 49 GLN D C 1
ATOM 2872 O O . GLN D 1 52 ? 9.591 -24.028 52.363 1.00 16.08 49 GLN D O 1
ATOM 2878 N N . LYS D 1 53 ? 11.336 -23.075 51.336 1.00 14.90 50 LYS D N 1
ATOM 2879 C CA . LYS D 1 53 ? 11.109 -23.853 50.128 1.00 18.74 50 LYS D CA 1
ATOM 2880 C C . LYS D 1 53 ? 11.601 -25.295 50.387 1.00 20.29 50 LYS D C 1
ATOM 2881 O O . LYS D 1 53 ? 12.757 -25.512 50.731 1.00 21.47 50 LYS D O 1
ATOM 2887 N N . ILE D 1 54 ? 10.711 -26.267 50.194 1.00 16.23 51 ILE D N 1
ATOM 2888 C CA . ILE D 1 54 ? 11.015 -27.643 50.485 1.00 23.05 51 ILE D CA 1
ATOM 2889 C C . ILE D 1 54 ? 12.214 -28.218 49.742 1.00 22.81 51 ILE D C 1
ATOM 2890 O O . ILE D 1 54 ? 13.044 -28.871 50.378 1.00 22.29 51 ILE D O 1
ATOM 2895 N N . ASP D 1 55 ? 12.288 -28.035 48.420 1.00 24.49 52 ASP D N 1
ATOM 2896 C CA . ASP D 1 55 ? 13.417 -28.559 47.618 1.00 26.07 52 ASP D CA 1
ATOM 2897 C C . ASP D 1 55 ? 14.672 -27.672 47.624 1.00 26.88 52 ASP D C 1
ATOM 2898 O O . ASP D 1 55 ? 15.723 -28.114 47.179 1.00 33.87 52 ASP D O 1
ATOM 2903 N N A GLU D 1 56 ? 14.563 -26.437 48.105 0.50 25.49 53 GLU D N 1
ATOM 2904 N N B GLU D 1 56 ? 14.526 -26.410 48.044 0.50 26.40 53 GLU D N 1
ATOM 2905 C CA A GLU D 1 56 ? 15.739 -25.555 48.233 0.50 22.90 53 GLU D CA 1
ATOM 2906 C CA B GLU D 1 56 ? 15.659 -25.481 48.203 0.50 24.96 53 GLU D CA 1
ATOM 2907 C C A GLU D 1 56 ? 15.642 -24.861 49.590 0.50 20.57 53 GLU D C 1
ATOM 2908 C C B GLU D 1 56 ? 15.576 -24.865 49.592 0.50 21.71 53 GLU D C 1
ATOM 2909 O O A GLU D 1 56 ? 15.287 -23.704 49.712 0.50 23.58 53 GLU D O 1
ATOM 2910 O O B GLU D 1 56 ? 15.195 -23.720 49.713 0.50 25.31 53 GLU D O 1
ATOM 2921 N N . PRO D 1 57 ? 15.957 -25.602 50.652 1.00 24.42 54 PRO D N 1
ATOM 2922 C CA . PRO D 1 57 ? 15.839 -25.035 52.030 1.00 23.87 54 PRO D CA 1
ATOM 2923 C C . PRO D 1 57 ? 16.603 -23.740 52.339 1.00 22.67 54 PRO D C 1
ATOM 2924 O O . PRO D 1 57 ? 16.448 -23.185 53.444 1.00 22.18 54 PRO D O 1
ATOM 2928 N N . ASP D 1 58 ? 17.449 -23.299 51.416 1.00 21.40 55 ASP D N 1
ATOM 2929 C CA . ASP D 1 58 ? 18.210 -22.076 51.587 1.00 20.63 55 ASP D CA 1
ATOM 2930 C C . ASP D 1 58 ? 17.363 -20.881 51.157 1.00 22.58 55 ASP D C 1
ATOM 2931 O O . ASP D 1 58 ? 17.830 -19.734 51.218 1.00 23.16 55 ASP D O 1
ATOM 2936 N N . THR D 1 59 ? 16.105 -21.149 50.778 1.00 18.24 56 THR D N 1
ATOM 2937 C CA . THR D 1 59 ? 15.182 -20.132 50.333 1.00 16.91 56 THR D CA 1
ATOM 2938 C C . THR D 1 59 ? 13.993 -20.030 51.248 1.00 16.16 56 THR D C 1
ATOM 2939 O O . THR D 1 59 ? 13.313 -21.006 51.497 1.00 18.79 56 THR D O 1
ATOM 2943 N N . PHE D 1 60 ? 13.706 -18.815 51.686 1.00 17.28 57 PHE D N 1
ATOM 2944 C CA . PHE D 1 60 ? 12.564 -18.547 52.534 1.00 19.83 57 PHE D CA 1
ATOM 2945 C C . PHE D 1 60 ? 11.622 -17.549 51.861 1.00 16.91 57 PHE D C 1
ATOM 2946 O O . PHE D 1 60 ? 12.025 -16.778 50.980 1.00 21.16 57 PHE D O 1
ATOM 2954 N N . TYR D 1 61 ? 10.356 -17.629 52.249 1.00 15.88 58 TYR D N 1
ATOM 2955 C CA . TYR D 1 61 ? 9.349 -16.712 51.790 1.00 18.27 58 TYR D CA 1
ATOM 2956 C C . TYR D 1 61 ? 8.549 -16.264 52.977 1.00 20.59 58 TYR D C 1
ATOM 2957 O O . TYR D 1 61 ? 8.258 -17.065 53.857 1.00 20.07 58 TYR D O 1
ATOM 2966 N N . ILE D 1 62 ? 8.231 -14.980 52.992 1.00 22.14 59 ILE D N 1
ATOM 2967 C CA . ILE D 1 62 ? 7.374 -14.381 53.997 1.00 24.74 59 ILE D CA 1
ATOM 2968 C C . ILE D 1 62 ? 6.150 -13.955 53.196 1.00 27.05 59 ILE D C 1
ATOM 2969 O O . ILE D 1 62 ? 6.289 -13.314 52.148 1.00 30.35 59 ILE D O 1
ATOM 2974 N N . ILE D 1 63 ? 4.978 -14.416 53.621 1.00 25.61 60 ILE D N 1
ATOM 2975 C CA . ILE D 1 63 ? 3.726 -14.060 52.965 1.00 27.86 60 ILE D CA 1
ATOM 2976 C C . ILE D 1 63 ? 2.879 -13.381 54.026 1.00 27.44 60 ILE D C 1
ATOM 2977 O O . ILE D 1 63 ? 2.643 -13.947 55.099 1.00 20.78 60 ILE D O 1
ATOM 2982 N N . ASP D 1 64 ? 2.518 -12.129 53.760 1.00 26.36 61 ASP D N 1
ATOM 2983 C CA . ASP D 1 64 ? 1.743 -11.326 54.699 1.00 27.70 61 ASP D CA 1
ATOM 2984 C C . ASP D 1 64 ? 0.730 -10.445 53.991 1.00 29.05 61 ASP D C 1
ATOM 2985 O O . ASP D 1 64 ? 0.948 -10.005 52.866 1.00 38.21 61 ASP D O 1
ATOM 2990 N N . GLY D 1 65 ? -0.378 -10.174 54.660 1.00 27.98 62 GLY D N 1
ATOM 2991 C CA . GLY D 1 65 ? -1.433 -9.344 54.094 1.00 25.37 62 GLY D CA 1
ATOM 2992 C C . GLY D 1 65 ? -1.763 -8.154 54.975 1.00 22.50 62 GLY D C 1
ATOM 2993 O O . GLY D 1 65 ? -1.800 -8.272 56.200 1.00 26.40 62 GLY D O 1
ATOM 2994 N N . TRP D 1 66 ? -2.116 -7.040 54.343 1.00 20.14 63 TRP D N 1
ATOM 2995 C CA . TRP D 1 66 ? -2.447 -5.831 55.047 1.00 21.24 63 TRP D CA 1
ATOM 2996 C C . TRP D 1 66 ? -3.799 -5.219 54.610 1.00 20.37 63 TRP D C 1
ATOM 2997 O O . TRP D 1 66 ? -4.205 -5.328 53.461 1.00 26.78 63 TRP D O 1
ATOM 3008 N N . VAL D 1 67 ? -4.523 -4.609 55.544 1.00 22.71 64 VAL D N 1
ATOM 3009 C CA . VAL D 1 67 ? -5.836 -4.023 55.227 1.00 25.07 64 VAL D CA 1
ATOM 3010 C C . VAL D 1 67 ? -5.789 -2.982 54.107 1.00 27.42 64 VAL D C 1
ATOM 3011 O O . VAL D 1 67 ? -6.750 -2.842 53.341 1.00 30.57 64 VAL D O 1
ATOM 3015 N N . ASN D 1 68 ? -4.694 -2.233 54.037 1.00 23.13 65 ASN D N 1
ATOM 3016 C CA . ASN D 1 68 ? -4.549 -1.200 53.038 1.00 26.92 65 ASN D CA 1
ATOM 3017 C C . ASN D 1 68 ? -3.123 -0.717 52.917 1.00 28.31 65 ASN D C 1
ATOM 3018 O O . ASN D 1 68 ? -2.240 -1.132 53.676 1.00 33.65 65 ASN D O 1
ATOM 3023 N N . GLN D 1 69 ? -2.910 0.148 51.932 1.00 27.62 66 GLN D N 1
ATOM 3024 C CA . GLN D 1 69 ? -1.597 0.716 51.632 1.00 24.72 66 GLN D CA 1
ATOM 3025 C C . GLN D 1 69 ? -0.923 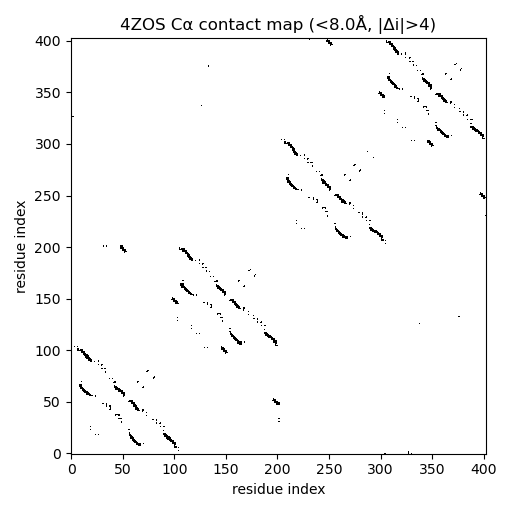1.374 52.832 1.00 21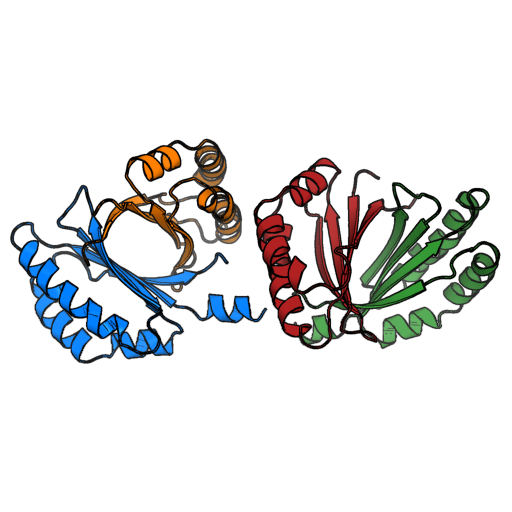.75 66 GLN D C 1
ATOM 3026 O O . GLN D 1 69 ? 0.288 1.307 52.972 1.00 24.63 66 GLN D O 1
ATOM 3032 N N . GLU D 1 70 ? -1.708 2.047 53.655 1.00 21.57 67 GLU D N 1
ATOM 3033 C CA . GLU D 1 70 ? -1.165 2.734 54.812 1.00 26.52 67 GLU D CA 1
ATOM 3034 C C . GLU D 1 70 ? -0.594 1.752 55.798 1.00 22.36 67 GLU D C 1
ATOM 3035 O O . GLU D 1 70 ? 0.452 2.000 56.394 1.00 19.93 67 GLU D O 1
ATOM 3041 N N . ALA D 1 71 ? -1.318 0.670 56.022 1.00 20.78 68 ALA D N 1
ATOM 3042 C CA . ALA D 1 71 ? -0.864 -0.346 56.963 1.00 19.68 68 ALA D CA 1
ATOM 3043 C C . ALA D 1 71 ? 0.406 -1.009 56.504 1.00 20.74 68 ALA D C 1
ATOM 3044 O O . ALA D 1 71 ? 1.329 -1.248 57.295 1.00 19.25 68 ALA D O 1
ATOM 3046 N N . VAL D 1 72 ? 0.494 -1.316 55.213 1.00 23.20 69 VAL D N 1
ATOM 3047 C CA . VAL D 1 72 ? 1.717 -1.961 54.727 1.00 23.03 69 VAL D CA 1
ATOM 3048 C C . VAL D 1 72 ? 2.893 -0.971 54.699 1.00 24.39 69 VAL D C 1
ATOM 3049 O O . VAL D 1 72 ? 4.061 -1.343 54.939 1.00 24.31 69 VAL D O 1
ATOM 3053 N N . THR D 1 73 ? 2.596 0.291 54.427 1.00 17.85 70 THR D N 1
ATOM 3054 C CA . THR D 1 73 ? 3.654 1.281 54.441 1.00 20.19 70 THR D CA 1
ATOM 3055 C C . THR D 1 73 ? 4.174 1.485 55.871 1.00 22.78 70 THR D C 1
ATOM 3056 O O . THR D 1 73 ? 5.374 1.572 56.085 1.00 21.59 70 THR D O 1
ATOM 3060 N N . SER D 1 74 ? 3.246 1.625 56.815 1.00 23.45 71 SER D N 1
ATOM 3061 C CA . SER D 1 74 ? 3.581 1.790 58.217 1.00 31.03 71 SER D CA 1
ATOM 3062 C C . SER D 1 74 ? 4.436 0.608 58.644 1.00 33.46 71 SER D C 1
ATOM 3063 O O . SER D 1 74 ? 5.324 0.749 59.490 1.00 30.19 71 SER D O 1
ATOM 3066 N N . HIS D 1 75 ? 4.155 -0.552 58.047 1.00 31.06 72 HIS D N 1
ATOM 3067 C CA . HIS D 1 75 ? 4.914 -1.758 58.350 1.00 33.23 72 HIS D CA 1
ATOM 3068 C C . HIS D 1 75 ? 6.327 -1.717 57.809 1.00 26.37 72 HIS D C 1
ATOM 3069 O O . HIS D 1 75 ? 7.274 -2.096 58.506 1.00 22.69 72 HIS D O 1
ATOM 3076 N N . ALA D 1 76 ? 6.469 -1.276 56.560 1.00 27.49 73 ALA D N 1
ATOM 3077 C CA . ALA D 1 76 ? 7.774 -1.179 55.942 1.00 22.95 73 ALA D CA 1
ATOM 3078 C C . ALA D 1 76 ? 8.651 -0.165 56.704 1.00 24.59 73 ALA D C 1
ATOM 3079 O O . ALA D 1 76 ? 9.872 -0.300 56.740 1.00 26.18 73 ALA D O 1
ATOM 3081 N N . GLU D 1 77 ? 8.031 0.846 57.304 1.00 27.81 74 GLU D N 1
ATOM 3082 C CA . GLU D 1 77 ? 8.761 1.884 58.054 1.00 27.99 74 GLU D CA 1
ATOM 3083 C C . GLU D 1 77 ? 8.995 1.546 59.538 1.00 26.60 74 GLU D C 1
ATOM 3084 O O . GLU D 1 77 ? 9.636 2.303 60.263 1.00 26.86 74 GLU D O 1
ATOM 3090 N N . ASN D 1 78 ? 8.506 0.407 59.991 1.00 31.48 75 ASN D N 1
ATOM 3091 C CA . ASN D 1 78 ? 8.610 0.035 61.414 1.00 34.52 75 ASN D CA 1
ATOM 3092 C C . ASN D 1 78 ? 10.046 -0.176 61.932 1.00 30.81 75 ASN D C 1
ATOM 3093 O O . ASN D 1 78 ? 10.850 -0.799 61.269 1.00 30.81 75 ASN D O 1
ATOM 3098 N N . PRO D 1 79 ? 10.378 0.390 63.117 1.00 43.36 76 PRO D N 1
ATOM 3099 C CA . PRO D 1 79 ? 11.718 0.259 63.709 1.00 34.67 76 PRO D CA 1
ATOM 3100 C C . PRO D 1 79 ? 12.099 -1.180 64.025 1.00 27.13 76 PRO D C 1
ATOM 3101 O O . PRO D 1 79 ? 13.260 -1.557 63.891 1.00 30.27 76 PRO D O 1
ATOM 3105 N N . HIS D 1 80 ? 11.145 -1.972 64.479 1.00 28.03 77 HIS D N 1
ATOM 3106 C CA . HIS D 1 80 ? 11.447 -3.365 64.778 1.00 29.87 77 HIS D CA 1
ATOM 3107 C C . HIS D 1 80 ? 11.833 -4.094 63.498 1.00 27.49 77 HIS D C 1
ATOM 3108 O O . HIS D 1 80 ? 12.802 -4.876 63.477 1.00 23.59 77 HIS D O 1
ATOM 3115 N N . VAL D 1 81 ? 11.121 -3.785 62.417 1.00 26.61 78 VAL D N 1
ATOM 3116 C CA . VAL D 1 81 ? 11.428 -4.392 61.126 1.00 26.90 78 VAL D CA 1
ATOM 3117 C C . VAL D 1 81 ? 12.847 -4.017 60.716 1.00 25.05 78 VAL D C 1
ATOM 3118 O O . VAL D 1 81 ? 13.622 -4.865 60.302 1.00 21.73 78 VAL D O 1
ATOM 3122 N N . ALA D 1 82 ? 13.189 -2.732 60.830 1.00 25.13 79 ALA D N 1
ATOM 3123 C CA . ALA D 1 82 ? 14.526 -2.262 60.439 1.00 21.43 79 ALA D CA 1
ATOM 3124 C C . ALA D 1 82 ? 15.631 -2.866 61.297 1.00 22.69 79 ALA D C 1
ATOM 3125 O O . ALA D 1 82 ? 16.681 -3.228 60.777 1.00 27.41 79 ALA D O 1
ATOM 3127 N N . GLU D 1 83 ? 15.387 -2.987 62.597 1.00 20.24 80 GLU D N 1
ATOM 3128 C CA . GLU D 1 83 ? 16.378 -3.592 63.493 1.00 30.27 80 GLU D CA 1
ATOM 3129 C C . GLU D 1 83 ? 16.717 -5.036 63.110 1.00 32.71 80 GLU D C 1
ATOM 3130 O O . GLU D 1 83 ? 17.884 -5.431 63.105 1.00 41.10 80 GLU D O 1
ATOM 3136 N N . VAL D 1 84 ? 15.682 -5.850 62.884 1.00 41.69 81 VAL D N 1
ATOM 3137 C CA . VAL D 1 84 ? 15.866 -7.257 62.482 1.00 38.80 81 VAL D CA 1
ATOM 3138 C C . VAL D 1 84 ? 16.491 -7.302 61.093 1.00 39.23 81 VAL D C 1
ATOM 3139 O O . VAL D 1 84 ? 17.339 -8.144 60.810 1.00 34.45 81 VAL D O 1
ATOM 3143 N N . MET D 1 85 ? 16.099 -6.365 60.239 1.00 35.87 82 MET D N 1
ATOM 3144 C CA . MET D 1 85 ? 16.641 -6.330 58.895 1.00 44.51 82 MET D CA 1
ATOM 3145 C C . MET D 1 85 ? 18.144 -6.055 58.942 1.00 41.66 82 MET D C 1
ATOM 3146 O O . MET D 1 85 ? 18.895 -6.567 58.121 1.00 35.81 82 MET D O 1
ATOM 3151 N N . SER D 1 86 ? 18.574 -5.264 59.916 1.00 36.13 83 SER D N 1
ATOM 3152 C CA . SER D 1 86 ? 19.989 -4.905 60.063 1.00 42.04 83 SER D CA 1
ATOM 3153 C C . SER D 1 86 ? 20.856 -6.129 60.369 1.00 40.53 83 SER D C 1
ATOM 3154 O O . SER D 1 86 ? 21.941 -6.276 59.830 1.00 37.86 83 SER D O 1
ATOM 3157 N N . ASP D 1 87 ? 20.340 -7.025 61.201 1.00 43.07 84 ASP D N 1
ATOM 3158 C CA . ASP D 1 87 ? 21.049 -8.260 61.551 1.00 48.14 84 ASP D CA 1
ATOM 3159 C C . ASP D 1 87 ? 21.020 -9.270 60.412 1.00 41.59 84 ASP D C 1
ATOM 3160 O O . ASP D 1 87 ? 21.971 -10.012 60.186 1.00 59.58 84 ASP D O 1
ATOM 3165 N N . LEU D 1 88 ? 19.894 -9.307 59.714 1.00 36.14 85 LEU D N 1
ATOM 3166 C CA . LEU D 1 88 ? 19.672 -10.241 58.623 1.00 29.63 85 LEU D CA 1
ATOM 3167 C C . LEU D 1 88 ? 20.455 -9.978 57.347 1.00 28.66 85 LEU D C 1
ATOM 3168 O O . LEU D 1 88 ? 21.030 -10.898 56.774 1.00 33.72 85 LEU D O 1
ATOM 3173 N N . GLN D 1 89 ? 20.529 -8.716 56.956 1.00 32.69 86 GLN D N 1
ATOM 3174 C CA . GLN D 1 89 ? 21.165 -8.300 55.728 1.00 33.88 86 GLN D CA 1
ATOM 3175 C C . GLN D 1 89 ? 22.503 -8.961 55.442 1.00 32.68 86 GLN D C 1
ATOM 3176 O O . GLN D 1 89 ? 22.718 -9.387 54.315 1.00 33.76 86 GLN D O 1
ATOM 3182 N N . PRO D 1 90 ? 23.412 -9.038 56.436 1.00 27.58 87 PRO D N 1
ATOM 3183 C CA . PRO D 1 90 ? 24.703 -9.693 56.165 1.00 29.97 87 PRO D CA 1
ATOM 3184 C C . PRO D 1 90 ? 24.630 -11.204 55.959 1.00 31.28 87 PRO D C 1
ATOM 3185 O O . PRO D 1 90 ? 25.603 -11.805 55.492 1.00 39.78 87 PRO D O 1
ATOM 3189 N N . LEU D 1 91 ? 23.539 -11.837 56.382 1.00 25.30 88 LEU D N 1
ATOM 3190 C CA . LEU D 1 91 ? 23.414 -13.284 56.236 1.00 30.05 88 LEU D CA 1
ATOM 3191 C C . LEU D 1 91 ? 22.764 -13.669 54.918 1.00 23.81 88 LEU D C 1
ATOM 3192 O O . LEU D 1 91 ? 22.841 -14.814 54.516 1.00 36.41 88 LEU D O 1
ATOM 3197 N N . LEU D 1 92 ? 22.206 -12.689 54.214 1.00 24.94 89 LEU D N 1
ATOM 3198 C CA . LEU D 1 92 ? 21.502 -12.953 52.977 1.00 31.78 89 LEU D CA 1
ATOM 3199 C C . LEU D 1 92 ? 22.324 -12.827 51.706 1.00 27.84 89 LEU D C 1
ATOM 3200 O O . LEU D 1 92 ? 23.169 -11.926 51.576 1.00 36.90 89 LEU D O 1
ATOM 3205 N N . THR D 1 93 ? 22.061 -13.731 50.772 1.00 24.40 90 THR D N 1
ATOM 3206 C CA . THR D 1 93 ? 22.708 -13.717 49.444 1.00 24.46 90 THR D CA 1
ATOM 3207 C C . THR D 1 93 ? 21.736 -13.166 48.407 1.00 24.74 90 THR D C 1
ATOM 3208 O O . THR D 1 93 ? 22.136 -12.850 47.279 1.00 32.51 90 THR D O 1
ATOM 3212 N N . PHE D 1 94 ? 20.447 -13.110 48.772 1.00 26.23 91 PHE D N 1
ATOM 3213 C CA . PHE D 1 94 ? 19.408 -12.617 47.911 1.00 29.37 91 PHE D CA 1
ATOM 3214 C C . PHE D 1 94 ? 18.289 -11.981 48.713 1.00 29.30 91 PHE D C 1
ATOM 3215 O O . PHE D 1 94 ? 17.868 -12.521 49.722 1.00 33.27 91 PHE D O 1
ATOM 3223 N N . GLY D 1 95 ? 17.781 -10.860 48.217 1.00 29.62 92 GLY D N 1
ATOM 3224 C CA . GLY D 1 95 ? 16.659 -10.175 48.841 1.00 35.84 92 GLY D CA 1
ATOM 3225 C C . GLY D 1 95 ? 16.991 -9.529 50.165 1.00 36.55 92 GLY D C 1
ATOM 3226 O O . GLY D 1 95 ? 18.166 -9.360 50.490 1.00 33.19 92 GLY D O 1
ATOM 3227 N N . PRO D 1 96 ? 15.962 -9.239 50.976 1.00 40.08 93 PRO D N 1
ATOM 3228 C CA . PRO D 1 96 ? 14.525 -9.478 50.783 1.00 43.58 93 PRO D CA 1
ATOM 3229 C C . PRO D 1 96 ? 13.946 -8.893 49.501 1.00 38.36 93 PRO D C 1
ATOM 3230 O O . PRO D 1 96 ? 13.938 -7.677 49.315 1.00 44.04 93 PRO D O 1
ATOM 3234 N N . SER D 1 97 ? 13.502 -9.773 48.612 1.00 35.18 94 SER D N 1
ATOM 3235 C CA . SER D 1 97 ? 12.901 -9.364 47.346 1.00 34.14 94 SER D CA 1
ATOM 3236 C C . SER D 1 97 ? 11.412 -9.309 47.587 1.00 32.14 94 SER D C 1
ATOM 3237 O O . SER D 1 97 ? 10.774 -10.346 47.802 1.00 37.23 94 SER D O 1
ATOM 3240 N N . ILE D 1 98 ? 10.855 -8.105 47.530 1.00 30.35 95 ILE D N 1
ATOM 3241 C CA . ILE D 1 98 ? 9.432 -7.889 47.788 1.00 26.57 95 ILE D CA 1
ATOM 3242 C C . ILE D 1 98 ? 8.540 -7.723 46.554 1.00 24.89 95 ILE D C 1
ATOM 3243 O O . ILE D 1 98 ? 8.887 -7.005 45.643 1.00 25.97 95 ILE D O 1
ATOM 3248 N N . SER D 1 99 ? 7.404 -8.440 46.528 1.00 29.60 96 SER D N 1
ATOM 3249 C CA . SER D 1 99 ? 6.390 -8.305 45.473 1.00 29.42 96 SER D CA 1
ATOM 3250 C C . SER D 1 99 ? 5.099 -7.871 46.154 1.00 25.24 96 SER D C 1
ATOM 3251 O O . SER D 1 99 ? 4.547 -8.586 46.983 1.00 24.91 96 SER D O 1
ATOM 3254 N N . LEU D 1 100 ? 4.664 -6.663 45.847 1.00 27.01 97 LEU D N 1
ATOM 3255 C CA . LEU D 1 100 ? 3.452 -6.125 46.407 1.00 26.05 97 LEU D CA 1
ATOM 3256 C C . LEU D 1 100 ? 2.351 -6.511 45.424 1.00 27.84 97 LEU D C 1
ATOM 3257 O O . LEU D 1 100 ? 2.419 -6.162 44.245 1.00 25.62 97 LEU D O 1
ATOM 3262 N N . ILE D 1 101 ? 1.328 -7.205 45.918 1.00 22.87 98 ILE D N 1
ATOM 3263 C CA . ILE D 1 101 ? 0.265 -7.696 45.070 1.00 23.41 98 ILE D CA 1
ATOM 3264 C C . ILE D 1 101 ? -1.123 -7.444 45.632 1.00 21.99 98 ILE D C 1
ATOM 3265 O O . ILE D 1 101 ? -1.296 -7.133 46.812 1.00 21.30 98 ILE D O 1
ATOM 3270 N N . THR D 1 102 ? -2.101 -7.463 44.742 1.00 20.42 99 THR D N 1
ATOM 3271 C CA . THR D 1 102 ? -3.499 -7.259 45.141 1.00 24.91 99 THR D CA 1
ATOM 3272 C C . THR D 1 102 ? -4.261 -8.487 44.757 1.00 21.21 99 THR D C 1
ATOM 3273 O O . THR D 1 102 ? -3.956 -9.110 43.764 1.00 23.12 99 THR D O 1
ATOM 3277 N N A ARG D 1 103 ? -5.275 -8.807 45.545 0.50 30.24 100 ARG D N 1
ATOM 3278 N N B ARG D 1 103 ? -5.252 -8.850 45.557 0.50 30.51 100 ARG D N 1
ATOM 3279 C CA A ARG D 1 103 ? -6.087 -9.987 45.309 0.50 33.25 100 ARG D CA 1
ATOM 3280 C CA B ARG D 1 103 ? -6.045 -10.036 45.275 0.50 33.79 100 ARG D CA 1
ATOM 3281 C C A ARG D 1 103 ? -7.055 -9.774 44.148 0.50 36.32 100 ARG D C 1
ATOM 3282 C C B ARG D 1 103 ? -7.019 -9.776 44.146 0.50 36.50 100 ARG D C 1
ATOM 3283 O O A ARG D 1 103 ? -7.923 -8.894 44.201 0.50 42.20 100 ARG D O 1
ATOM 3284 O O B ARG D 1 103 ? -7.867 -8.887 44.230 0.50 41.53 100 ARG D O 1
ATOM 3299 N N . VAL D 1 104 ? -6.888 -10.594 43.108 1.00 35.46 101 VAL D N 1
ATOM 3300 C CA . VAL D 1 104 ? -7.709 -10.542 41.914 1.00 42.78 101 VAL D CA 1
ATOM 3301 C C . VAL D 1 104 ? -8.925 -11.400 42.164 1.00 52.50 101 VAL D C 1
ATOM 3302 O O . VAL D 1 104 ? -8.816 -12.443 42.792 1.00 67.55 101 VAL D O 1
ATOM 3306 N N . SER D 1 105 ? -10.067 -11.021 41.618 1.00 57.36 102 SER D N 1
ATOM 3307 C CA . SER D 1 105 ? -11.269 -11.808 41.830 1.00 67.57 102 SER D CA 1
ATOM 3308 C C . SER D 1 105 ? -12.375 -11.098 41.031 1.00 71.32 102 SER D C 1
ATOM 3309 O O . SER D 1 105 ? -12.093 -10.219 40.199 1.00 72.12 102 SER D O 1
ATOM 3312 N N . ASP D 1 106 ? -13.626 -11.464 41.280 1.00 84.43 103 ASP D N 1
ATOM 3313 C CA . ASP D 1 106 ? -14.758 -10.831 40.603 1.00 78.87 103 ASP D CA 1
ATOM 3314 C C . ASP D 1 106 ? -15.981 -10.980 41.506 1.00 76.34 103 ASP D C 1
ATOM 3315 O O . ASP D 1 106 ? -16.888 -11.789 41.275 1.00 57.22 103 ASP D O 1
#

Solvent-accessible surface area: 20107 Å² total; per-residue (Å²): 55,46,73,96,119,90,30,61,89,22,30,6,17,8,10,30,1,95,6,79,66,136,40,87,116,104,0,63,86,1,0,65,83,5,6,136,53,1,114,151,34,144,13,20,85,71,8,14,0,5,33,34,72,111,81,59,34,4,0,15,6,4,3,0,1,63,41,93,108,17,9,70,71,16,70,143,39,107,60,17,58,119,8,45,77,73,0,90,103,40,25,86,72,34,30,47,100,9,62,0,27,41,22,2,113,117,123,46,41,1,16,9,11,32,0,89,3,79,87,148,32,74,91,121,0,49,73,6,0,40,88,6,10,30,46,2,75,90,32,126,22,24,84,67,7,23,0,11,24,31,73,111,76,61,47,1,0,16,6,5,4,0,0,63,56,86,131,10,7,55,63,16,73,132,36,96,56,20,59,111,9,46,78,79,0,90,103,38,22,81,69,29,34,46,104,11,49,0,26,83,32,51,192,96,172,100,23,61,97,21,42,6,19,10,11,31,1,97,6,100,80,162,37,67,109,105,0,65,87,1,0,46,91,11,14,113,69,1,104,148,34,150,11,20,85,72,7,13,2,5,39,36,73,111,82,61,33,4,0,16,7,3,4,0,1,62,41,65,121,17,7,52,72,15,71,141,30,96,119,23,58,113,20,45,75,74,0,89,104,40,23,84,70,38,23,48,108,10,52,0,28,41,20,2,102,110,133,47,46,0,16,8,8,32,0,89,3,78,83,148,32,87,96,99,0,45,40,2,0,30,67,5,7,85,42,1,72,62,31,111,14,24,84,66,8,25,0,9,24,32,74,118,72,61,44,1,0,17,7,4,4,0,0,61,57,85,131,10,9,55,62,15,74,132,33,57,30,20,60,77,8,51,78,79,0,102,103,38,24,80,71,29,40,46,92,13,50,0,28,86,13,73,190

CATH classification: 3.30.70.100

B-factor: mean 38.54, std 16.12, range [13.07, 140.21]

Radius of gyration: 27.08 Å; Cα contacts (8 Å, |Δi|>4): 818; chains: 4; bounding box: 43×50×87 Å

Foldseek 3Di:
DVVVCQQQFKKKKKFKFFFDPVCLVVLVVLVVQLAPVLCVQPFWPHWDKAADPVHRRMIIIITMGRHPVSVVVSVVDPSNVVSVVVNVVRTPDDSPMDIDTDPDD/DQKKKKKFKFFFDPVCLVVLVVLVVQCAPVLCPQPFWPHWDKAADPVRRRMIIIITMGNHPVSVVCVVVDPSVVVSCVVNVVRTPDDSPMDMDDDDD/DVCQQQFKKKKKWKFFFDPVCLVVLVVLVVVCAPVLCVQPQWPHWDKAADPVHRRMIIIITMGRHPVSVVCVVVDPVVVVSLVVNVVRTPDRTDMDMDGDPDD/DQKKKKKFKFFFDPVCLVVLVVLVVQCAPVLCPQPFWPHWDKAADPVRRRMIIIITMGNHPVSVVCVVVDPSVVVSCVVNVVRTPDDSPMDMDDDDDD